Protein AF-0000000065895547 (afdb_homodimer)

Structure (mmCIF, N/CA/C/O backbone):
data_AF-0000000065895547-model_v1
#
loop_
_entity.id
_entity.type
_entity.pdbx_description
1 polymer 'Formyltransferase/hydrolase complex subunit D'
#
loop_
_atom_site.group_PDB
_atom_site.id
_atom_site.type_symbol
_atom_site.label_atom_id
_atom_site.label_alt_id
_atom_site.label_comp_id
_atom_site.label_asym_id
_atom_site.label_entity_id
_atom_site.label_seq_id
_atom_site.pdbx_PDB_ins_code
_atom_site.Cartn_x
_atom_site.Cartn_y
_atom_site.Cartn_z
_atom_site.occupancy
_atom_site.B_iso_or_equiv
_atom_site.auth_seq_id
_atom_site.auth_comp_id
_atom_site.auth_asym_id
_atom_site.auth_atom_id
_atom_site.pdbx_PDB_model_num
ATOM 1 N N . MET A 1 1 ? -5.938 37.531 17.328 1 48.53 1 MET A N 1
ATOM 2 C CA . MET A 1 1 ? -7 36.531 17.156 1 48.53 1 MET A CA 1
ATOM 3 C C . MET A 1 1 ? -7.227 35.75 18.453 1 48.53 1 MET A C 1
ATOM 5 O O . MET A 1 1 ? -6.277 35.438 19.172 1 48.53 1 MET A O 1
ATOM 9 N N . SER A 1 2 ? -8.43 35.719 19.047 1 69.5 2 SER A N 1
ATOM 10 C CA . SER A 1 2 ? -8.719 35.094 20.328 1 69.5 2 SER A CA 1
ATOM 11 C C . SER A 1 2 ? -8.477 33.594 20.281 1 69.5 2 SER A C 1
ATOM 13 O O . SER A 1 2 ? -8.609 32.969 19.219 1 69.5 2 SER A O 1
ATOM 15 N N . ASP A 1 3 ? -7.648 33.031 21.156 1 81.56 3 ASP A N 1
ATOM 16 C CA . ASP A 1 3 ? -7.375 31.594 21.281 1 81.56 3 ASP A CA 1
ATOM 17 C C . ASP A 1 3 ? -8.305 30.953 22.312 1 81.56 3 ASP A C 1
ATOM 19 O O . ASP A 1 3 ? -8.828 31.625 23.203 1 81.56 3 ASP A O 1
ATOM 23 N N . PHE A 1 4 ? -8.641 29.797 22 1 93.38 4 PHE A N 1
ATOM 24 C CA . PHE A 1 4 ? -9.383 28.938 22.906 1 93.38 4 PHE A CA 1
ATOM 25 C C . PHE A 1 4 ? -8.453 27.953 23.609 1 93.38 4 PHE A C 1
ATOM 27 O O . PHE A 1 4 ? -7.254 27.906 23.312 1 93.38 4 PHE A O 1
ATOM 34 N N . THR A 1 5 ? -9.062 27.359 24.641 1 96.31 5 THR A N 1
ATOM 35 C CA . THR A 1 5 ? -8.297 26.328 25.312 1 96.31 5 THR A CA 1
ATOM 36 C C . THR A 1 5 ? -9.133 25.062 25.5 1 96.31 5 THR A C 1
ATOM 38 O O . THR A 1 5 ? -10.352 25.141 25.688 1 96.31 5 THR A O 1
ATOM 41 N N . LEU A 1 6 ? -8.508 23.984 25.328 1 97.5 6 LEU A N 1
ATOM 42 C CA . LEU A 1 6 ? -9.062 22.672 25.641 1 97.5 6 LEU A CA 1
ATOM 43 C C . LEU A 1 6 ? -8.062 21.828 26.422 1 97.5 6 LEU A C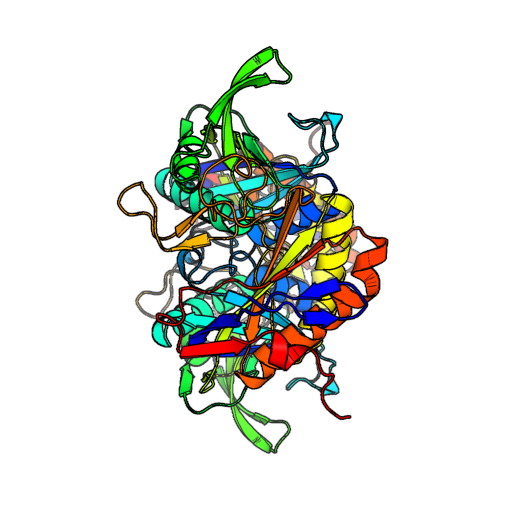 1
ATOM 45 O O . LEU A 1 6 ? -6.945 21.594 25.953 1 97.5 6 LEU A O 1
ATOM 49 N N . ASN A 1 7 ? -8.398 21.391 27.672 1 97.44 7 ASN A N 1
ATOM 50 C CA . ASN A 1 7 ? -7.512 20.656 28.562 1 97.44 7 ASN A CA 1
ATOM 51 C C . ASN A 1 7 ? -6.195 21.391 28.797 1 97.44 7 ASN A C 1
ATOM 53 O O . ASN A 1 7 ? -5.129 20.781 28.828 1 97.44 7 ASN A O 1
ATOM 57 N N . GLY A 1 8 ? -6.309 22.719 28.781 1 96.88 8 GLY A N 1
ATOM 58 C CA . GLY A 1 8 ? -5.145 23.547 29.062 1 96.88 8 GLY A CA 1
ATOM 59 C C . GLY A 1 8 ? -4.289 23.797 27.828 1 96.88 8 GLY A C 1
ATOM 60 O O . GLY A 1 8 ? -3.254 24.469 27.922 1 96.88 8 GLY A O 1
ATOM 61 N N . ILE A 1 9 ? -4.637 23.234 26.734 1 98.19 9 ILE A N 1
ATOM 62 C CA . ILE A 1 9 ? -3.883 23.406 25.484 1 98.19 9 ILE A CA 1
ATOM 63 C C . ILE A 1 9 ? -4.535 24.484 24.641 1 98.19 9 ILE A C 1
ATOM 65 O O . ILE A 1 9 ? -5.754 24.484 24.453 1 98.19 9 ILE A O 1
ATOM 69 N N . LYS A 1 10 ? -3.723 25.359 24.141 1 98.06 10 LYS A N 1
ATOM 70 C CA . LYS A 1 10 ? -4.195 26.406 23.234 1 98.06 10 LYS A CA 1
ATOM 71 C C . LYS A 1 10 ? -4.742 25.797 21.938 1 98.06 10 LYS A C 1
ATOM 73 O O . LYS A 1 10 ? -4.102 24.938 21.328 1 98.06 10 LYS A O 1
ATOM 78 N N . VAL A 1 11 ? -5.914 26.203 21.516 1 98.38 11 VAL A N 1
ATOM 79 C CA . VAL A 1 11 ? -6.52 25.859 20.234 1 98.38 11 VAL A CA 1
ATOM 80 C C . VAL A 1 11 ? -6.762 27.125 19.422 1 98.38 11 VAL A C 1
ATOM 82 O O . VAL A 1 11 ? -7.555 27.984 19.828 1 98.38 11 VAL A O 1
ATOM 85 N N . GLU A 1 12 ? -6.105 27.266 18.328 1 97.69 12 GLU A N 1
ATOM 86 C CA . GLU A 1 12 ? -6.148 28.5 17.562 1 97.69 12 GLU A CA 1
ATOM 87 C C . GLU A 1 12 ? -7.535 28.734 16.953 1 97.69 12 GLU A C 1
ATOM 89 O O . GLU A 1 12 ? -8.195 27.781 16.531 1 97.69 12 GLU A O 1
ATOM 94 N N . ASP A 1 13 ? -7.938 30.047 16.922 1 97.12 13 ASP A N 1
ATOM 95 C CA . ASP A 1 13 ? -9.203 30.406 16.297 1 97.12 13 ASP A CA 1
ATOM 96 C C . ASP A 1 13 ? -9.07 30.422 14.773 1 97.12 13 ASP A C 1
ATOM 98 O O . ASP A 1 13 ? -8.93 31.484 14.172 1 97.12 13 ASP A O 1
ATOM 102 N N . THR A 1 14 ? -9.141 29.312 14.18 1 97.12 14 THR A N 1
ATOM 103 C CA . THR A 1 14 ? -9.047 29.062 12.742 1 97.12 14 THR A CA 1
ATOM 104 C C . THR A 1 14 ? -9.938 27.891 12.336 1 97.12 14 THR A C 1
ATOM 106 O O . THR A 1 14 ? -10.836 27.5 13.086 1 97.12 14 THR A O 1
ATOM 109 N N . PHE A 1 15 ? -9.859 27.516 11.117 1 97.19 15 PHE A N 1
ATOM 110 C CA . PHE A 1 15 ? -10.664 26.406 10.641 1 97.19 15 PHE A CA 1
ATOM 111 C C . PHE A 1 15 ? -9.859 25.531 9.688 1 97.19 15 PHE A C 1
ATOM 113 O O . PHE A 1 15 ? -8.859 25.969 9.117 1 97.19 15 PHE A O 1
ATOM 120 N N . ALA A 1 16 ? -10.211 24.281 9.602 1 97.75 16 ALA A N 1
ATOM 121 C CA . ALA A 1 16 ? -9.758 23.406 8.523 1 97.75 16 ALA A CA 1
ATOM 122 C C . ALA A 1 16 ? -10.617 23.578 7.273 1 97.75 16 ALA A C 1
ATOM 124 O O . ALA A 1 16 ? -11.844 23.672 7.367 1 97.75 16 ALA A O 1
ATOM 125 N N . GLU A 1 17 ? -9.992 23.703 6.184 1 96.69 17 GLU A N 1
ATOM 126 C CA . GLU A 1 17 ? -10.672 23.797 4.895 1 96.69 17 GLU A CA 1
ATOM 127 C C . GLU A 1 17 ? -10.617 22.484 4.141 1 96.69 17 GLU A C 1
ATOM 129 O O . GLU A 1 17 ? -9.531 21.922 3.928 1 96.69 17 GLU A O 1
ATOM 134 N N . ALA A 1 18 ? -11.812 21.906 3.787 1 96.62 18 ALA A N 1
ATOM 135 C CA . ALA A 1 18 ? -11.922 20.594 3.154 1 96.62 18 ALA A CA 1
ATOM 136 C C . ALA A 1 18 ? -12.766 20.672 1.884 1 96.62 18 ALA A C 1
ATOM 138 O O . ALA A 1 18 ? -13.344 21.719 1.574 1 96.62 18 ALA A O 1
ATOM 139 N N . PHE A 1 19 ? -12.742 19.609 1.125 1 94.75 19 PHE A N 1
ATOM 140 C CA . PHE A 1 19 ? -13.266 19.641 -0.236 1 94.75 19 PHE A CA 1
ATOM 141 C C . PHE A 1 19 ? -14.234 18.484 -0.472 1 94.75 19 PHE A C 1
ATOM 143 O O . PHE A 1 19 ? -14.062 17.391 0.083 1 94.75 19 PHE A O 1
ATOM 150 N N . ASP A 1 20 ? -15.219 18.812 -1.421 1 96.06 20 ASP A N 1
ATOM 151 C CA . ASP A 1 20 ? -16.031 17.719 -1.92 1 96.06 20 ASP A CA 1
ATOM 152 C C . ASP A 1 20 ? -15.195 16.734 -2.734 1 96.06 20 ASP A C 1
ATOM 154 O O . ASP A 1 20 ? -14.383 17.141 -3.564 1 96.06 20 ASP A O 1
ATOM 158 N N . VAL A 1 21 ? -15.43 15.453 -2.436 1 96.31 21 VAL A N 1
ATOM 159 C CA . VAL A 1 21 ? -14.773 14.406 -3.207 1 96.31 21 VAL A CA 1
ATOM 160 C C . VAL A 1 21 ? -15.773 13.297 -3.533 1 96.31 21 VAL A C 1
ATOM 162 O O . VAL A 1 21 ? -16.891 13.297 -3.025 1 96.31 21 VAL A O 1
ATOM 165 N N . ALA A 1 22 ? -15.383 12.492 -4.48 1 97 22 ALA A N 1
ATOM 166 C CA . ALA A 1 22 ? -16.109 11.234 -4.664 1 97 22 ALA A CA 1
ATOM 167 C C . ALA A 1 22 ? -15.641 10.18 -3.662 1 97 22 ALA A C 1
ATOM 169 O O . ALA A 1 22 ? -14.445 10.078 -3.375 1 97 22 ALA A O 1
ATOM 170 N N . GLY A 1 23 ? -16.594 9.453 -3.066 1 98.31 23 GLY A N 1
ATOM 171 C CA . GLY A 1 23 ? -16.25 8.453 -2.076 1 98.31 23 GLY A CA 1
ATOM 172 C C . GLY A 1 23 ? -17.047 7.172 -2.205 1 98.31 23 GLY A C 1
ATOM 173 O O . GLY A 1 23 ? -18.234 7.207 -2.543 1 98.31 23 GLY A O 1
ATOM 174 N N . THR A 1 24 ? -16.422 6.055 -2.023 1 98.62 24 THR A N 1
ATOM 175 C CA . THR A 1 24 ? -17.062 4.75 -1.993 1 98.62 24 THR A CA 1
ATOM 176 C C . THR A 1 24 ? -16.438 3.861 -0.917 1 98.62 24 THR A C 1
ATOM 178 O O . THR A 1 24 ? -15.523 4.285 -0.211 1 98.62 24 THR A O 1
ATOM 181 N N . ALA A 1 25 ? -17.062 2.73 -0.694 1 98.62 25 ALA A N 1
ATOM 182 C CA . ALA A 1 25 ? -16.531 1.72 0.216 1 98.62 25 ALA A CA 1
ATOM 183 C C . ALA A 1 25 ? -16.781 0.313 -0.318 1 98.62 25 ALA A C 1
ATOM 185 O O . ALA A 1 25 ? -17.797 0.062 -0.964 1 98.62 25 ALA A O 1
ATOM 186 N N . ILE A 1 26 ? -15.844 -0.521 -0.03 1 98.75 26 ILE A N 1
ATOM 187 C CA . ILE A 1 26 ? -16.016 -1.938 -0.334 1 98.75 26 ILE A CA 1
ATOM 188 C C . ILE A 1 26 ? -15.766 -2.77 0.92 1 98.75 26 ILE A C 1
ATOM 190 O O . ILE A 1 26 ? -15.125 -2.303 1.864 1 98.75 26 ILE A O 1
ATOM 194 N N . ILE A 1 27 ? -16.297 -3.938 0.91 1 98.5 27 ILE A N 1
ATOM 195 C CA . ILE A 1 27 ? -16.031 -4.953 1.922 1 98.5 27 ILE A CA 1
ATOM 196 C C . ILE A 1 27 ? -15.234 -6.105 1.3 1 98.5 27 ILE A C 1
ATOM 198 O O . ILE A 1 27 ? -15.664 -6.684 0.299 1 98.5 27 ILE A O 1
ATOM 202 N N . VAL A 1 28 ? -14.133 -6.383 1.863 1 98.88 28 VAL A N 1
ATOM 203 C CA . VAL A 1 28 ? -13.297 -7.504 1.446 1 98.88 28 VAL A CA 1
ATOM 204 C C . VAL A 1 28 ? -13.32 -8.594 2.52 1 98.88 28 VAL A C 1
ATOM 206 O O . VAL A 1 28 ? -13.047 -8.32 3.691 1 98.88 28 VAL A O 1
ATOM 209 N N . THR A 1 29 ? -13.688 -9.75 2.105 1 98.69 29 THR A N 1
ATOM 210 C CA . THR A 1 29 ? -13.734 -10.852 3.057 1 98.69 29 THR A CA 1
ATOM 211 C C . THR A 1 29 ? -12.703 -11.922 2.693 1 98.69 29 THR A C 1
ATOM 213 O O . THR A 1 29 ? -12.188 -11.93 1.575 1 98.69 29 THR A O 1
ATOM 216 N N . ASN A 1 30 ? -12.406 -12.758 3.604 1 98.75 30 ASN A N 1
ATOM 217 C CA . ASN A 1 30 ? -11.508 -13.898 3.465 1 98.75 30 ASN A CA 1
ATOM 218 C C . ASN A 1 30 ? -11.836 -15 4.465 1 98.75 30 ASN A C 1
ATOM 220 O O . ASN A 1 30 ? -12.711 -14.836 5.312 1 98.75 30 ASN A O 1
ATOM 224 N N . ASP A 1 31 ? -11.18 -16.156 4.305 1 97.88 31 ASP A N 1
ATOM 225 C CA . ASP A 1 31 ? -11.375 -17.266 5.234 1 97.88 31 ASP A CA 1
ATOM 226 C C . ASP A 1 31 ? -10.805 -16.922 6.613 1 97.88 31 ASP A C 1
ATOM 228 O O . ASP A 1 31 ? -11.258 -17.469 7.625 1 97.88 31 ASP A O 1
ATOM 232 N N . THR A 1 32 ? -9.805 -16.031 6.625 1 98.25 32 THR A N 1
ATOM 233 C CA . THR A 1 32 ? -9.219 -15.617 7.891 1 98.25 32 THR A CA 1
ATOM 234 C C . THR A 1 32 ? -9.102 -14.102 7.961 1 98.25 32 THR A C 1
ATOM 236 O O . THR A 1 32 ? -8.891 -13.438 6.941 1 98.25 32 THR A O 1
ATOM 239 N N . PRO A 1 33 ? -9.172 -13.562 9.219 1 98.62 33 PRO A N 1
ATOM 240 C CA . PRO A 1 33 ? -8.977 -12.117 9.352 1 98.62 33 PRO A CA 1
ATOM 241 C C . PRO A 1 33 ? -7.594 -11.664 8.883 1 98.62 33 PRO A C 1
ATOM 243 O O . PRO A 1 33 ? -7.457 -10.562 8.336 1 98.62 33 PRO A O 1
ATOM 246 N N . LYS A 1 34 ? -6.625 -12.523 9.094 1 98.62 34 LYS A N 1
ATOM 247 C CA . LYS A 1 34 ? -5.254 -12.211 8.695 1 98.62 34 LYS A CA 1
ATOM 248 C C . LYS A 1 34 ? -5.172 -11.906 7.203 1 98.62 34 LYS A C 1
ATOM 250 O O . LYS A 1 34 ? -4.629 -10.867 6.805 1 98.62 34 LYS A O 1
ATOM 255 N N . TRP A 1 35 ? -5.742 -12.703 6.379 1 98.81 35 TRP A N 1
ATOM 256 C CA . TRP A 1 35 ? -5.598 -12.555 4.934 1 98.81 35 TRP A CA 1
ATOM 257 C C . TRP A 1 35 ? -6.523 -11.469 4.402 1 98.81 35 TRP A C 1
ATOM 259 O O . TRP A 1 35 ? -6.223 -10.828 3.391 1 98.81 35 TRP A O 1
ATOM 269 N N . ALA A 1 36 ? -7.68 -11.234 5.09 1 98.88 36 ALA A N 1
ATOM 270 C CA . ALA A 1 36 ? -8.469 -10.055 4.754 1 98.88 36 ALA A CA 1
ATOM 271 C C . ALA A 1 36 ? -7.672 -8.773 4.973 1 98.88 36 ALA A C 1
ATOM 273 O O . ALA A 1 36 ? -7.672 -7.879 4.125 1 98.88 36 ALA A O 1
ATOM 274 N N . MET A 1 37 ? -6.961 -8.727 6.051 1 98.88 37 MET A N 1
ATOM 275 C CA . MET A 1 37 ? -6.18 -7.543 6.406 1 98.88 37 MET A CA 1
ATOM 276 C C . MET A 1 37 ? -4.984 -7.379 5.477 1 98.88 37 MET A C 1
ATOM 278 O O . MET A 1 37 ? -4.633 -6.258 5.102 1 98.88 37 MET A O 1
ATOM 282 N N . ILE A 1 38 ? -4.363 -8.484 5.086 1 98.81 38 ILE A N 1
ATOM 283 C CA . ILE A 1 38 ? -3.256 -8.43 4.137 1 98.81 38 ILE A CA 1
ATOM 284 C C . ILE A 1 38 ? -3.727 -7.789 2.834 1 98.81 38 ILE A C 1
ATOM 286 O O . ILE A 1 38 ? -3.105 -6.844 2.34 1 98.81 38 ILE A O 1
ATOM 290 N N . ALA A 1 39 ? -4.859 -8.266 2.334 1 98.81 39 ALA A N 1
ATOM 291 C CA . ALA A 1 39 ? -5.406 -7.742 1.084 1 98.81 39 ALA A CA 1
ATOM 292 C C . ALA A 1 39 ? -5.711 -6.254 1.202 1 98.81 39 ALA A C 1
ATOM 294 O O . ALA A 1 39 ? -5.355 -5.469 0.321 1 98.81 39 ALA A O 1
ATOM 295 N N . ALA A 1 40 ? -6.324 -5.887 2.273 1 98.88 40 ALA A N 1
ATOM 296 C CA . ALA A 1 40 ? -6.738 -4.5 2.488 1 98.88 40 ALA A CA 1
ATOM 297 C C . ALA A 1 40 ? -5.527 -3.582 2.617 1 98.88 40 ALA A C 1
ATOM 299 O O . ALA A 1 40 ? -5.52 -2.475 2.074 1 98.88 40 ALA A O 1
ATOM 300 N N . THR A 1 41 ? -4.527 -4.047 3.312 1 98.75 41 THR A N 1
ATOM 301 C CA . THR A 1 41 ? -3.322 -3.254 3.531 1 98.75 41 THR A CA 1
ATOM 302 C C . THR A 1 41 ? -2.594 -3.004 2.215 1 98.75 41 THR A C 1
ATOM 304 O O . THR A 1 41 ? -2.205 -1.871 1.92 1 98.75 41 THR A O 1
ATOM 307 N N . VAL A 1 42 ? -2.471 -4.012 1.431 1 98.69 42 VAL A N 1
ATOM 308 C CA . VAL A 1 42 ? -1.783 -3.863 0.152 1 98.69 42 VAL A CA 1
ATOM 309 C C . VAL A 1 42 ? -2.594 -2.953 -0.769 1 98.69 42 VAL A C 1
ATOM 311 O O . VAL A 1 42 ? -2.039 -2.064 -1.419 1 98.69 42 VAL A O 1
ATOM 314 N N . MET A 1 43 ? -3.883 -3.076 -0.771 1 98.56 43 MET A N 1
ATOM 315 C CA . MET A 1 43 ? -4.746 -2.305 -1.661 1 98.56 43 MET A CA 1
ATOM 316 C C . MET A 1 43 ? -4.699 -0.82 -1.313 1 98.56 43 MET A C 1
ATOM 318 O O . MET A 1 43 ? -4.789 0.032 -2.199 1 98.56 43 MET A O 1
ATOM 322 N N . THR A 1 44 ? -4.602 -0.542 -0.02 1 98.69 44 THR A N 1
ATOM 323 C CA . THR A 1 44 ? -4.711 0.848 0.411 1 98.69 44 THR A CA 1
ATOM 324 C C . THR A 1 44 ? -3.338 1.517 0.43 1 98.69 44 THR A C 1
ATOM 326 O O . THR A 1 44 ? -3.234 2.727 0.642 1 98.69 44 THR A O 1
ATOM 329 N N . GLY A 1 45 ? -2.26 0.729 0.25 1 98.25 45 GLY A N 1
ATOM 330 C CA . GLY A 1 45 ? -0.947 1.344 0.134 1 98.25 45 GLY A CA 1
ATOM 331 C C . GLY A 1 45 ? -0.818 2.254 -1.073 1 98.25 45 GLY A C 1
ATOM 332 O O . GLY A 1 45 ? -1.5 2.057 -2.082 1 98.25 45 GLY A O 1
ATOM 333 N N . PHE A 1 46 ? 0.01 3.293 -0.964 1 98 46 PHE A N 1
ATOM 334 C CA . PHE A 1 46 ? 0.26 4.258 -2.025 1 98 46 PHE A CA 1
ATOM 335 C C . PHE A 1 46 ? -1.031 4.957 -2.436 1 98 46 PHE A C 1
ATOM 337 O O . PHE A 1 46 ? -1.236 5.25 -3.615 1 98 46 PHE A O 1
ATOM 344 N N . ALA A 1 47 ? -2.02 5.008 -1.562 1 97.44 47 ALA A N 1
ATOM 345 C CA . ALA A 1 47 ? -3.234 5.801 -1.722 1 97.44 47 ALA A CA 1
ATOM 346 C C . ALA A 1 47 ? -3.301 6.914 -0.683 1 97.44 47 ALA A C 1
ATOM 348 O O . ALA A 1 47 ? -4.305 7.059 0.021 1 97.44 47 ALA A O 1
ATOM 349 N N . THR A 1 48 ? -2.303 7.738 -0.671 1 92.62 48 THR A N 1
ATOM 350 C CA . THR A 1 48 ? -2.143 8.734 0.381 1 92.62 48 THR A CA 1
ATOM 351 C C . THR A 1 48 ? -2.674 10.094 -0.074 1 92.62 48 THR A C 1
ATOM 353 O O . THR A 1 48 ? -3.049 10.93 0.752 1 92.62 48 THR A O 1
ATOM 356 N N . SER A 1 49 ? -2.611 10.289 -1.408 1 88 49 SER A N 1
ATOM 357 C CA . SER A 1 49 ? -3.07 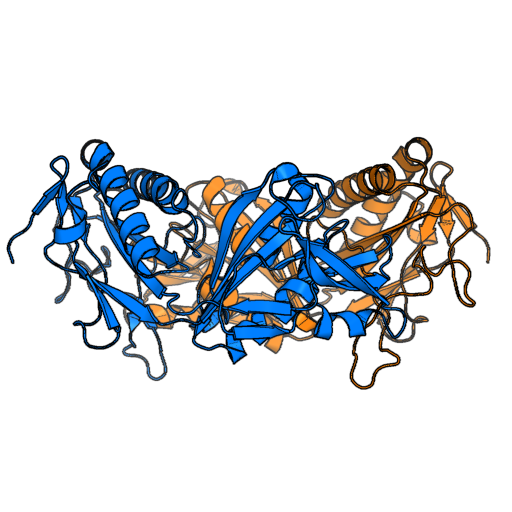11.57 -1.948 1 88 49 SER A CA 1
ATOM 358 C C . SER A 1 49 ? -3.658 11.398 -3.346 1 88 49 SER A C 1
ATOM 360 O O . SER A 1 49 ? -3.055 10.742 -4.203 1 88 49 SER A O 1
ATOM 362 N N . VAL A 1 50 ? -4.684 12.133 -3.572 1 83.19 50 VAL A N 1
ATOM 363 C CA . VAL A 1 50 ? -5.348 12.039 -4.867 1 83.19 50 VAL A CA 1
ATOM 364 C C . VAL A 1 50 ? -4.453 12.633 -5.953 1 83.19 50 VAL A C 1
ATOM 366 O O . VAL A 1 50 ? -4.465 12.172 -7.094 1 83.19 50 VAL A O 1
ATOM 369 N N . ILE A 1 51 ? -3.721 13.539 -5.594 1 78.06 51 ILE A N 1
ATOM 370 C CA . ILE A 1 51 ? -2.916 14.266 -6.574 1 78.06 51 ILE A CA 1
ATOM 371 C C . ILE A 1 51 ? -1.826 13.344 -7.121 1 78.06 51 ILE A C 1
ATOM 373 O O . ILE A 1 51 ? -1.671 13.211 -8.336 1 78.06 51 ILE A O 1
ATOM 377 N N . GLY A 1 52 ? -1.119 12.703 -6.352 1 84.69 52 GLY A N 1
ATOM 378 C CA . GLY A 1 52 ? 0.002 11.883 -6.785 1 84.69 52 GLY A CA 1
ATOM 379 C C . GLY A 1 52 ? -0.365 10.422 -6.98 1 84.69 52 GLY A C 1
ATOM 380 O O . GLY A 1 52 ? 0.141 9.766 -7.891 1 84.69 52 GLY A O 1
ATOM 381 N N . CYS A 1 53 ? -1.327 9.969 -6.207 1 90.69 53 CYS A N 1
ATOM 382 C CA . CYS A 1 53 ? -1.622 8.547 -6.164 1 90.69 53 CYS A CA 1
ATOM 383 C C . CYS A 1 53 ? -2.906 8.227 -6.922 1 90.69 53 CYS A C 1
ATOM 385 O O . CYS A 1 53 ? -3.188 7.07 -7.223 1 90.69 53 CYS A O 1
ATOM 387 N N . GLY A 1 54 ? -3.678 9.258 -7.176 1 91.5 54 GLY A N 1
ATOM 388 C CA . GLY A 1 54 ? -4.938 9.07 -7.879 1 91.5 54 GLY A CA 1
ATOM 389 C C . GLY A 1 54 ? -6.102 8.781 -6.949 1 91.5 54 GLY A C 1
ATOM 390 O O . GLY A 1 54 ? -7.262 8.852 -7.363 1 91.5 54 GLY A O 1
ATOM 391 N N . ALA A 1 55 ? -5.789 8.484 -5.719 1 96.31 55 ALA A N 1
ATOM 392 C CA . ALA A 1 55 ? -6.832 8.195 -4.738 1 96.31 55 ALA A CA 1
ATOM 393 C C . ALA A 1 55 ? -6.297 8.297 -3.316 1 96.31 55 ALA A C 1
ATOM 395 O O . ALA A 1 55 ? -5.082 8.289 -3.102 1 96.31 55 ALA A O 1
ATOM 396 N N . GLU A 1 56 ? -7.172 8.5 -2.408 1 98.19 56 GLU A N 1
ATOM 397 C CA . GLU A 1 56 ? -6.945 8.305 -0.979 1 98.19 56 GLU A CA 1
ATOM 398 C C . GLU A 1 56 ? -7.785 7.156 -0.437 1 98.19 56 GLU A C 1
ATOM 400 O O . GLU A 1 56 ? -8.984 7.07 -0.709 1 98.19 56 GLU A O 1
ATOM 405 N N . ALA A 1 57 ? -7.148 6.238 0.231 1 98.75 57 ALA A N 1
ATOM 406 C CA . ALA A 1 57 ? -7.871 5.059 0.705 1 98.75 57 ALA A CA 1
ATOM 407 C C . ALA A 1 57 ? -7.371 4.629 2.082 1 98.75 57 ALA A C 1
ATOM 409 O O . ALA A 1 57 ? -6.266 4.984 2.488 1 98.75 57 ALA A O 1
ATOM 410 N N . GLY A 1 58 ? -8.188 3.943 2.799 1 98.69 58 GLY A N 1
ATOM 411 C CA . GLY A 1 58 ? -7.875 3.41 4.117 1 98.69 58 GLY A CA 1
ATOM 412 C C . GLY A 1 58 ? -8.922 2.438 4.629 1 98.69 58 GLY A C 1
ATOM 413 O O . GLY A 1 58 ? -9.984 2.281 4.02 1 98.69 58 GLY A O 1
ATOM 414 N N . ILE A 1 59 ? -8.594 1.765 5.652 1 98.69 59 ILE A N 1
ATOM 415 C CA . ILE A 1 59 ? -9.461 0.805 6.32 1 98.69 59 ILE A CA 1
ATOM 416 C C . ILE A 1 59 ? -10.18 1.483 7.484 1 98.69 59 ILE A C 1
ATOM 418 O O . ILE A 1 59 ? -9.539 2.059 8.367 1 98.69 59 ILE A O 1
ATOM 422 N N . ASP A 1 60 ? -11.5 1.417 7.531 1 98.38 60 ASP A N 1
ATOM 423 C CA . ASP A 1 60 ? -12.148 2.096 8.648 1 98.38 60 ASP A CA 1
ATOM 424 C C . ASP A 1 60 ? -12.781 1.09 9.609 1 98.38 60 ASP A C 1
ATOM 426 O O . ASP A 1 60 ? -13.141 1.441 10.734 1 98.38 60 ASP A O 1
ATOM 430 N N . ALA A 1 61 ? -12.844 -0.201 9.102 1 98.25 61 ALA A N 1
ATOM 431 C CA . ALA A 1 61 ? -13.492 -1.131 10.023 1 98.25 61 ALA A CA 1
ATOM 432 C C . ALA A 1 61 ? -13.047 -2.564 9.758 1 98.25 61 ALA A C 1
ATOM 434 O O . ALA A 1 61 ? -12.898 -2.977 8.609 1 98.25 61 ALA A O 1
ATOM 435 N N . GLU A 1 62 ? -12.805 -3.293 10.812 1 98.31 62 GLU A N 1
ATOM 436 C CA . GLU A 1 62 ? -12.781 -4.75 10.773 1 98.31 62 GLU A CA 1
ATOM 437 C C . GLU A 1 62 ? -14.164 -5.336 11.031 1 98.31 62 GLU A C 1
ATOM 439 O O . GLU A 1 62 ? -14.906 -4.844 11.883 1 98.31 62 GLU A O 1
ATOM 444 N N . LEU A 1 63 ? -14.5 -6.285 10.273 1 98.19 63 LEU A N 1
ATOM 445 C CA . LEU A 1 63 ? -15.859 -6.82 10.336 1 98.19 63 LEU A CA 1
ATOM 446 C C . LEU A 1 63 ? -15.844 -8.289 10.75 1 98.19 63 LEU A C 1
ATOM 448 O O . LEU A 1 63 ? -15.039 -9.07 10.25 1 98.19 63 LEU A O 1
ATOM 452 N N . SER A 1 64 ? -16.766 -8.656 11.641 1 97.75 64 SER A N 1
ATOM 453 C CA . SER A 1 64 ? -16.984 -10.055 11.984 1 97.75 64 SER A CA 1
ATOM 454 C C . SER A 1 64 ? -17.812 -10.766 10.922 1 97.75 64 SER A C 1
ATOM 456 O O . SER A 1 64 ? -18.438 -10.117 10.078 1 97.75 64 SER A O 1
ATOM 458 N N . PRO A 1 65 ? -17.797 -12.102 10.945 1 96.94 65 PRO A N 1
ATOM 459 C CA . PRO A 1 65 ? -18.578 -12.867 9.977 1 96.94 65 PRO A CA 1
ATOM 460 C C . PRO A 1 65 ? -20.062 -12.469 9.961 1 96.94 65 PRO A C 1
ATOM 462 O O . PRO A 1 65 ? -20.688 -12.484 8.898 1 96.94 65 PRO A O 1
ATOM 465 N N . ASP A 1 66 ? -20.609 -12 11.047 1 95.19 66 ASP A N 1
ATOM 466 C CA . ASP A 1 66 ? -22.031 -11.633 11.133 1 95.19 66 ASP A CA 1
ATOM 467 C C . ASP A 1 66 ? -22.297 -10.312 10.422 1 95.19 66 ASP A C 1
ATOM 469 O O . ASP A 1 66 ? -23.438 -9.969 10.141 1 95.19 66 ASP A O 1
ATOM 473 N N . GLU A 1 67 ? -21.203 -9.586 10.086 1 95.12 67 GLU A N 1
ATOM 474 C CA . GLU A 1 67 ? -21.344 -8.258 9.508 1 95.12 67 GLU A CA 1
ATOM 475 C C . GLU A 1 67 ? -21.047 -8.266 8.016 1 95.12 67 GLU A C 1
ATOM 477 O O . GLU A 1 67 ? -21.078 -7.223 7.359 1 95.12 67 GLU A O 1
ATOM 482 N N . THR A 1 68 ? -20.766 -9.414 7.512 1 95.19 68 THR A N 1
ATOM 483 C CA . THR A 1 68 ? -20.375 -9.477 6.109 1 95.19 68 THR A CA 1
ATOM 484 C C . THR A 1 68 ? -21.375 -10.297 5.301 1 95.19 68 THR A C 1
ATOM 486 O O . THR A 1 68 ?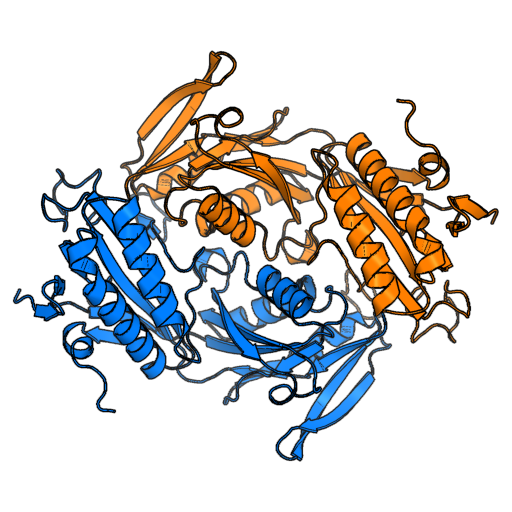 -22.047 -11.172 5.844 1 95.19 68 THR A O 1
ATOM 489 N N . PRO A 1 69 ? -21.422 -10.055 4.031 1 93.19 69 PRO A N 1
ATOM 490 C CA . PRO A 1 69 ? -22.438 -10.695 3.203 1 93.19 69 PRO A CA 1
ATOM 491 C C . PRO A 1 69 ? -22.234 -12.203 3.072 1 93.19 69 PRO A C 1
ATOM 493 O O . PRO A 1 69 ? -23.188 -12.938 2.816 1 93.19 69 PRO A O 1
ATOM 496 N N . ASP A 1 70 ? -21.031 -12.695 3.201 1 93.88 70 ASP A N 1
ATOM 497 C CA . ASP A 1 70 ? -20.797 -14.109 2.932 1 93.88 70 ASP A CA 1
ATOM 498 C C . ASP A 1 70 ? -20.422 -14.859 4.207 1 93.88 70 ASP A C 1
ATOM 500 O O . ASP A 1 70 ? -19.938 -15.992 4.148 1 93.88 70 ASP A O 1
ATOM 504 N N . GLY A 1 71 ? -20.547 -14.242 5.316 1 95.12 71 GLY A N 1
ATOM 505 C CA . GLY A 1 71 ? -20.375 -14.898 6.605 1 95.12 71 GLY A CA 1
ATOM 506 C C . GLY A 1 71 ? -18.922 -15.164 6.953 1 95.12 71 GLY A C 1
ATOM 507 O O . GLY A 1 71 ? -18.625 -15.984 7.824 1 95.12 71 GLY A O 1
ATOM 508 N N . ARG A 1 72 ? -18 -14.516 6.281 1 97.81 72 ARG A N 1
ATOM 509 C CA . ARG A 1 72 ? -16.562 -14.625 6.582 1 97.81 72 ARG A CA 1
ATOM 510 C C . ARG A 1 72 ? -16.031 -13.336 7.199 1 97.81 72 ARG A C 1
ATOM 512 O O . ARG A 1 72 ? -16.656 -12.281 7.074 1 97.81 72 ARG A O 1
ATOM 519 N N . PRO A 1 73 ? -14.891 -13.453 7.93 1 98.62 73 PRO A N 1
ATOM 520 C CA . PRO A 1 73 ? -14.305 -12.203 8.414 1 98.62 73 PRO A CA 1
ATOM 521 C C . PRO A 1 73 ? -13.914 -11.25 7.281 1 98.62 73 PRO A C 1
ATOM 523 O O . PRO A 1 73 ? -13.625 -11.703 6.168 1 98.62 73 PRO A O 1
ATOM 526 N N . GLY A 1 74 ? -13.953 -9.953 7.621 1 98.69 74 GLY A N 1
ATOM 527 C CA . GLY A 1 74 ? -13.641 -9.016 6.559 1 98.69 74 GLY A CA 1
ATOM 528 C C . GLY A 1 74 ? -13.211 -7.652 7.078 1 98.69 74 GLY A C 1
ATOM 529 O O . GLY A 1 74 ? -12.977 -7.488 8.273 1 98.69 74 GLY A O 1
ATOM 530 N N . VAL A 1 75 ? -12.922 -6.77 6.125 1 98.75 75 VAL A N 1
ATOM 531 C CA . VAL A 1 75 ? -12.57 -5.375 6.387 1 98.75 75 VAL A CA 1
ATOM 532 C C . VAL A 1 75 ? -13.32 -4.465 5.414 1 98.75 75 VAL A C 1
ATOM 534 O O . VAL A 1 75 ? -13.609 -4.859 4.281 1 98.75 75 VAL A O 1
ATOM 537 N N . ARG A 1 76 ? -13.719 -3.357 5.91 1 98.81 76 ARG A N 1
ATOM 538 C CA . ARG A 1 76 ? -14.25 -2.33 5.02 1 98.81 76 ARG A CA 1
ATOM 539 C C . ARG A 1 76 ? -13.164 -1.333 4.629 1 98.81 76 ARG A C 1
ATOM 541 O O . ARG A 1 76 ? -12.367 -0.913 5.469 1 98.81 76 ARG A O 1
ATOM 548 N N . ILE A 1 77 ? -13.078 -1.07 3.385 1 98.88 77 ILE A N 1
ATOM 549 C CA . ILE A 1 77 ? -12.102 -0.155 2.805 1 98.88 77 ILE A CA 1
ATOM 550 C C . ILE A 1 77 ? -12.82 1.039 2.182 1 98.88 77 ILE A C 1
ATOM 552 O O . ILE A 1 77 ? -13.758 0.868 1.401 1 98.88 77 ILE A O 1
ATOM 556 N N . LEU A 1 78 ? -12.414 2.189 2.562 1 98.88 78 LEU A N 1
ATOM 557 C CA . LEU A 1 78 ? -12.93 3.4 1.929 1 98.88 78 LEU A CA 1
ATOM 558 C C . LEU A 1 78 ? -11.961 3.904 0.861 1 98.88 78 LEU A C 1
ATOM 560 O O . LEU A 1 78 ? -10.742 3.807 1.025 1 98.88 78 LEU A O 1
ATOM 564 N N . LEU A 1 79 ? -12.492 4.398 -0.192 1 98.62 79 LEU A N 1
ATOM 565 C CA . LEU A 1 79 ? -11.711 4.992 -1.274 1 98.62 79 LEU A CA 1
ATOM 566 C C . LEU A 1 79 ? -12.312 6.328 -1.706 1 98.62 79 LEU A C 1
ATOM 568 O O . LEU A 1 79 ? -13.531 6.445 -1.847 1 98.62 79 LEU A O 1
ATOM 572 N N . PHE A 1 80 ? -11.414 7.316 -1.901 1 98.25 80 PHE A N 1
ATOM 573 C CA . PHE A 1 80 ? -11.82 8.664 -2.275 1 98.25 80 PHE A CA 1
ATOM 574 C C . PHE A 1 80 ? -11.031 9.156 -3.482 1 98.25 80 PHE A C 1
ATOM 576 O O . PHE A 1 80 ? -9.844 8.844 -3.623 1 98.25 80 PHE A O 1
ATOM 583 N N . GLY A 1 81 ? -11.68 9.805 -4.367 1 96.06 81 GLY A N 1
ATOM 584 C CA . GLY A 1 81 ? -11.094 10.484 -5.512 1 96.06 81 GLY A CA 1
ATOM 585 C C . GLY A 1 81 ? -11.711 11.852 -5.773 1 96.06 81 GLY A C 1
ATOM 586 O O . GLY A 1 81 ? -12.758 12.188 -5.215 1 96.06 81 GLY A O 1
ATOM 587 N N . PHE A 1 82 ? -11.047 12.633 -6.605 1 89.38 82 PHE A N 1
ATOM 588 C CA . PHE A 1 82 ? -11.547 13.977 -6.883 1 89.38 82 PHE A CA 1
ATOM 589 C C . PHE A 1 82 ? -12.914 13.922 -7.555 1 89.38 82 PHE A C 1
ATOM 591 O O . PHE A 1 82 ? -13.82 14.664 -7.18 1 89.38 82 PHE A O 1
ATOM 598 N N . GLU A 1 83 ? -12.977 12.984 -8.57 1 89.06 83 GLU A N 1
ATOM 599 C CA . GLU A 1 83 ? -14.211 12.844 -9.328 1 89.06 83 GLU A CA 1
ATOM 600 C C . GLU A 1 83 ? -14.562 11.375 -9.539 1 89.06 83 GLU A C 1
ATOM 602 O O . GLU A 1 83 ? -13.711 10.5 -9.375 1 89.06 83 GLU A O 1
ATOM 607 N N . PRO A 1 84 ? -15.797 11.188 -9.875 1 89.56 84 PRO A N 1
ATOM 608 C CA . PRO A 1 84 ? -16.297 9.812 -9.953 1 89.56 84 PRO A CA 1
ATOM 609 C C . PRO A 1 84 ? -15.523 8.953 -10.945 1 89.56 84 PRO A C 1
ATOM 611 O O . PRO A 1 84 ? -15.258 7.777 -10.672 1 89.56 84 PRO A O 1
ATOM 614 N N . ASN A 1 85 ? -15.156 9.523 -12.047 1 91.31 85 ASN A N 1
ATOM 615 C CA . ASN A 1 85 ? -14.445 8.734 -13.039 1 91.31 85 ASN A CA 1
ATOM 616 C C . ASN A 1 85 ? -13.07 8.305 -12.539 1 91.31 85 ASN A C 1
ATOM 618 O O . ASN A 1 85 ? -12.656 7.164 -12.734 1 91.31 85 ASN A O 1
ATOM 622 N N . GLY A 1 86 ? -12.375 9.234 -11.93 1 91.69 86 GLY A N 1
ATOM 623 C CA . GLY A 1 86 ? -11.094 8.883 -11.328 1 91.69 86 GLY A CA 1
ATOM 624 C C . GLY A 1 86 ? -11.219 7.855 -10.227 1 91.69 86 GLY A C 1
ATOM 625 O O . GLY A 1 86 ? -10.391 6.945 -10.125 1 91.69 86 GLY A O 1
ATOM 626 N N . LEU A 1 87 ? -12.211 8.023 -9.461 1 95.81 87 LEU A N 1
ATOM 627 C CA . LEU A 1 87 ? -12.484 7.066 -8.391 1 95.81 87 LEU A CA 1
ATOM 628 C C . LEU A 1 87 ? -12.719 5.672 -8.953 1 95.81 87 LEU A C 1
ATOM 630 O O . LEU A 1 87 ? -12.148 4.691 -8.469 1 95.81 87 LEU A O 1
ATOM 634 N N . LYS A 1 88 ? -13.531 5.598 -9.945 1 96.81 88 LYS A N 1
ATOM 635 C CA . LYS A 1 88 ? -13.844 4.324 -10.594 1 96.81 88 LYS A CA 1
ATOM 636 C C . LYS A 1 88 ? -12.578 3.65 -11.117 1 96.81 88 LYS A C 1
ATOM 638 O O . LYS A 1 88 ? -12.359 2.463 -10.875 1 96.81 88 LYS A O 1
ATOM 643 N N . ASP A 1 89 ? -11.773 4.398 -11.797 1 96.31 89 ASP A N 1
ATOM 644 C CA . ASP A 1 89 ? -10.555 3.854 -12.383 1 96.31 89 ASP A CA 1
ATOM 645 C C . ASP A 1 89 ? -9.633 3.289 -11.305 1 96.31 89 ASP A C 1
ATOM 647 O O . ASP A 1 89 ? -9.117 2.178 -11.438 1 96.31 89 ASP A O 1
ATOM 651 N N . GLN A 1 90 ? -9.461 4.039 -10.273 1 96.94 90 GLN A N 1
ATOM 652 C CA . GLN A 1 90 ? -8.594 3.6 -9.18 1 96.94 90 GLN A CA 1
ATOM 653 C C . GLN A 1 90 ? -9.188 2.383 -8.469 1 96.94 90 GLN A C 1
ATOM 655 O O . GLN A 1 90 ? -8.453 1.46 -8.102 1 96.94 90 GLN A O 1
ATOM 660 N N . LEU A 1 91 ? -10.461 2.396 -8.305 1 98.06 91 LEU A N 1
ATOM 661 C CA . LEU A 1 91 ? -11.133 1.271 -7.664 1 98.06 91 LEU A CA 1
ATOM 662 C C . LEU A 1 91 ? -10.906 -0.016 -8.453 1 98.06 91 LEU A C 1
ATOM 664 O O . LEU A 1 91 ? -10.508 -1.034 -7.883 1 98.06 91 LEU A O 1
ATOM 668 N N . LEU A 1 92 ? -11.117 0.034 -9.75 1 97.56 92 LEU A N 1
ATOM 669 C CA . LEU A 1 92 ? -10.984 -1.144 -10.602 1 97.56 92 LEU A CA 1
ATOM 670 C C . LEU A 1 92 ? -9.547 -1.654 -10.609 1 97.56 92 LEU A C 1
ATOM 672 O O . LEU A 1 92 ? -9.312 -2.859 -10.5 1 97.56 92 LEU A O 1
ATOM 676 N N . LYS A 1 93 ? -8.609 -0.78 -10.68 1 96.44 93 LYS A N 1
ATOM 677 C CA . LYS A 1 93 ? -7.207 -1.171 -10.711 1 96.44 93 LYS A CA 1
ATOM 678 C C . LYS A 1 93 ? -6.789 -1.822 -9.398 1 96.44 93 LYS A C 1
ATOM 680 O O . LYS A 1 93 ? -6.152 -2.879 -9.398 1 96.44 93 LYS A O 1
ATOM 685 N N . ARG A 1 94 ? -7.18 -1.226 -8.344 1 98.06 94 ARG A N 1
ATOM 686 C CA . ARG A 1 94 ? -6.754 -1.692 -7.027 1 98.06 94 ARG A CA 1
ATOM 687 C C . ARG A 1 94 ? -7.43 -3.014 -6.672 1 98.06 94 ARG A C 1
ATOM 689 O O . ARG A 1 94 ? -6.793 -3.912 -6.121 1 98.06 94 ARG A O 1
ATOM 696 N N . VAL A 1 95 ? -8.703 -3.15 -6.969 1 98.44 95 VAL A N 1
ATOM 697 C CA . VAL A 1 95 ? -9.383 -4.414 -6.715 1 98.44 95 VAL A CA 1
ATOM 698 C C . VAL A 1 95 ? -8.812 -5.504 -7.621 1 98.44 95 VAL A C 1
ATOM 700 O O . VAL A 1 95 ? -8.578 -6.629 -7.184 1 98.44 95 VAL A O 1
ATOM 703 N N . GLY A 1 96 ? -8.57 -5.18 -8.867 1 97.06 96 GLY A N 1
ATOM 704 C CA . GLY A 1 96 ? -8.031 -6.141 -9.812 1 97.06 96 GLY A CA 1
ATOM 705 C C . GLY A 1 96 ? -6.637 -6.617 -9.438 1 97.06 96 GLY A C 1
ATOM 706 O O . GLY A 1 96 ? -6.316 -7.797 -9.594 1 97.06 96 GLY A O 1
ATOM 707 N N . GLN A 1 97 ? -5.844 -5.734 -8.875 1 96.81 97 GLN A N 1
ATOM 708 C CA . GLN A 1 97 ? -4.43 -6.043 -8.688 1 96.81 97 GLN A CA 1
ATOM 709 C C . GLN A 1 97 ? -4.156 -6.551 -7.273 1 96.81 97 GLN A C 1
ATOM 711 O O . GLN A 1 97 ? -3.156 -7.227 -7.031 1 96.81 97 GLN A O 1
ATOM 716 N N . CYS A 1 98 ? -5.059 -6.234 -6.312 1 98 98 CYS A N 1
ATOM 717 C CA . CYS A 1 98 ? -4.707 -6.5 -4.926 1 98 98 CYS A CA 1
ATOM 718 C C . CYS A 1 98 ? -5.734 -7.41 -4.266 1 98 98 CYS A C 1
ATOM 720 O O . CYS A 1 98 ? -5.426 -8.109 -3.297 1 98 98 CYS A O 1
ATOM 722 N N . ILE A 1 99 ? -6.98 -7.344 -4.734 1 98.69 99 ILE A N 1
ATOM 723 C CA . ILE A 1 99 ? -8.031 -8.141 -4.105 1 98.69 99 ILE A CA 1
ATOM 724 C C . ILE A 1 99 ? -8.266 -9.414 -4.914 1 98.69 99 ILE A C 1
ATOM 726 O O . ILE A 1 99 ? -8.188 -10.523 -4.375 1 98.69 99 ILE A O 1
ATOM 730 N N . LEU A 1 100 ? -8.461 -9.25 -6.219 1 98.19 100 LEU A N 1
ATOM 731 C CA . LEU A 1 100 ? -8.656 -10.398 -7.102 1 98.19 100 LEU A CA 1
ATOM 732 C C . LEU A 1 100 ? -7.48 -11.359 -7.004 1 98.19 100 LEU A C 1
ATOM 734 O O . LEU A 1 100 ? -7.668 -12.578 -7.039 1 98.19 100 LEU A O 1
ATOM 738 N N . THR A 1 101 ? -6.316 -10.859 -6.809 1 97.69 101 THR A N 1
ATOM 739 C CA . THR A 1 101 ? -5.102 -11.664 -6.871 1 97.69 101 THR A CA 1
ATOM 740 C C . THR A 1 101 ? -4.816 -12.32 -5.52 1 97.69 101 THR A C 1
ATOM 742 O O . THR A 1 101 ? -4.051 -13.281 -5.441 1 97.69 101 THR A O 1
ATOM 745 N N . CYS A 1 102 ? -5.367 -11.82 -4.473 1 98.5 102 CYS A N 1
ATOM 746 C CA . CYS A 1 102 ? -5.086 -12.297 -3.123 1 98.5 102 CYS A CA 1
ATOM 747 C C . CYS A 1 102 ? -5.848 -13.586 -2.828 1 98.5 102 CYS A C 1
ATOM 749 O O . CYS A 1 102 ? -7.055 -13.656 -3.059 1 98.5 102 CYS A O 1
ATOM 751 N N . PRO A 1 103 ? -5.18 -14.586 -2.23 1 98.5 103 PRO A N 1
ATOM 752 C CA . PRO A 1 103 ? -5.848 -15.867 -1.966 1 98.5 103 PRO A CA 1
ATOM 753 C C . PRO A 1 103 ? -7.09 -15.711 -1.091 1 98.5 103 PRO A C 1
ATOM 755 O O . PRO A 1 103 ? -7.035 -15.055 -0.047 1 98.5 103 PRO A O 1
ATOM 758 N N . GLY A 1 104 ? -8.18 -16.203 -1.574 1 98.38 104 GLY A N 1
ATOM 759 C CA . GLY A 1 104 ? -9.336 -16.453 -0.718 1 98.38 104 GLY A CA 1
ATOM 760 C C . GLY A 1 104 ? -10.266 -15.25 -0.621 1 98.38 104 GLY A C 1
ATOM 761 O O . GLY A 1 104 ? -11.328 -15.336 -0.009 1 98.38 104 GLY A O 1
ATOM 762 N N . THR A 1 105 ? -9.992 -14.18 -1.267 1 98.81 105 THR A N 1
ATOM 763 C CA . THR A 1 105 ? -10.75 -12.945 -1.064 1 98.81 105 THR A CA 1
ATOM 764 C C . THR A 1 105 ? -12.078 -13 -1.812 1 98.81 105 THR A C 1
ATOM 766 O O . THR A 1 105 ? -12.211 -13.719 -2.805 1 98.81 105 THR A O 1
ATOM 769 N N . ALA A 1 106 ? -13.016 -12.234 -1.348 1 98.5 106 ALA A N 1
ATOM 770 C CA . ALA A 1 106 ? -14.227 -11.781 -2.031 1 98.5 106 ALA A CA 1
ATOM 771 C C . ALA A 1 106 ? -14.438 -10.281 -1.846 1 98.5 106 ALA A C 1
ATOM 773 O O . ALA A 1 106 ? -13.82 -9.664 -0.972 1 98.5 106 ALA A O 1
ATOM 774 N N . CYS A 1 107 ? -15.258 -9.711 -2.699 1 98.75 107 CYS A N 1
ATOM 775 C CA . CYS A 1 107 ? -15.398 -8.266 -2.668 1 98.75 107 CYS A CA 1
ATOM 776 C C . CYS A 1 107 ? -16.859 -7.852 -2.842 1 98.75 107 CYS A C 1
ATOM 778 O O . CYS A 1 107 ? -17.516 -8.297 -3.773 1 98.75 107 CYS A O 1
ATOM 780 N N . PHE A 1 108 ? -17.312 -6.957 -1.98 1 97.25 108 PHE A N 1
ATOM 781 C CA . PHE A 1 108 ? -18.703 -6.535 -1.948 1 97.25 108 PHE A CA 1
ATOM 782 C C . PHE A 1 108 ? -18.812 -5.02 -1.816 1 97.25 108 PHE A C 1
ATOM 784 O O . PHE A 1 108 ? -17.859 -4.363 -1.4 1 97.25 108 PHE A O 1
ATOM 791 N N . ALA A 1 109 ? -20.016 -4.516 -2.188 1 97.25 109 ALA A N 1
ATOM 792 C CA . ALA A 1 109 ? -20.297 -3.109 -1.909 1 97.25 109 ALA A CA 1
ATOM 793 C C . ALA A 1 109 ? -20.328 -2.846 -0.407 1 97.25 109 ALA A C 1
ATOM 795 O O . ALA A 1 109 ? -20.859 -3.652 0.357 1 97.25 109 ALA A O 1
ATOM 796 N N . GLY A 1 110 ? -19.703 -1.734 -0.003 1 96.88 110 GLY A N 1
ATOM 797 C CA . GLY A 1 110 ? -19.578 -1.479 1.424 1 96.88 110 GLY A CA 1
ATOM 798 C C . GLY A 1 110 ? -20.328 -0.246 1.877 1 96.88 110 GLY A C 1
ATOM 799 O O . GLY A 1 110 ? -20.266 0.136 3.047 1 96.88 110 GLY A O 1
ATOM 800 N N . VAL A 1 111 ? -20.984 0.434 0.935 1 96.56 111 VAL A N 1
ATOM 801 C CA . VAL A 1 111 ? -21.75 1.632 1.261 1 96.56 111 VAL A CA 1
ATOM 802 C C . VAL A 1 111 ? -22.922 1.779 0.287 1 96.56 111 VAL A C 1
ATOM 804 O O . VAL A 1 111 ? -22.875 1.259 -0.83 1 96.56 111 VAL A O 1
ATOM 807 N N . GLU A 1 112 ? -23.938 2.408 0.709 1 94.19 112 GLU A N 1
ATOM 808 C CA . GLU A 1 112 ? -25.047 2.785 -0.168 1 94.19 112 GLU A CA 1
ATOM 809 C C . GLU A 1 112 ? -24.906 4.23 -0.64 1 94.19 112 GLU A C 1
ATOM 811 O O . GLU A 1 112 ? -24.219 5.031 -0.007 1 94.19 112 GLU A O 1
ATOM 816 N N . GLY A 1 113 ? -25.453 4.527 -1.754 1 94.94 113 GLY A N 1
ATOM 817 C CA . GLY A 1 113 ? -25.422 5.852 -2.352 1 94.94 113 GLY A CA 1
ATOM 818 C C . GLY A 1 113 ? -26.109 5.918 -3.705 1 94.94 113 GLY A C 1
ATOM 819 O O . GLY A 1 113 ? -26.5 4.891 -4.254 1 94.94 113 GLY A O 1
ATOM 820 N N . PRO A 1 114 ? -26.188 7.105 -4.199 1 95.06 114 PRO A N 1
ATOM 821 C CA . PRO A 1 114 ? -27 7.293 -5.402 1 95.06 114 PRO A CA 1
ATOM 822 C C . PRO A 1 114 ? -26.25 6.895 -6.68 1 95.06 114 PRO A C 1
ATOM 824 O O . PRO A 1 114 ? -26.891 6.613 -7.703 1 95.06 114 PRO A O 1
ATOM 827 N N . THR A 1 115 ? -24.953 6.867 -6.672 1 95.12 115 THR A N 1
ATOM 828 C CA . THR A 1 115 ? -24.203 6.676 -7.902 1 95.12 115 THR A CA 1
ATOM 829 C C . THR A 1 115 ? -23.672 5.246 -7.992 1 95.12 115 THR A C 1
ATOM 831 O O . THR A 1 115 ? -22.953 4.789 -7.094 1 95.12 115 THR A O 1
ATOM 834 N N . LYS A 1 116 ? -24.016 4.645 -9.07 1 95.62 116 LYS A N 1
ATOM 835 C CA . LYS A 1 116 ? -23.562 3.277 -9.305 1 95.62 116 LYS A CA 1
ATOM 836 C C . LYS A 1 116 ? -22.203 3.258 -9.992 1 95.62 116 LYS A C 1
ATOM 838 O O . LYS A 1 116 ? -21.969 4.012 -10.938 1 95.62 116 LYS A O 1
ATOM 843 N N . ILE A 1 117 ? -21.281 2.451 -9.469 1 96.81 117 ILE A N 1
ATOM 844 C CA . ILE A 1 117 ? -19.984 2.227 -10.07 1 96.81 117 ILE A CA 1
ATOM 845 C C . ILE A 1 117 ? -19.797 0.744 -10.398 1 96.81 117 ILE A C 1
ATOM 847 O O . ILE A 1 117 ? -19.859 -0.103 -9.5 1 96.81 117 ILE A O 1
ATOM 851 N N . LYS A 1 118 ? -19.609 0.496 -11.633 1 97.38 118 LYS A N 1
ATOM 852 C CA . LYS A 1 118 ? -19.375 -0.89 -12.031 1 97.38 118 LYS A CA 1
ATOM 853 C C . LYS A 1 118 ? -18.094 -1.439 -11.422 1 97.38 118 LYS A C 1
ATOM 855 O O . LYS A 1 118 ? -17.062 -0.765 -11.422 1 97.38 118 LYS A O 1
ATOM 860 N N . LEU A 1 119 ? -18.156 -2.645 -10.852 1 98.19 119 LEU A N 1
ATOM 861 C CA . LEU A 1 119 ? -17 -3.312 -10.258 1 98.19 119 LEU A CA 1
ATOM 862 C C . LEU A 1 119 ? -16.844 -4.719 -10.828 1 98.19 119 LEU A C 1
ATOM 864 O O . LEU A 1 119 ? -16.188 -4.91 -11.844 1 98.19 119 LEU A O 1
ATOM 868 N N . GLY A 1 120 ? -17.531 -5.73 -10.203 1 98.12 120 GLY A N 1
ATOM 869 C CA . GLY A 1 120 ? -17.484 -7.09 -10.727 1 98.12 120 GLY A CA 1
ATOM 870 C C . GLY A 1 120 ? -17.875 -7.176 -12.188 1 98.12 120 GLY A C 1
ATOM 871 O O . GLY A 1 120 ? -17.359 -8.016 -12.93 1 98.12 120 GLY A O 1
ATOM 872 N N . GLY A 1 121 ? -18.766 -6.352 -12.562 1 97.75 121 GLY A N 1
ATOM 873 C CA . GLY A 1 121 ? -19.188 -6.316 -13.953 1 97.75 121 GLY A CA 1
ATOM 874 C C . GLY A 1 121 ? -18.062 -5.988 -14.906 1 97.75 121 GLY A C 1
ATOM 875 O O . GLY A 1 121 ? -18.109 -6.371 -16.078 1 97.75 121 GLY A O 1
ATOM 876 N N . ALA A 1 122 ? -17.125 -5.285 -14.492 1 96.56 122 ALA A N 1
ATOM 877 C CA . ALA A 1 122 ? -15.953 -4.969 -15.297 1 96.56 122 ALA A CA 1
ATOM 878 C C . ALA A 1 122 ? -14.859 -6.012 -15.102 1 96.56 122 ALA A C 1
ATOM 880 O O . ALA A 1 122 ? -14.219 -6.441 -16.062 1 96.56 122 ALA A O 1
ATOM 881 N N . ILE A 1 123 ? -14.625 -6.516 -13.938 1 96.69 123 ILE A N 1
ATOM 882 C CA . ILE A 1 123 ? -13.523 -7.395 -13.57 1 96.69 123 ILE A CA 1
ATOM 883 C C . ILE A 1 123 ? -13.781 -8.805 -14.102 1 96.69 123 ILE A C 1
ATOM 885 O O . ILE A 1 123 ? -12.844 -9.57 -14.328 1 96.69 123 ILE A O 1
ATOM 889 N N . ARG A 1 124 ? -15.008 -9.102 -14.336 1 96.81 124 ARG A N 1
ATOM 890 C CA . ARG A 1 124 ? -15.406 -10.43 -14.773 1 96.81 124 ARG A CA 1
ATOM 891 C C . ARG A 1 124 ? -14.703 -10.82 -16.062 1 96.81 124 ARG A C 1
ATOM 893 O O . ARG A 1 124 ? -14.539 -12.008 -16.359 1 96.81 124 ARG A O 1
ATOM 900 N N . TYR A 1 125 ? -14.273 -9.883 -16.859 1 96 125 TYR A N 1
ATOM 901 C CA . TYR A 1 125 ? -13.617 -10.188 -18.125 1 96 125 TYR A CA 1
ATOM 902 C C . TYR A 1 125 ? -12.289 -10.891 -17.906 1 96 125 TYR A C 1
ATOM 904 O O . TYR A 1 125 ? -11.773 -11.562 -18.797 1 96 125 TYR A O 1
ATOM 912 N N . PHE A 1 126 ? -11.758 -10.781 -16.766 1 96.19 126 PHE A N 1
ATOM 913 C CA . PHE A 1 126 ? -10.586 -11.57 -16.406 1 96.19 126 PHE A CA 1
ATOM 914 C C . PHE A 1 126 ? -10.875 -13.062 -16.5 1 96.19 126 PHE A C 1
ATOM 916 O O . PHE A 1 126 ? -9.977 -13.852 -16.797 1 96.19 126 PHE A O 1
ATOM 923 N N . GLY A 1 127 ? -12.062 -13.445 -16.312 1 96.5 127 GLY A N 1
ATOM 924 C CA . GLY A 1 127 ? -12.477 -14.836 -16.344 1 96.5 127 GLY A CA 1
ATOM 925 C C . GLY A 1 127 ? -12.453 -15.445 -17.719 1 96.5 127 GLY A C 1
ATOM 926 O O . GLY A 1 127 ? -12.711 -16.641 -17.891 1 96.5 127 GLY A O 1
ATOM 927 N N . ASP A 1 128 ? -12.266 -14.625 -18.688 1 95.94 128 ASP A N 1
ATOM 928 C CA . ASP A 1 128 ? -12.023 -15.078 -20.062 1 95.94 128 ASP A CA 1
ATOM 929 C C . ASP A 1 128 ? -13.227 -15.844 -20.609 1 95.94 128 ASP A C 1
ATOM 931 O O . ASP A 1 128 ? -13.07 -16.891 -21.25 1 95.94 128 ASP A O 1
ATOM 935 N N . GLY A 1 129 ? -14.312 -15.406 -20.281 1 95.06 129 GLY A N 1
ATOM 936 C CA . GLY A 1 129 ? -15.531 -16 -20.812 1 95.06 129 GLY A CA 1
ATOM 937 C C . GLY A 1 129 ? -16.094 -17.078 -19.891 1 95.06 129 GLY A C 1
ATOM 938 O O . GLY A 1 129 ? -17.203 -17.594 -20.141 1 95.06 129 GLY A O 1
ATOM 939 N N . PHE A 1 130 ? -15.445 -17.375 -18.797 1 95.88 130 PHE A N 1
ATOM 940 C CA . PHE A 1 130 ? -15.891 -18.453 -17.922 1 95.88 130 PHE A CA 1
ATOM 941 C C . PHE A 1 130 ? -16.562 -17.906 -16.672 1 95.88 130 PHE A C 1
ATOM 943 O O . PHE A 1 130 ? -17.031 -18.656 -15.82 1 95.88 130 PHE A O 1
ATOM 950 N N . ALA A 1 131 ? -16.594 -16.562 -16.562 1 97.12 131 ALA A N 1
ATOM 951 C CA . ALA A 1 131 ? -17.266 -15.953 -15.414 1 97.12 131 ALA A CA 1
ATOM 952 C C . ALA A 1 131 ? -18.766 -16.234 -15.445 1 97.12 131 ALA A C 1
ATOM 954 O O . ALA A 1 131 ? -19.359 -16.266 -16.516 1 97.12 131 ALA A O 1
ATOM 955 N N . VAL A 1 132 ? -19.344 -16.391 -14.281 1 97.38 132 VAL A N 1
ATOM 956 C CA . VAL A 1 132 ? -20.766 -16.719 -14.172 1 97.38 132 VAL A CA 1
ATOM 957 C C . VAL A 1 132 ? -21.453 -15.68 -13.297 1 97.38 132 VAL A C 1
ATOM 959 O O . VAL A 1 132 ? -20.969 -15.344 -12.211 1 97.38 132 VAL A O 1
ATOM 962 N N . ALA A 1 133 ? -22.594 -15.234 -13.773 1 96.81 133 ALA A N 1
ATOM 963 C CA . ALA A 1 133 ? -23.406 -14.312 -12.992 1 96.81 133 ALA A CA 1
ATOM 964 C C . ALA A 1 133 ? -24.266 -15.062 -11.977 1 96.81 133 ALA A C 1
ATOM 966 O O . ALA A 1 133 ? -24.766 -16.156 -12.266 1 96.81 133 ALA A O 1
ATOM 967 N N . LYS A 1 134 ? -24.391 -14.453 -10.859 1 94.88 134 LYS A N 1
ATOM 968 C CA . LYS A 1 134 ? -25.266 -14.969 -9.812 1 94.88 134 LYS A CA 1
ATOM 969 C C . LYS A 1 134 ? -26.062 -13.844 -9.164 1 94.88 134 LYS A C 1
ATOM 971 O O . LYS A 1 134 ? -25.578 -12.711 -9.07 1 94.88 134 LYS A O 1
ATOM 976 N N . ARG A 1 135 ? -27.297 -14.172 -8.828 1 94.06 135 ARG A N 1
ATOM 977 C CA . ARG A 1 135 ? -28.125 -13.25 -8.047 1 94.06 135 ARG A CA 1
ATOM 978 C C . ARG A 1 135 ? -28.438 -13.836 -6.676 1 94.06 135 ARG A C 1
ATOM 980 O O . ARG A 1 135 ? -28.953 -14.953 -6.578 1 94.06 135 ARG A O 1
ATOM 987 N N . LEU A 1 136 ? -28.047 -13.156 -5.691 1 87.94 136 LEU A N 1
ATOM 988 C CA . LEU A 1 136 ? -28.281 -13.594 -4.32 1 87.94 136 LEU A CA 1
ATOM 989 C C . LEU A 1 136 ? -28.891 -12.469 -3.49 1 87.94 136 LEU A C 1
ATOM 991 O O . LEU A 1 136 ? -28.641 -11.289 -3.746 1 87.94 136 LEU A O 1
ATOM 995 N N . PRO A 1 137 ? -29.766 -12.867 -2.58 1 84.62 137 PRO A N 1
ATOM 996 C CA . PRO A 1 137 ? -30.266 -11.828 -1.676 1 84.62 137 PRO A CA 1
ATOM 997 C C . PRO A 1 137 ? -29.219 -11.359 -0.67 1 84.62 137 PRO A C 1
ATOM 999 O O . PRO A 1 137 ? -28.422 -12.164 -0.189 1 84.62 137 PRO A O 1
ATOM 1002 N N . ASP A 1 138 ? -29.172 -10.078 -0.398 1 76.25 138 ASP A N 1
ATOM 1003 C CA . ASP A 1 138 ? -28.328 -9.578 0.677 1 76.25 138 ASP A CA 1
ATOM 1004 C C . ASP A 1 138 ? -29 -9.758 2.037 1 76.25 138 ASP A C 1
ATOM 1006 O O . ASP A 1 138 ? -30 -10.469 2.152 1 76.25 138 ASP A O 1
ATOM 1010 N N . HIS A 1 139 ? -28.312 -9.242 3.096 1 72.88 139 HIS A N 1
ATOM 1011 C CA . HIS A 1 139 ? -28.766 -9.43 4.465 1 72.88 139 HIS A CA 1
ATOM 1012 C C . HIS A 1 139 ? -30.156 -8.836 4.66 1 72.88 139 HIS A C 1
ATOM 1014 O O . HIS A 1 139 ? -30.875 -9.211 5.598 1 72.88 139 HIS A O 1
ATOM 1020 N N . GLU A 1 140 ? -30.562 -7.898 3.793 1 76.38 140 GLU A N 1
ATOM 1021 C CA . GLU A 1 140 ? -31.891 -7.277 3.863 1 76.38 140 GLU A CA 1
ATOM 1022 C C . GLU A 1 140 ? -32.875 -7.973 2.93 1 76.38 140 GLU A C 1
ATOM 1024 O O . GLU A 1 140 ? -34.031 -7.547 2.809 1 76.38 140 GLU A O 1
ATOM 1029 N N . GLY A 1 141 ? -32.438 -8.977 2.221 1 80.38 141 GLY A N 1
ATOM 1030 C CA . GLY A 1 141 ? -33.312 -9.703 1.312 1 80.38 141 GLY A CA 1
ATOM 1031 C C . GLY A 1 141 ? -33.344 -9.125 -0.09 1 80.38 141 GLY A C 1
ATOM 1032 O O . GLY A 1 141 ? -34.031 -9.633 -0.97 1 80.38 141 GLY A O 1
ATOM 1033 N N . LYS A 1 142 ? -32.562 -8.07 -0.245 1 84.12 142 LYS A N 1
ATOM 1034 C CA . LYS A 1 142 ? -32.5 -7.461 -1.569 1 84.12 142 LYS A CA 1
ATOM 1035 C C . LYS A 1 142 ? -31.578 -8.258 -2.49 1 84.12 142 LYS A C 1
ATOM 1037 O O . LYS A 1 142 ? -30.469 -8.625 -2.102 1 84.12 142 LYS A O 1
ATOM 1042 N N . MET A 1 143 ? -32.062 -8.414 -3.723 1 90.19 143 MET A N 1
ATOM 1043 C CA . MET A 1 143 ? -31.297 -9.195 -4.684 1 90.19 143 MET A CA 1
ATOM 1044 C C . MET A 1 143 ? -30.125 -8.391 -5.211 1 90.19 143 MET A C 1
ATOM 1046 O O . MET A 1 143 ? -30.281 -7.262 -5.676 1 90.19 143 MET A O 1
ATOM 1050 N N . ARG A 1 144 ? -29 -9.016 -5.078 1 93.31 144 ARG A N 1
ATOM 1051 C CA . ARG A 1 144 ? -27.766 -8.422 -5.586 1 93.31 144 ARG A CA 1
ATOM 1052 C C . ARG A 1 144 ? -27.109 -9.32 -6.633 1 93.31 144 ARG A C 1
ATOM 1054 O O . ARG A 1 144 ? -27.266 -10.539 -6.586 1 93.31 144 ARG A O 1
ATOM 1061 N N . ARG A 1 145 ? -26.531 -8.617 -7.562 1 96.69 145 ARG A N 1
ATOM 1062 C CA . ARG A 1 145 ? -25.828 -9.359 -8.609 1 96.69 145 ARG A CA 1
ATOM 1063 C C . ARG A 1 145 ? -24.359 -9.523 -8.266 1 96.69 145 ARG A C 1
ATOM 1065 O O . ARG A 1 145 ? -23.703 -8.578 -7.816 1 96.69 145 ARG A O 1
ATOM 1072 N N . TYR A 1 146 ? -23.875 -10.734 -8.484 1 97.38 146 TYR A N 1
ATOM 1073 C CA . TYR A 1 146 ? -22.484 -11.094 -8.242 1 97.38 146 TYR A CA 1
ATOM 1074 C C . TYR A 1 146 ? -21.891 -11.812 -9.445 1 97.38 146 TYR A C 1
ATOM 1076 O O . TYR A 1 146 ? -22.625 -12.305 -10.305 1 97.38 146 TYR A O 1
ATOM 1084 N N . TRP A 1 147 ? -20.609 -11.766 -9.492 1 98.19 147 TRP A N 1
ATOM 1085 C CA . TRP A 1 147 ? -19.859 -12.523 -10.492 1 98.19 147 TRP A CA 1
ATOM 1086 C C . TRP A 1 147 ? -18.922 -13.516 -9.828 1 98.19 147 TRP A C 1
ATOM 1088 O O . TRP A 1 147 ? -18.203 -13.164 -8.883 1 98.19 147 TRP A O 1
ATOM 1098 N N . ARG A 1 148 ? -18.969 -14.742 -10.266 1 97.75 148 ARG A N 1
ATOM 1099 C CA . ARG A 1 148 ? -17.953 -15.75 -9.953 1 97.75 148 ARG A CA 1
ATOM 1100 C C . ARG A 1 148 ? -16.922 -15.859 -11.062 1 97.75 148 ARG A C 1
ATOM 1102 O O . ARG A 1 148 ? -17.234 -16.266 -12.18 1 97.75 148 ARG A O 1
ATOM 1109 N N . ILE A 1 149 ? -15.734 -15.453 -10.766 1 97.88 149 ILE A N 1
ATOM 1110 C CA . ILE A 1 149 ? -14.648 -15.406 -11.742 1 97.88 149 ILE A CA 1
ATOM 1111 C C . ILE A 1 149 ? -13.648 -16.531 -11.453 1 97.88 149 ILE A C 1
ATOM 1113 O O . ILE A 1 149 ? -13.094 -16.609 -10.352 1 97.88 149 ILE A O 1
ATOM 1117 N N . PRO A 1 150 ? -13.422 -17.406 -12.43 1 97.19 150 PRO A N 1
ATOM 1118 C CA . PRO A 1 150 ? -12.508 -18.516 -12.156 1 97.19 150 PRO A CA 1
ATOM 1119 C C . PRO A 1 150 ? -11.062 -18.047 -11.953 1 97.19 150 PRO A C 1
ATOM 1121 O O . PRO A 1 150 ? -10.547 -17.266 -12.742 1 97.19 150 PRO A O 1
ATOM 1124 N N . VAL A 1 151 ? -10.461 -18.484 -10.898 1 97.62 151 VAL A N 1
ATOM 1125 C CA . VAL A 1 151 ? -9.055 -18.297 -10.555 1 97.62 151 VAL A CA 1
ATOM 1126 C C . VAL A 1 151 ? -8.461 -19.609 -10.055 1 97.62 151 VAL A C 1
ATOM 1128 O O . VAL A 1 151 ? -9.188 -20.594 -9.883 1 97.62 151 VAL A O 1
ATOM 1131 N N . MET A 1 152 ? -7.211 -19.594 -9.766 1 98.25 152 MET A N 1
ATOM 1132 C CA . MET A 1 152 ? -6.5 -20.859 -9.523 1 98.25 152 MET A CA 1
ATOM 1133 C C . MET A 1 152 ? -6.852 -21.422 -8.156 1 98.25 152 MET A C 1
ATOM 1135 O O . MET A 1 152 ? -6.625 -22.609 -7.898 1 98.25 152 MET A O 1
ATOM 1139 N N . ASP A 1 153 ? -7.355 -20.625 -7.258 1 97.81 153 ASP A N 1
ATOM 1140 C CA . ASP A 1 153 ? -7.742 -21.203 -5.977 1 97.81 153 ASP A CA 1
ATOM 1141 C C . ASP A 1 153 ? -9.258 -21.375 -5.887 1 97.81 153 ASP A C 1
ATOM 1143 O O . ASP A 1 153 ? -9.812 -21.484 -4.789 1 97.81 153 ASP A O 1
ATOM 1147 N N . GLY A 1 154 ? -9.922 -21.438 -7.035 1 96.5 154 GLY A N 1
ATOM 1148 C CA . GLY A 1 154 ? -11.359 -21.625 -7.117 1 96.5 154 GLY A CA 1
ATOM 1149 C C . GLY A 1 154 ? -12.07 -20.531 -7.879 1 96.5 154 GLY A C 1
ATOM 1150 O O . GLY A 1 154 ? -12.094 -20.531 -9.109 1 96.5 154 GLY A O 1
ATOM 1151 N N . GLU A 1 155 ? -12.703 -19.641 -7.094 1 96.81 155 GLU A N 1
ATOM 1152 C CA . GLU A 1 155 ? -13.414 -18.516 -7.699 1 96.81 155 GLU A CA 1
ATOM 1153 C C . GLU A 1 155 ? -13.25 -17.25 -6.867 1 96.81 155 GLU A C 1
ATOM 1155 O O . GLU A 1 155 ? -13.156 -17.312 -5.641 1 96.81 155 GLU A O 1
ATOM 1160 N N . PHE A 1 156 ? -13.219 -16.203 -7.574 1 98.31 156 PHE A N 1
ATOM 1161 C CA . PHE A 1 156 ? -13.328 -14.883 -6.961 1 98.31 156 PHE A CA 1
ATOM 1162 C C . PHE A 1 156 ? -14.758 -14.359 -7.051 1 98.31 156 PHE A C 1
ATOM 1164 O O . PHE A 1 156 ? -15.273 -14.133 -8.148 1 98.31 156 PHE A O 1
ATOM 1171 N N . LEU A 1 157 ? -15.367 -14.219 -5.898 1 97.69 157 LEU A N 1
ATOM 1172 C CA . LEU A 1 157 ? -16.719 -13.656 -5.84 1 97.69 157 LEU A CA 1
ATOM 1173 C C . LEU A 1 157 ? -16.656 -12.141 -5.68 1 97.69 157 LEU A C 1
ATOM 1175 O O . LEU A 1 157 ? -16.062 -11.633 -4.727 1 97.69 157 LEU A O 1
ATOM 1179 N N . CYS A 1 158 ? -17.297 -11.445 -6.621 1 98.44 158 CYS A N 1
ATOM 1180 C CA . CYS A 1 158 ? -17.297 -9.984 -6.625 1 98.44 158 CYS A CA 1
ATOM 1181 C C . CYS A 1 158 ? -18.672 -9.43 -6.949 1 98.44 158 CYS A C 1
ATOM 1183 O O . CYS A 1 158 ? -19.281 -9.82 -7.945 1 98.44 158 CYS A O 1
ATOM 1185 N N . GLU A 1 159 ? -19.109 -8.562 -6.133 1 97.94 159 GLU A N 1
ATOM 1186 C CA . GLU A 1 159 ? -20.375 -7.914 -6.434 1 97.94 159 GLU A CA 1
ATOM 1187 C C . GLU A 1 159 ? -20.297 -7.105 -7.723 1 97.94 159 GLU A C 1
ATOM 1189 O O . GLU A 1 159 ? -19.266 -6.504 -8.016 1 97.94 159 GLU A O 1
ATOM 1194 N N . ASP A 1 160 ? -21.375 -7.039 -8.438 1 98.25 160 ASP A N 1
ATOM 1195 C CA . ASP A 1 160 ? -21.406 -6.457 -9.773 1 98.25 160 ASP A CA 1
ATOM 1196 C C . ASP A 1 160 ? -21.031 -4.977 -9.742 1 98.25 160 ASP A C 1
ATOM 1198 O O . ASP A 1 160 ? -20.344 -4.484 -10.633 1 98.25 160 ASP A O 1
ATOM 1202 N N . SER A 1 161 ? -21.547 -4.309 -8.781 1 97.62 161 SER A N 1
ATOM 1203 C CA . SER A 1 161 ? -21.344 -2.867 -8.672 1 97.62 161 SER A CA 1
ATOM 1204 C C . SER A 1 161 ? -21.25 -2.426 -7.219 1 97.62 161 SER A C 1
ATOM 1206 O O . SER A 1 161 ? -21.688 -3.145 -6.316 1 97.62 161 SER A O 1
ATOM 1208 N N . VAL A 1 162 ? -20.625 -1.322 -7.027 1 97.38 162 VAL A N 1
ATOM 1209 C CA . VAL A 1 162 ? -20.641 -0.63 -5.742 1 97.38 162 VAL A CA 1
ATOM 1210 C C . VAL A 1 162 ? -21.344 0.723 -5.895 1 97.38 162 VAL A C 1
ATOM 1212 O O . VAL A 1 162 ? -21.781 1.082 -6.988 1 97.38 162 VAL A O 1
ATOM 1215 N N . ARG A 1 163 ? -21.484 1.398 -4.762 1 96.12 163 ARG A N 1
ATOM 1216 C CA . ARG A 1 163 ? -22.125 2.709 -4.766 1 96.12 163 ARG A CA 1
ATOM 1217 C C . ARG A 1 163 ? -21.156 3.793 -4.301 1 96.12 163 ARG A C 1
ATOM 1219 O O . ARG A 1 163 ? -20.266 3.533 -3.494 1 96.12 163 ARG A O 1
ATOM 1226 N N . ALA A 1 164 ? -21.297 4.926 -4.84 1 96.69 164 ALA A N 1
ATOM 1227 C CA . ALA A 1 164 ? -20.625 6.109 -4.328 1 96.69 164 ALA A CA 1
ATOM 1228 C C . ALA A 1 164 ? -21.609 7.043 -3.623 1 96.69 164 ALA A C 1
ATOM 1230 O O . ALA A 1 164 ? -22.75 7.191 -4.059 1 96.69 164 ALA A O 1
ATOM 1231 N N . VAL A 1 165 ? -21.156 7.629 -2.592 1 96.5 165 VAL A N 1
ATOM 1232 C CA . VAL A 1 165 ? -22 8.484 -1.774 1 96.5 165 VAL A CA 1
ATOM 1233 C C . VAL A 1 165 ? -21.984 9.906 -2.322 1 96.5 165 VAL A C 1
ATOM 1235 O O . VAL A 1 165 ? -21.062 10.289 -3.047 1 96.5 165 VAL A O 1
ATOM 1238 N N . ASP A 1 166 ? -23.125 10.523 -1.906 1 90.75 166 ASP A N 1
ATOM 1239 C CA . ASP A 1 166 ? -23.156 11.977 -2.061 1 90.75 166 ASP A CA 1
ATOM 1240 C C . ASP A 1 166 ? -22.688 12.672 -0.785 1 90.75 166 ASP A C 1
ATOM 1242 O O . ASP A 1 166 ? -23.141 12.344 0.312 1 90.75 166 ASP A O 1
ATOM 1246 N N . GLY A 1 167 ? -21.578 13.477 -0.91 1 94.62 167 GLY A N 1
ATOM 1247 C CA . GLY A 1 167 ? -21.25 14.273 0.26 1 94.62 167 GLY A CA 1
ATOM 1248 C C . GLY A 1 167 ? -19.922 13.883 0.896 1 94.62 167 GLY A C 1
ATOM 1249 O O . GLY A 1 167 ? -19.609 14.328 1.999 1 94.62 167 GLY A O 1
ATOM 1250 N N . ALA A 1 168 ? -19.234 12.93 0.265 1 97.94 168 ALA A N 1
ATOM 1251 C CA . ALA A 1 168 ? -17.906 12.609 0.781 1 97.94 168 ALA A CA 1
ATOM 1252 C C . ALA A 1 168 ? -17.016 13.844 0.807 1 97.94 168 ALA A C 1
ATOM 1254 O O . ALA A 1 168 ? -17.109 14.711 -0.068 1 97.94 168 ALA A O 1
ATOM 1255 N N . VAL A 1 169 ? -16.25 13.922 1.833 1 98.19 169 VAL A N 1
ATOM 1256 C CA . VAL A 1 169 ? -15.391 15.086 2.039 1 98.19 169 VAL A CA 1
ATOM 1257 C C . VAL A 1 169 ? -13.961 14.641 2.346 1 98.19 169 VAL A C 1
ATOM 1259 O O . VAL A 1 169 ? -13.758 13.672 3.082 1 98.19 169 VAL A O 1
ATOM 1262 N N . GLY A 1 170 ? -13.031 15.273 1.678 1 96.75 170 GLY A N 1
ATOM 1263 C CA . GLY A 1 170 ? -11.617 15.078 1.979 1 96.75 170 GLY A CA 1
ATOM 1264 C C . GLY A 1 170 ? -10.93 16.344 2.439 1 96.75 170 GLY A C 1
ATOM 1265 O O . GLY A 1 170 ? -11.242 17.438 1.956 1 96.75 170 GLY A O 1
ATOM 1266 N N . GLY A 1 171 ? -10.055 16.125 3.443 1 95.56 171 GLY A N 1
ATOM 1267 C CA . GLY A 1 171 ? -9.188 17.25 3.742 1 95.56 171 GLY A CA 1
ATOM 1268 C C . GLY A 1 171 ? -9.43 17.844 5.117 1 95.56 171 GLY A C 1
ATOM 1269 O O . GLY A 1 171 ? -8.898 18.906 5.449 1 95.56 171 GLY A O 1
ATOM 1270 N N . GLY A 1 172 ? -10.32 17.25 5.98 1 97.69 172 GLY A N 1
ATOM 1271 C CA . GLY A 1 172 ? -10.227 17.641 7.375 1 97.69 172 GLY A CA 1
ATOM 1272 C C . GLY A 1 172 ? -8.836 17.469 7.957 1 97.69 172 GLY A C 1
ATOM 1273 O O . GLY A 1 172 ? -8.109 16.547 7.57 1 97.69 172 GLY A O 1
ATOM 1274 N N . ASN A 1 173 ? -8.516 18.406 8.906 1 98.25 173 ASN A N 1
ATOM 1275 C CA . ASN A 1 173 ? -7.141 18.281 9.367 1 98.25 173 ASN A CA 1
ATOM 1276 C C . ASN A 1 173 ? -6.941 18.969 10.719 1 98.25 173 ASN A C 1
ATOM 1278 O O . ASN A 1 173 ? -7.758 19.797 11.117 1 98.25 173 ASN A O 1
ATOM 1282 N N . LEU A 1 174 ? -5.988 18.562 11.383 1 98.75 174 LEU A N 1
ATOM 1283 C CA . LEU A 1 174 ? -5.43 19.188 12.578 1 98.75 174 LEU A CA 1
ATOM 1284 C C . LEU A 1 174 ? -3.908 19.219 12.516 1 98.75 174 LEU A C 1
ATOM 1286 O O . LEU A 1 174 ? -3.285 18.25 12.07 1 98.75 174 LEU A O 1
ATOM 1290 N N . LEU A 1 175 ? -3.354 20.297 12.945 1 98.75 175 LEU A N 1
ATOM 1291 C CA . LEU A 1 175 ? -1.912 20.406 13.141 1 98.75 175 LEU A CA 1
ATOM 1292 C C . LEU A 1 175 ? -1.569 20.438 14.633 1 98.75 175 LEU A C 1
ATOM 1294 O O . LEU A 1 175 ? -2.129 21.234 15.391 1 98.75 175 LEU A O 1
ATOM 1298 N N . PHE A 1 176 ? -0.71 19.594 15.023 1 98.88 176 PHE A N 1
ATOM 1299 C CA . PHE A 1 176 ? -0.233 19.531 16.406 1 98.88 176 PHE A CA 1
ATOM 1300 C C . PHE A 1 176 ? 1.143 20.172 16.531 1 98.88 176 PHE A C 1
ATOM 1302 O O . PHE A 1 176 ? 2.127 19.656 16 1 98.88 176 PHE A O 1
ATOM 1309 N N . LEU A 1 177 ? 1.197 21.312 17.188 1 98.69 177 LEU A N 1
ATOM 1310 C CA . LEU A 1 177 ? 2.443 22.016 17.438 1 98.69 177 LEU A CA 1
ATOM 1311 C C . LEU A 1 177 ? 3.08 21.578 18.734 1 98.69 177 LEU A C 1
ATOM 1313 O O . LEU A 1 177 ? 2.508 21.766 19.812 1 98.69 177 LEU A O 1
ATOM 1317 N N . GLY A 1 178 ? 4.23 20.969 18.672 1 98.75 178 GLY A N 1
ATOM 1318 C CA . GLY A 1 178 ? 4.875 20.438 19.875 1 98.75 178 GLY A CA 1
ATOM 1319 C C . GLY A 1 178 ? 6.316 20.875 20.016 1 98.75 178 GLY A C 1
ATOM 1320 O O . GLY A 1 178 ? 6.859 21.547 19.125 1 98.75 178 GLY A O 1
ATOM 1321 N N . ARG A 1 179 ? 6.941 20.531 21.125 1 98.62 179 ARG A N 1
ATOM 1322 C CA . ARG A 1 179 ? 8.305 20.953 21.453 1 98.62 179 ARG A CA 1
ATOM 1323 C C . ARG A 1 179 ? 9.32 19.938 20.938 1 98.62 179 ARG A C 1
ATOM 1325 O O . ARG A 1 179 ? 10.375 20.312 20.422 1 98.62 179 ARG A O 1
ATOM 1332 N N . LYS A 1 180 ? 8.984 18.656 21.094 1 98.38 180 LYS A N 1
ATOM 1333 C CA . LYS A 1 180 ? 9.891 17.578 20.734 1 98.38 180 LYS A CA 1
ATOM 1334 C C . LYS A 1 180 ? 9.203 16.562 19.812 1 98.38 180 LYS A C 1
ATOM 1336 O O . LYS A 1 180 ? 8.031 16.25 20 1 98.38 180 LYS A O 1
ATOM 1341 N N . HIS A 1 181 ? 10.008 16.078 18.938 1 98.19 181 HIS A N 1
ATOM 1342 C CA . HIS A 1 181 ? 9.469 15.172 17.922 1 98.19 181 HIS A CA 1
ATOM 1343 C C . HIS A 1 181 ? 8.859 13.922 18.547 1 98.19 181 HIS A C 1
ATOM 1345 O O . HIS A 1 181 ? 7.695 13.609 18.312 1 98.19 181 HIS A O 1
ATOM 1351 N N . ALA A 1 182 ? 9.609 13.234 19.406 1 98.44 182 ALA A N 1
ATOM 1352 C CA . ALA A 1 182 ? 9.164 11.961 19.969 1 98.44 182 ALA A CA 1
ATOM 1353 C C . ALA A 1 182 ? 7.879 12.141 20.766 1 98.44 182 ALA A C 1
ATOM 1355 O O . ALA A 1 182 ? 6.961 11.32 20.672 1 98.44 182 ALA A O 1
ATOM 1356 N N . ASP A 1 183 ? 7.777 13.211 21.516 1 98.69 183 ASP A N 1
ATOM 1357 C CA . ASP A 1 183 ? 6.605 13.492 22.344 1 98.69 183 ASP A CA 1
ATOM 1358 C C . ASP A 1 183 ? 5.402 13.859 21.484 1 98.69 183 ASP A C 1
ATOM 1360 O O . ASP A 1 183 ? 4.281 13.422 21.75 1 98.69 183 ASP A O 1
ATOM 1364 N N . THR A 1 184 ? 5.645 14.703 20.484 1 98.81 184 THR A N 1
ATOM 1365 C CA . THR A 1 184 ? 4.559 15.133 19.609 1 98.81 184 THR A CA 1
ATOM 1366 C C . THR A 1 184 ? 4.027 13.961 18.781 1 98.81 184 THR A C 1
ATOM 1368 O O . THR A 1 184 ? 2.83 13.891 18.5 1 98.81 184 THR A O 1
ATOM 1371 N N . LEU A 1 185 ? 4.91 13.031 18.453 1 98.88 185 LEU A N 1
ATOM 1372 C CA . LEU A 1 185 ? 4.496 11.828 17.75 1 98.88 185 LEU A CA 1
ATOM 1373 C C . LEU A 1 185 ? 3.525 11.008 18.594 1 98.88 185 LEU A C 1
ATOM 1375 O O . LEU A 1 185 ? 2.545 10.469 18.078 1 98.88 185 LEU A O 1
ATOM 1379 N N . ILE A 1 186 ? 3.771 10.914 19.875 1 98.88 186 ILE A N 1
ATOM 1380 C CA . ILE A 1 186 ? 2.867 10.219 20.781 1 98.88 186 ILE A CA 1
ATOM 1381 C C . ILE A 1 186 ? 1.493 10.883 20.75 1 98.88 186 ILE A C 1
ATOM 1383 O O . ILE A 1 186 ? 0.469 10.203 20.656 1 98.88 186 ILE A O 1
ATOM 1387 N N . VAL A 1 187 ? 1.46 12.211 20.781 1 98.94 187 VAL A N 1
ATOM 1388 C CA . VAL A 1 187 ? 0.218 12.977 20.734 1 98.94 187 VAL A CA 1
ATOM 1389 C C . VAL A 1 187 ? -0.529 12.672 19.438 1 98.94 187 VAL A C 1
ATOM 1391 O O . VAL A 1 187 ? -1.729 12.391 19.453 1 98.94 187 VAL A O 1
ATOM 1394 N N . ALA A 1 188 ? 0.186 12.727 18.328 1 98.94 188 ALA A N 1
ATOM 1395 C CA . ALA A 1 188 ? -0.422 12.492 17.031 1 98.94 188 ALA A CA 1
ATOM 1396 C C . ALA A 1 188 ? -0.944 11.062 16.906 1 98.94 188 ALA A C 1
ATOM 1398 O O . ALA A 1 188 ? -2.008 10.828 16.328 1 98.94 188 ALA A O 1
ATOM 1399 N N . GLU A 1 189 ? -0.177 10.086 17.438 1 98.88 189 GLU A N 1
ATOM 1400 C CA . GLU A 1 189 ? -0.612 8.695 17.406 1 98.88 189 GLU A CA 1
ATOM 1401 C C . GLU A 1 189 ? -1.921 8.5 18.156 1 98.88 189 GLU A C 1
ATOM 1403 O O . GLU A 1 189 ? -2.811 7.781 17.703 1 98.88 189 GLU A O 1
ATOM 1408 N N . ILE A 1 190 ? -2.031 9.156 19.281 1 98.81 190 ILE A N 1
ATOM 1409 C CA . ILE A 1 190 ? -3.246 9.047 20.094 1 98.81 190 ILE A CA 1
ATOM 1410 C C . ILE A 1 190 ? -4.406 9.727 19.359 1 98.81 190 ILE A C 1
ATOM 1412 O O . ILE A 1 190 ? -5.531 9.227 19.375 1 98.81 190 ILE A O 1
ATOM 1416 N N . ALA A 1 191 ? -4.148 10.82 18.75 1 98.94 191 ALA A N 1
ATOM 1417 C CA . ALA A 1 191 ? -5.156 11.516 17.953 1 98.94 191 ALA A CA 1
ATOM 1418 C C . ALA A 1 191 ? -5.637 10.641 16.797 1 98.94 191 ALA A C 1
ATOM 1420 O O . ALA A 1 191 ? -6.836 10.586 16.516 1 98.94 191 ALA A O 1
ATOM 1421 N N . VAL A 1 192 ? -4.711 9.969 16.156 1 98.88 192 VAL A N 1
ATOM 1422 C CA . VAL A 1 192 ? -5.043 9.102 15.031 1 98.88 192 VAL A CA 1
ATOM 1423 C C . VAL A 1 192 ? -5.965 7.977 15.5 1 98.88 192 VAL A C 1
ATOM 1425 O O . VAL A 1 192 ? -6.961 7.668 14.844 1 98.88 192 VAL A O 1
ATOM 1428 N N . GLU A 1 193 ? -5.617 7.391 16.625 1 98.69 193 GLU A N 1
ATOM 1429 C CA . GLU A 1 193 ? -6.441 6.309 17.141 1 98.69 193 GLU A CA 1
ATOM 1430 C C . GLU A 1 193 ? -7.867 6.781 17.422 1 98.69 193 GLU A C 1
ATOM 1432 O O . GLU A 1 193 ? -8.828 6.078 17.109 1 98.69 193 GLU A O 1
ATOM 1437 N N . ALA A 1 194 ? -7.988 7.961 17.922 1 98.75 194 ALA A N 1
ATOM 1438 C CA . ALA A 1 194 ? -9.305 8.523 18.219 1 98.75 194 ALA A CA 1
ATOM 1439 C C . ALA A 1 194 ? -10.055 8.844 16.922 1 98.75 194 ALA A C 1
ATOM 1441 O O . ALA A 1 194 ? -11.25 8.57 16.797 1 98.75 194 ALA A O 1
ATOM 1442 N N . ALA A 1 195 ? -9.375 9.422 16 1 98.81 195 ALA A N 1
ATOM 1443 C CA . ALA A 1 195 ? -9.984 9.805 14.734 1 98.81 195 ALA A CA 1
ATOM 1444 C C . ALA A 1 195 ? -10.469 8.586 13.961 1 98.81 195 ALA A C 1
ATOM 1446 O O . ALA A 1 195 ? -11.562 8.602 13.383 1 98.81 195 ALA A O 1
ATOM 1447 N N . LYS A 1 196 ? -9.695 7.562 13.969 1 97.75 196 LYS A N 1
ATOM 1448 C CA . LYS A 1 196 ? -9.969 6.359 13.188 1 97.75 196 LYS A CA 1
ATOM 1449 C C . LYS A 1 196 ? -11.156 5.59 13.773 1 97.75 196 LYS A C 1
ATOM 1451 O O . LYS A 1 196 ? -11.734 4.73 13.102 1 97.75 196 LYS A O 1
ATOM 1456 N N . ALA A 1 197 ? -11.477 5.871 14.984 1 97.88 197 ALA A N 1
ATOM 1457 C CA . ALA A 1 197 ? -12.562 5.168 15.656 1 97.88 197 ALA A CA 1
ATOM 1458 C C . ALA A 1 197 ? -13.922 5.633 15.133 1 97.88 197 ALA A C 1
ATOM 1460 O O . ALA A 1 197 ? -14.945 4.988 15.375 1 97.88 197 ALA A O 1
ATOM 1461 N N . ILE A 1 198 ? -13.961 6.727 14.391 1 98.12 198 ILE A N 1
ATOM 1462 C CA . ILE A 1 198 ? -15.203 7.238 13.82 1 98.12 198 ILE A CA 1
ATOM 1463 C C . ILE A 1 198 ? -15.523 6.492 12.531 1 98.12 198 ILE A C 1
ATOM 1465 O O . ILE A 1 198 ? -14.781 6.578 11.555 1 98.12 198 ILE A O 1
ATOM 1469 N N . PRO A 1 199 ? -16.656 5.793 12.523 1 96.75 199 PRO A N 1
ATOM 1470 C CA . PRO A 1 199 ? -17.016 5.051 11.305 1 96.75 199 PRO A CA 1
ATOM 1471 C C . PRO A 1 199 ? -17.141 5.953 10.086 1 96.75 199 PRO A C 1
ATOM 1473 O O . PRO A 1 199 ? -17.703 7.047 10.18 1 96.75 199 PRO A O 1
ATOM 1476 N N . GLY A 1 200 ? -16.547 5.484 9.016 1 98.25 200 GLY A N 1
ATOM 1477 C CA . GLY A 1 200 ? -16.688 6.219 7.766 1 98.25 200 GLY A CA 1
ATOM 1478 C C . GLY A 1 200 ? -15.57 7.23 7.551 1 98.25 200 GLY A C 1
ATOM 1479 O O . GLY A 1 200 ? -15.578 7.973 6.566 1 98.25 200 GLY A O 1
ATOM 1480 N N . ALA A 1 201 ? -14.602 7.242 8.461 1 98.75 201 ALA A N 1
ATOM 1481 C CA . ALA A 1 201 ? -13.469 8.164 8.336 1 98.75 201 ALA A CA 1
ATOM 1482 C C . ALA A 1 201 ? -12.148 7.398 8.234 1 98.75 201 ALA A C 1
ATOM 1484 O O . ALA A 1 201 ? -11.992 6.336 8.844 1 98.75 201 ALA A O 1
ATOM 1485 N N . ILE A 1 202 ? -11.273 7.949 7.434 1 98.81 202 ILE A N 1
ATOM 1486 C CA . ILE A 1 202 ? -9.945 7.367 7.336 1 98.81 202 ILE A CA 1
ATOM 1487 C C . ILE A 1 202 ? -8.891 8.477 7.383 1 98.81 202 ILE A C 1
ATOM 1489 O O . ILE A 1 202 ? -9.211 9.648 7.188 1 98.81 202 ILE A O 1
ATOM 1493 N N . LEU A 1 203 ? -7.723 8.148 7.711 1 98.81 203 LEU A N 1
ATOM 1494 C CA . LEU A 1 203 ? -6.516 8.969 7.641 1 98.81 203 LEU A CA 1
ATOM 1495 C C . LEU A 1 203 ? -5.488 8.344 6.703 1 98.81 203 LEU A C 1
ATOM 1497 O O . LEU A 1 203 ? -4.688 7.508 7.125 1 98.81 203 LEU A O 1
ATOM 1501 N N . PRO A 1 204 ? -5.41 8.75 5.477 1 97.88 204 PRO A N 1
ATOM 1502 C CA . PRO A 1 204 ? -4.797 7.961 4.406 1 97.88 204 PRO A CA 1
ATOM 1503 C C . PRO A 1 204 ? -3.271 7.996 4.441 1 97.88 204 PRO A C 1
ATOM 1505 O O . PRO A 1 204 ? -2.615 7.148 3.834 1 97.88 204 PRO A O 1
ATOM 1508 N N . PHE A 1 205 ? -2.633 8.961 5.094 1 98.06 205 PHE A N 1
ATOM 1509 C CA . PHE A 1 205 ? -1.179 9.07 5.074 1 98.06 205 PHE A CA 1
ATOM 1510 C C . PHE A 1 205 ? -0.54 7.973 5.914 1 98.06 205 PHE A C 1
ATOM 1512 O O . PHE A 1 205 ? -1.215 7.328 6.719 1 98.06 205 PHE A O 1
ATOM 1519 N N . PRO A 1 206 ? 0.765 7.703 5.73 1 98.25 206 PRO A N 1
ATOM 1520 C CA . PRO A 1 206 ? 1.427 6.637 6.484 1 98.25 206 PRO A CA 1
ATOM 1521 C C . PRO A 1 206 ? 1.232 6.77 7.992 1 98.25 206 PRO A C 1
ATOM 1523 O O . PRO A 1 206 ? 1.594 7.793 8.578 1 98.25 206 PRO A O 1
ATOM 1526 N N . GLY A 1 207 ? 0.621 5.742 8.539 1 98.38 207 GLY A N 1
ATOM 1527 C CA . GLY A 1 207 ? 0.376 5.773 9.969 1 98.38 207 GLY A CA 1
ATOM 1528 C C . GLY A 1 207 ? -0.671 6.797 10.375 1 98.38 207 GLY A C 1
ATOM 1529 O O . GLY A 1 207 ? -0.905 7.016 11.562 1 98.38 207 GLY A O 1
ATOM 1530 N N . GLY A 1 208 ? -1.229 7.488 9.398 1 98.5 208 GLY A N 1
ATOM 1531 C CA . GLY A 1 208 ? -2.266 8.477 9.641 1 98.5 208 GLY A CA 1
ATOM 1532 C C . GLY A 1 208 ? -1.712 9.852 9.977 1 98.5 208 GLY A C 1
ATOM 1533 O O . GLY A 1 208 ? -2.461 10.75 10.367 1 98.5 208 GLY A O 1
ATOM 1534 N N . ILE A 1 209 ? -0.417 10 9.875 1 98.75 209 ILE A N 1
ATOM 1535 C CA . ILE A 1 209 ? 0.227 11.25 10.266 1 98.75 209 ILE A CA 1
ATOM 1536 C C . ILE A 1 209 ? 1.036 11.797 9.094 1 98.75 209 ILE A C 1
ATOM 1538 O O . ILE A 1 209 ? 1.678 11.039 8.359 1 98.75 209 ILE A O 1
ATOM 1542 N N . VAL A 1 210 ? 1.029 13.055 8.891 1 97.38 210 VAL A N 1
ATOM 1543 C CA . VAL A 1 210 ? 1.779 13.68 7.805 1 97.38 210 VAL A CA 1
ATOM 1544 C C . VAL A 1 210 ? 2.695 14.766 8.359 1 97.38 210 VAL A C 1
ATOM 1546 O O . VAL A 1 210 ? 2.301 15.523 9.25 1 97.38 210 VAL A O 1
ATOM 1549 N N . ARG A 1 211 ? 3.867 14.805 7.875 1 96.75 211 ARG A N 1
ATOM 1550 C CA . ARG A 1 211 ? 4.824 15.789 8.359 1 96.75 211 ARG A CA 1
ATOM 1551 C C . ARG A 1 211 ? 5.082 16.859 7.305 1 96.75 211 ARG A C 1
ATOM 1553 O O . ARG A 1 211 ? 5.777 17.844 7.57 1 96.75 211 ARG A O 1
ATOM 1560 N N . SER A 1 212 ? 4.742 16.609 6.105 1 87.31 212 SER A N 1
ATOM 1561 C CA . SER A 1 212 ? 5.125 17.516 5.035 1 87.31 212 SER A CA 1
ATOM 1562 C C . SER A 1 212 ? 4.281 18.781 5.059 1 87.31 212 SER A C 1
ATOM 1564 O O . SER A 1 212 ? 4.766 19.875 4.711 1 87.31 212 SER A O 1
ATOM 1566 N N . GLY A 1 213 ? 3.105 18.641 5.574 1 81.56 213 GLY A N 1
ATOM 1567 C CA . GLY A 1 213 ? 2.285 19.828 5.414 1 81.56 213 GLY A CA 1
ATOM 1568 C C . GLY A 1 213 ? 2.461 20.5 4.066 1 81.56 213 GLY A C 1
ATOM 1569 O O . GLY A 1 213 ? 3.396 20.188 3.328 1 81.56 213 GLY A O 1
ATOM 1570 N N . SER A 1 214 ? 1.431 20.766 3.146 1 85.56 214 SER A N 1
ATOM 1571 C CA . SER A 1 214 ? 1.624 21.359 1.826 1 85.56 214 SER A CA 1
ATOM 1572 C C . SER A 1 214 ? 0.764 22.609 1.646 1 85.56 214 SER A C 1
ATOM 1574 O O . SER A 1 214 ? -0.335 22.688 2.197 1 85.56 214 SER A O 1
ATOM 1576 N N . LYS A 1 215 ? 1.578 23.484 1.164 1 87.94 215 LYS A N 1
ATOM 1577 C CA . LYS A 1 215 ? 0.8 24.609 0.659 1 87.94 215 LYS A CA 1
ATOM 1578 C C . LYS A 1 215 ? 0.562 24.484 -0.843 1 87.94 215 LYS A C 1
ATOM 1580 O O . LYS A 1 215 ? 1.263 23.734 -1.528 1 87.94 215 LYS A O 1
ATOM 1585 N N . VAL A 1 216 ? -0.378 25.188 -1.256 1 85 216 VAL A N 1
ATOM 1586 C CA . VAL A 1 216 ? -0.707 25.141 -2.678 1 85 216 VAL A CA 1
ATOM 1587 C C . VAL A 1 216 ? 0.338 25.922 -3.473 1 85 216 VAL A C 1
ATOM 1589 O O . VAL A 1 216 ? 0.687 27.047 -3.111 1 85 216 VAL A O 1
ATOM 1592 N N . GLY A 1 217 ? 0.865 25.344 -4.371 1 85.75 217 GLY A N 1
ATOM 1593 C CA . GLY A 1 217 ? 1.804 26 -5.266 1 85.75 217 GLY A CA 1
ATOM 1594 C C . GLY A 1 217 ? 3.217 26.047 -4.719 1 85.75 217 GLY A C 1
ATOM 1595 O O . GLY A 1 217 ? 3.566 25.281 -3.818 1 85.75 217 GLY A O 1
ATOM 1596 N N . GLY A 1 218 ? 4.098 26.734 -5.426 1 88 218 GLY A N 1
ATOM 1597 C CA . GLY A 1 218 ? 5.492 26.922 -5.07 1 88 218 GLY A CA 1
ATOM 1598 C C . GLY A 1 218 ? 6.191 27.953 -5.926 1 88 218 GLY A C 1
ATOM 1599 O O . GLY A 1 218 ? 5.625 28.438 -6.91 1 88 218 GLY A O 1
ATOM 1600 N N . ARG A 1 219 ? 7.324 28.312 -5.449 1 89.44 219 ARG A N 1
ATOM 1601 C CA . ARG A 1 219 ? 8.148 29.266 -6.188 1 89.44 219 ARG A CA 1
ATOM 1602 C C . ARG A 1 219 ? 8.586 28.688 -7.531 1 89.44 219 ARG A C 1
ATOM 1604 O O . ARG A 1 219 ? 8.703 29.422 -8.516 1 89.44 219 ARG A O 1
ATOM 1611 N N . THR A 1 220 ? 8.883 27.438 -7.414 1 87 220 THR A N 1
ATOM 1612 C CA . THR A 1 220 ? 9.25 26.766 -8.656 1 87 220 THR A CA 1
ATOM 1613 C C . THR A 1 220 ? 8.031 26.594 -9.562 1 87 220 THR A C 1
ATOM 1615 O O . THR A 1 220 ? 6.984 26.125 -9.117 1 87 220 THR A O 1
ATOM 1618 N N . LYS A 1 221 ? 8.188 26.891 -10.805 1 86.81 221 LYS A N 1
ATOM 1619 C CA . LYS A 1 221 ? 7.094 26.797 -11.773 1 86.81 221 LYS A CA 1
ATOM 1620 C C . LYS A 1 221 ? 6.609 25.359 -11.93 1 86.81 221 LYS A C 1
ATOM 1622 O O . LYS A 1 221 ? 7.418 24.438 -12.016 1 86.81 221 LYS A O 1
ATOM 1627 N N . GLY A 1 222 ? 5.234 25.188 -11.891 1 85.38 222 GLY A N 1
ATOM 1628 C CA . GLY A 1 222 ? 4.645 23.875 -12.141 1 85.38 222 GLY A CA 1
ATOM 1629 C C . GLY A 1 222 ? 4.387 23.094 -10.875 1 85.38 222 GLY A C 1
ATOM 1630 O O . GLY A 1 222 ? 3.725 22.047 -10.906 1 85.38 222 GLY A O 1
ATOM 1631 N N . MET A 1 223 ? 4.926 23.578 -9.797 1 87.56 223 MET A N 1
ATOM 1632 C CA . MET A 1 223 ? 4.699 22.859 -8.547 1 87.56 223 MET A CA 1
ATOM 1633 C C . MET A 1 223 ? 3.264 23.047 -8.062 1 87.56 223 MET A C 1
ATOM 1635 O O . MET A 1 223 ? 2.82 24.172 -7.844 1 87.56 223 MET A O 1
ATOM 1639 N N . MET A 1 224 ? 2.592 21.922 -7.797 1 84.19 224 MET A N 1
ATOM 1640 C CA . MET A 1 224 ? 1.214 21.969 -7.32 1 84.19 224 MET A CA 1
ATOM 1641 C C . MET A 1 224 ? 1.169 22.188 -5.812 1 84.19 224 MET A C 1
ATOM 1643 O O . MET A 1 224 ? 0.224 22.797 -5.297 1 84.19 224 MET A O 1
ATOM 1647 N N . ALA A 1 225 ? 2.164 21.656 -5.207 1 90.12 225 ALA A N 1
ATOM 1648 C CA . ALA A 1 225 ? 2.271 21.766 -3.754 1 90.12 225 ALA A CA 1
ATOM 1649 C C . ALA A 1 225 ? 3.73 21.812 -3.312 1 90.12 225 ALA A C 1
ATOM 1651 O O . ALA A 1 225 ? 4.602 21.234 -3.975 1 90.12 225 ALA A O 1
ATOM 1652 N N . SER A 1 226 ? 4.004 22.5 -2.299 1 94.62 226 SER A N 1
ATOM 1653 C CA . SER A 1 226 ? 5.34 22.594 -1.723 1 94.62 226 SER A CA 1
ATOM 1654 C C . SER A 1 226 ? 5.285 22.672 -0.201 1 94.62 226 SER A C 1
ATOM 1656 O O . SER A 1 226 ? 4.199 22.625 0.387 1 94.62 226 SER A O 1
ATOM 1658 N N . THR A 1 227 ? 6.426 22.734 0.424 1 95.56 227 THR A N 1
ATOM 1659 C CA . THR A 1 227 ? 6.527 22.719 1.879 1 95.56 227 THR A CA 1
ATOM 1660 C C . THR A 1 227 ? 5.746 23.859 2.5 1 95.56 227 THR A C 1
ATOM 1662 O O . THR A 1 227 ? 5.73 24.969 1.958 1 95.56 227 THR A O 1
ATOM 1665 N N . ASN A 1 228 ? 5.047 23.578 3.521 1 95.31 228 ASN A N 1
ATOM 1666 C CA . ASN A 1 228 ? 4.41 24.609 4.328 1 95.31 228 ASN A CA 1
ATOM 1667 C C . ASN A 1 228 ? 5.43 25.375 5.172 1 95.31 228 ASN A C 1
ATOM 1669 O O . ASN A 1 228 ? 5.539 25.141 6.379 1 95.31 228 ASN A O 1
ATOM 1673 N N . ASP A 1 229 ? 6.051 26.344 4.586 1 94.81 229 ASP A N 1
ATOM 1674 C CA . ASP A 1 229 ? 7.188 27.031 5.195 1 94.81 229 ASP A CA 1
ATOM 1675 C C . ASP A 1 229 ? 6.766 27.75 6.473 1 94.81 229 ASP A C 1
ATOM 1677 O O . ASP A 1 229 ? 7.562 27.891 7.406 1 94.81 229 ASP A O 1
ATOM 1681 N N . ALA A 1 230 ? 5.531 28.203 6.547 1 95.56 230 ALA A N 1
ATOM 1682 C CA . ALA A 1 230 ? 5.043 28.922 7.719 1 95.56 230 ALA A CA 1
ATOM 1683 C C . ALA A 1 230 ? 5.078 28.047 8.961 1 95.56 230 ALA A C 1
ATOM 1685 O O . ALA A 1 230 ? 5.188 28.547 10.086 1 95.56 230 ALA A O 1
ATOM 1686 N N . TYR A 1 231 ? 5.055 26.734 8.742 1 97.12 231 TYR A N 1
ATOM 1687 C CA . TYR A 1 231 ? 4.969 25.828 9.875 1 97.12 231 TYR A CA 1
ATOM 1688 C C . TYR A 1 231 ? 6.199 24.922 9.945 1 97.12 231 TYR A C 1
ATOM 1690 O O . TYR A 1 231 ? 6.164 23.859 10.578 1 97.12 231 TYR A O 1
ATOM 1698 N N . CYS A 1 232 ? 7.254 25.266 9.297 1 96.94 232 CYS A N 1
ATOM 1699 C CA . CYS A 1 232 ? 8.508 24.516 9.359 1 96.94 232 CYS A CA 1
ATOM 1700 C C . CYS A 1 232 ? 9.414 25.062 10.453 1 96.94 232 CYS A C 1
ATOM 1702 O O . CYS A 1 232 ? 9.867 26.203 10.375 1 96.94 232 CYS A O 1
ATOM 1704 N N . PRO A 1 233 ? 9.742 24.234 11.391 1 97.31 233 PRO A N 1
ATOM 1705 C CA . PRO A 1 233 ? 10.555 24.75 12.5 1 97.31 233 PRO A CA 1
ATOM 1706 C C . PRO A 1 233 ? 11.938 25.203 12.062 1 97.31 233 PRO A C 1
ATOM 1708 O O . PRO A 1 233 ? 12.508 26.125 12.664 1 97.31 233 PRO A O 1
ATOM 1711 N N . THR A 1 234 ? 12.508 24.625 11.031 1 96.25 234 THR A N 1
ATOM 1712 C CA . THR A 1 234 ? 13.836 24.984 10.57 1 96.25 234 THR A CA 1
ATOM 1713 C C . THR A 1 234 ? 13.812 26.344 9.867 1 96.25 234 THR A C 1
ATOM 1715 O O . THR A 1 234 ? 14.859 26.938 9.602 1 96.25 234 THR A O 1
ATOM 1718 N N . LEU A 1 235 ? 12.625 26.875 9.625 1 95.81 235 LEU A N 1
ATOM 1719 C CA . LEU A 1 235 ? 12.477 28.156 8.945 1 95.81 235 LEU A CA 1
ATOM 1720 C C . LEU A 1 235 ? 11.844 29.188 9.875 1 95.81 235 LEU A C 1
ATOM 1722 O O . LEU A 1 235 ? 11.367 30.234 9.422 1 95.81 235 LEU A O 1
ATOM 1726 N N . LYS A 1 236 ? 11.742 28.828 11.125 1 94.62 236 LYS A N 1
ATOM 1727 C CA . LYS A 1 236 ? 11.039 29.641 12.117 1 94.62 236 LYS A CA 1
ATOM 1728 C C . LYS A 1 236 ? 11.641 31.031 12.219 1 94.62 236 LYS A C 1
ATOM 1730 O O . LYS A 1 236 ? 10.938 32 12.539 1 94.62 236 LYS A O 1
ATOM 1735 N N . GLY A 1 237 ? 12.898 31.312 11.945 1 91.56 237 GLY A N 1
ATOM 1736 C CA . GLY A 1 237 ? 13.562 32.594 12.039 1 91.56 237 GLY A CA 1
ATOM 1737 C C . GLY A 1 237 ? 13.297 33.5 10.844 1 91.56 237 GLY A C 1
ATOM 1738 O O . GLY A 1 237 ? 13.625 34.688 10.867 1 91.56 237 GLY A O 1
ATOM 1739 N N . ARG A 1 238 ? 12.57 33.031 9.93 1 90.75 238 ARG A N 1
ATOM 1740 C CA . ARG A 1 238 ? 12.289 33.781 8.719 1 90.75 238 ARG A CA 1
ATOM 1741 C C . ARG A 1 238 ? 10.938 34.469 8.82 1 90.75 238 ARG A C 1
ATOM 1743 O O . ARG A 1 238 ? 10.07 34.062 9.594 1 90.75 238 ARG A O 1
ATOM 1750 N N . ALA A 1 239 ? 10.797 35.438 7.961 1 89.44 239 ALA A N 1
ATOM 1751 C CA . ALA A 1 239 ? 9.508 36.125 7.895 1 89.44 239 ALA A CA 1
ATOM 1752 C C . ALA A 1 239 ? 8.406 35.188 7.43 1 89.44 239 ALA A C 1
ATOM 1754 O O . ALA A 1 239 ? 8.617 34.375 6.535 1 89.44 239 ALA A O 1
ATOM 1755 N N . GLY A 1 240 ? 7.273 35.281 8.094 1 92.62 240 GLY A N 1
ATOM 1756 C CA . GLY A 1 240 ? 6.129 34.5 7.645 1 92.62 240 GLY A CA 1
ATOM 1757 C C . GLY A 1 240 ? 5.883 33.25 8.477 1 92.62 240 GLY A C 1
ATOM 1758 O O . GLY A 1 240 ? 4.887 32.562 8.281 1 92.62 240 GLY A O 1
ATOM 1759 N N . SER A 1 241 ? 6.797 32.969 9.391 1 95.69 241 SER A N 1
ATOM 1760 C CA . SER A 1 241 ? 6.59 31.828 10.266 1 95.69 241 SER A CA 1
ATOM 1761 C C . SER A 1 241 ? 5.363 32.031 11.148 1 95.69 241 SER A C 1
ATOM 1763 O O . SER A 1 241 ? 5.133 33.125 11.672 1 95.69 241 SER A O 1
ATOM 1765 N N . ALA A 1 242 ? 4.641 30.969 11.328 1 96 242 ALA A N 1
ATOM 1766 C CA . ALA A 1 242 ? 3.461 30.969 12.195 1 96 242 ALA A CA 1
ATOM 1767 C C . ALA A 1 242 ? 3.74 30.25 13.508 1 96 242 ALA A C 1
ATOM 1769 O O . ALA A 1 242 ? 2.838 30.078 14.328 1 96 242 ALA A O 1
ATOM 1770 N N . LEU A 1 243 ? 4.996 29.875 13.75 1 97.31 243 LEU A N 1
ATOM 1771 C CA . LEU A 1 243 ? 5.309 29.016 14.891 1 97.31 243 LEU A CA 1
ATOM 1772 C C . LEU A 1 243 ? 5.773 29.859 16.078 1 97.31 243 LEU A C 1
ATOM 1774 O O . LEU A 1 243 ? 6.59 30.766 15.922 1 97.31 243 LEU A O 1
ATOM 1778 N N . PRO A 1 244 ? 5.227 29.578 17.25 1 95.38 244 PRO A N 1
ATOM 1779 C CA . PRO A 1 244 ? 5.812 30.188 18.453 1 95.38 244 PRO A CA 1
ATOM 1780 C C . PRO A 1 244 ? 7.242 29.703 18.719 1 95.38 244 PRO A C 1
ATOM 1782 O O . PRO A 1 244 ? 7.641 28.641 18.234 1 95.38 244 PRO A O 1
ATOM 1785 N N . PRO A 1 245 ? 7.973 30.438 19.5 1 95.31 245 PRO A N 1
ATOM 1786 C CA . PRO A 1 245 ? 9.398 30.156 19.688 1 95.31 245 PRO A CA 1
ATOM 1787 C C . PRO A 1 245 ? 9.641 28.766 20.281 1 95.31 245 PRO A C 1
ATOM 1789 O O . PRO A 1 245 ? 10.656 28.141 19.984 1 95.31 245 PRO A O 1
ATOM 1792 N N . GLU A 1 246 ? 8.789 28.297 21.062 1 96.75 246 GLU A N 1
ATOM 1793 C CA . GLU A 1 246 ? 9.039 27.047 21.766 1 96.75 246 GLU A CA 1
ATOM 1794 C C . GLU A 1 246 ? 8.664 25.844 20.906 1 96.75 246 GLU A C 1
ATOM 1796 O O . GLU A 1 246 ? 8.969 24.703 21.266 1 96.75 246 GLU A O 1
ATOM 1801 N N . CYS A 1 247 ? 7.984 26.062 19.797 1 97.88 247 CYS A N 1
ATOM 1802 C CA . CYS A 1 247 ? 7.582 24.953 18.922 1 97.88 247 CYS A CA 1
ATOM 1803 C C . CYS A 1 247 ? 8.773 24.422 18.141 1 97.88 247 CYS A C 1
ATOM 1805 O O . CYS A 1 247 ? 9.5 25.172 17.5 1 97.88 247 CYS A O 1
ATOM 1807 N N . GLY A 1 248 ? 8.938 23.078 18.188 1 98.12 248 GLY A N 1
ATOM 1808 C CA . GLY A 1 248 ? 10.062 22.469 17.484 1 98.12 248 GLY A CA 1
ATOM 1809 C C . GLY A 1 248 ? 9.633 21.438 16.453 1 98.12 248 GLY A C 1
ATOM 1810 O O . GLY A 1 248 ? 10.461 20.922 15.703 1 98.12 248 GLY A O 1
ATOM 1811 N N . VAL A 1 249 ? 8.367 21.156 16.406 1 98.38 249 VAL A N 1
ATOM 1812 C CA . VAL A 1 249 ? 7.844 20.125 15.523 1 98.38 249 VAL A CA 1
ATOM 1813 C C . VAL A 1 249 ? 6.359 20.359 15.273 1 98.38 249 VAL A C 1
ATOM 1815 O O . VAL A 1 249 ? 5.629 20.781 16.172 1 98.38 249 VAL A O 1
ATOM 1818 N N . VAL A 1 250 ? 5.93 20.156 14.062 1 98.75 250 VAL A N 1
ATOM 1819 C CA . VAL A 1 250 ? 4.508 20.141 13.727 1 98.75 250 VAL A CA 1
ATOM 1820 C C . VAL A 1 250 ? 4.152 18.844 13.008 1 98.75 250 VAL A C 1
ATOM 1822 O O . VAL A 1 250 ? 4.82 18.453 12.047 1 98.75 250 VAL A O 1
ATOM 1825 N N . LEU A 1 251 ? 3.193 18.125 13.469 1 98.81 251 LEU A N 1
ATOM 1826 C CA . LEU A 1 251 ? 2.619 16.953 12.812 1 98.81 251 LEU A CA 1
ATOM 1827 C C . LEU A 1 251 ? 1.146 17.188 12.492 1 98.81 251 LEU A C 1
ATOM 1829 O O . LEU A 1 251 ? 0.442 17.859 13.242 1 98.81 251 LEU A O 1
ATOM 1833 N N . GLU A 1 252 ? 0.748 16.609 11.398 1 98.62 252 GLU A N 1
ATOM 1834 C CA . GLU A 1 252 ? -0.603 16.828 10.883 1 98.62 252 GLU A CA 1
ATOM 1835 C C . GLU A 1 252 ? -1.338 15.5 10.703 1 98.62 252 GLU A C 1
ATOM 1837 O O . GLU A 1 252 ? -0.722 14.484 10.375 1 98.62 252 GLU A O 1
ATOM 1842 N N . ILE A 1 253 ? -2.602 15.508 10.961 1 98.69 253 ILE A N 1
ATOM 1843 C CA . ILE A 1 253 ? -3.471 14.445 10.469 1 98.69 253 ILE A CA 1
ATOM 1844 C C . ILE A 1 253 ? -4.426 15.008 9.422 1 98.69 253 ILE A C 1
ATOM 1846 O O . ILE A 1 253 ? -4.863 16.156 9.516 1 98.69 253 ILE A O 1
ATOM 1850 N N . VAL A 1 254 ? -4.676 14.266 8.398 1 98.12 254 VAL A N 1
ATOM 1851 C CA . VAL A 1 254 ? -5.629 14.578 7.34 1 98.12 254 VAL A CA 1
ATOM 1852 C C . VAL A 1 254 ? -6.723 13.516 7.297 1 98.12 254 VAL A C 1
ATOM 1854 O O . VAL A 1 254 ? -6.434 12.312 7.316 1 98.12 254 VAL A O 1
ATOM 1857 N N . ILE A 1 255 ? -7.965 13.945 7.25 1 98.62 255 ILE A N 1
ATOM 1858 C CA . ILE A 1 255 ? -9.109 13.055 7.41 1 98.62 255 ILE A CA 1
ATOM 1859 C C . ILE A 1 255 ? -9.992 13.125 6.172 1 98.62 255 ILE A C 1
ATOM 1861 O O . ILE A 1 255 ? -10.336 14.211 5.699 1 98.62 255 ILE A O 1
ATOM 1865 N N . ASP A 1 256 ? -10.32 12.031 5.613 1 98.62 256 ASP A N 1
ATOM 1866 C CA . ASP A 1 256 ? -11.383 11.844 4.633 1 98.62 256 ASP A CA 1
ATOM 1867 C C . ASP A 1 256 ? -12.539 11.031 5.215 1 98.62 256 ASP A C 1
ATOM 1869 O O . ASP A 1 256 ? -12.312 10.086 5.977 1 98.62 256 ASP A O 1
ATOM 1873 N N . ALA A 1 257 ? -13.727 11.422 4.832 1 98.81 257 ALA A N 1
ATOM 1874 C CA . ALA A 1 257 ? -14.852 10.656 5.348 1 98.81 257 ALA A CA 1
ATOM 1875 C C . ALA A 1 257 ? -16.016 10.641 4.352 1 98.81 257 ALA A C 1
ATOM 1877 O O . ALA A 1 257 ? -16.047 11.461 3.432 1 98.81 257 ALA A O 1
ATOM 1878 N N . LEU A 1 258 ? -16.938 9.742 4.578 1 98.56 258 LEU A N 1
ATOM 1879 C CA . LEU A 1 258 ? -18.078 9.531 3.689 1 98.56 258 LEU A CA 1
ATOM 1880 C C . LEU A 1 258 ? -19.094 10.656 3.84 1 98.56 258 LEU A C 1
ATOM 1882 O O . LEU A 1 258 ? -19.969 10.82 2.988 1 98.56 258 LEU A O 1
ATOM 1886 N N . THR A 1 259 ? -19.031 11.414 4.961 1 98.12 259 THR A N 1
ATOM 1887 C CA . THR A 1 259 ? -19.891 12.57 5.176 1 98.12 259 THR A CA 1
ATOM 1888 C C . THR A 1 259 ? -19.125 13.711 5.84 1 98.12 259 THR A C 1
ATOM 1890 O O . THR A 1 259 ? -18.109 13.477 6.508 1 98.12 259 THR A O 1
ATOM 1893 N N . SER A 1 260 ? -19.688 14.891 5.617 1 98.19 260 SER A N 1
ATOM 1894 C CA . SER A 1 260 ? -19.109 16.062 6.285 1 98.19 260 SER A CA 1
ATOM 1895 C C . SER A 1 260 ? -19.203 15.922 7.801 1 98.19 260 SER A C 1
ATOM 1897 O O . SER A 1 260 ? -18.266 16.297 8.516 1 98.19 260 SER A O 1
ATOM 1899 N N . ALA A 1 261 ? -20.281 15.406 8.281 1 97.88 261 ALA A N 1
ATOM 1900 C CA . ALA A 1 261 ? -20.469 15.219 9.719 1 97.88 261 ALA A CA 1
ATOM 1901 C C . ALA A 1 261 ? -19.406 14.281 10.289 1 97.88 261 ALA A C 1
ATOM 1903 O O . ALA A 1 261 ? -18.906 14.492 11.398 1 97.88 261 ALA A O 1
ATOM 1904 N N . ALA A 1 262 ? -19.062 13.258 9.578 1 98.44 262 ALA A N 1
ATOM 1905 C CA . ALA A 1 262 ? -18.062 12.297 10.039 1 98.44 262 ALA A CA 1
ATOM 1906 C C . ALA A 1 262 ? -16.672 12.938 10.078 1 98.44 262 ALA A C 1
ATOM 1908 O O . ALA A 1 262 ? -15.867 12.609 10.953 1 98.44 262 ALA A O 1
ATOM 1909 N N . VAL A 1 263 ? -16.375 13.82 9.164 1 98.69 263 VAL A N 1
ATOM 1910 C CA . VAL A 1 263 ? -15.109 14.547 9.219 1 98.69 263 VAL A CA 1
ATOM 1911 C C . VAL A 1 263 ? -15.039 15.359 10.516 1 98.69 263 VAL A C 1
ATOM 1913 O O . VAL A 1 263 ? -14.062 15.266 11.258 1 98.69 263 VAL A O 1
ATOM 1916 N N . ALA A 1 264 ? -16.109 16.109 10.734 1 98.38 264 ALA A N 1
ATOM 1917 C CA . ALA A 1 264 ? -16.141 16.953 11.922 1 98.38 264 ALA A CA 1
ATOM 1918 C C . ALA A 1 264 ? -15.992 16.125 13.195 1 98.38 264 ALA A C 1
ATOM 1920 O O . ALA A 1 264 ? -15.234 16.484 14.094 1 98.38 264 ALA A O 1
ATOM 1921 N N . GLU A 1 265 ? -16.688 15.055 13.234 1 98.56 265 GLU A N 1
ATOM 1922 C CA . GLU A 1 265 ? -16.6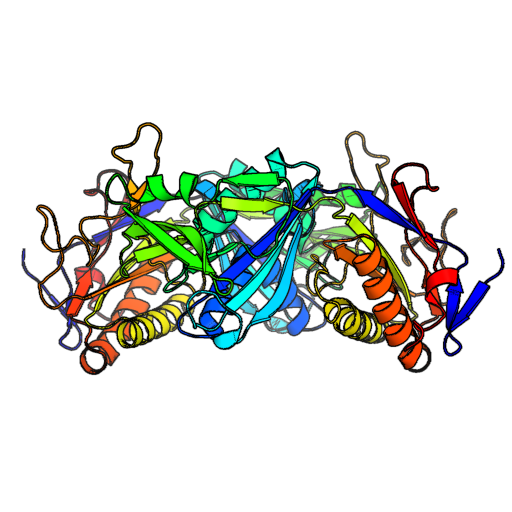41 14.203 14.414 1 98.56 265 GLU A CA 1
ATOM 1923 C C . GLU A 1 265 ? -15.25 13.578 14.586 1 98.56 265 GLU A C 1
ATOM 1925 O O . GLU A 1 265 ? -14.766 13.422 15.711 1 98.56 265 GLU A O 1
ATOM 1930 N N . SER A 1 266 ? -14.68 13.117 13.523 1 98.81 266 SER A N 1
ATOM 1931 C CA . SER A 1 266 ? -13.328 12.57 13.555 1 98.81 266 SER A CA 1
ATOM 1932 C C . SER A 1 266 ? -12.32 13.617 14.031 1 98.81 266 SER A C 1
ATOM 1934 O O . SER A 1 266 ? -11.461 13.32 14.867 1 98.81 266 SER A O 1
ATOM 1936 N N . MET A 1 267 ? -12.414 14.828 13.547 1 98.88 267 MET A N 1
ATOM 1937 C CA . MET A 1 267 ? -11.555 15.922 14 1 98.88 267 MET A CA 1
ATOM 1938 C C . MET A 1 267 ? -11.758 16.188 15.492 1 98.88 267 MET A C 1
ATOM 1940 O O . MET A 1 267 ? -10.797 16.391 16.234 1 98.88 267 MET A O 1
ATOM 1944 N N . ARG A 1 268 ? -13.031 16.219 15.867 1 98.75 268 ARG A N 1
ATOM 1945 C CA . ARG A 1 268 ? -13.352 16.469 17.266 1 98.75 268 ARG A CA 1
ATOM 1946 C C . ARG A 1 268 ? -12.719 15.406 18.172 1 98.75 268 ARG A C 1
ATOM 1948 O O . ARG A 1 268 ? -12.094 15.734 19.172 1 98.75 268 ARG A O 1
ATOM 1955 N N . ALA A 1 269 ? -12.898 14.133 17.781 1 98.81 269 ALA A N 1
ATOM 1956 C CA . ALA A 1 269 ? -12.328 13.031 18.562 1 98.81 269 ALA A CA 1
ATOM 1957 C C . ALA A 1 269 ? -10.812 13.164 18.672 1 98.81 269 ALA A C 1
ATOM 1959 O O . ALA A 1 269 ? -10.234 12.984 19.734 1 98.81 269 ALA A O 1
ATOM 1960 N N . ALA A 1 270 ? -10.172 13.477 17.609 1 98.88 270 ALA A N 1
ATOM 1961 C CA . ALA A 1 270 ? -8.719 13.633 17.578 1 98.88 270 ALA A CA 1
ATOM 1962 C C . ALA A 1 270 ? -8.266 14.805 18.453 1 98.88 270 ALA A C 1
ATOM 1964 O O . ALA A 1 270 ? -7.301 14.688 19.203 1 98.88 270 ALA A O 1
ATOM 1965 N N . LEU A 1 271 ? -8.977 15.938 18.297 1 98.88 271 LEU A N 1
ATOM 1966 C CA . LEU A 1 271 ? -8.633 17.125 19.062 1 98.88 271 LEU A CA 1
ATOM 1967 C C . LEU A 1 271 ? -8.711 16.859 20.562 1 98.88 271 LEU A C 1
ATOM 1969 O O . LEU A 1 271 ? -7.797 17.203 21.297 1 98.88 271 LEU A O 1
ATOM 1973 N N . HIS A 1 272 ? -9.75 16.25 20.969 1 98.81 272 HIS A N 1
ATOM 1974 C CA . HIS A 1 272 ? -9.938 15.953 22.375 1 98.81 272 HIS A CA 1
ATOM 1975 C C . HIS A 1 272 ? -8.875 14.977 22.891 1 98.81 272 HIS A C 1
ATOM 1977 O O . HIS A 1 272 ? -8.297 15.188 23.953 1 98.81 272 HIS A O 1
ATOM 1983 N N . ALA A 1 273 ? -8.602 13.93 22.141 1 98.81 273 ALA A N 1
ATOM 1984 C CA . ALA A 1 273 ? -7.598 12.953 22.547 1 98.81 273 ALA A CA 1
ATOM 1985 C C . ALA A 1 273 ? -6.215 13.586 22.625 1 98.81 273 ALA A C 1
ATOM 1987 O O . ALA A 1 273 ? -5.477 13.352 23.594 1 98.81 273 ALA A O 1
ATOM 1988 N N . ALA A 1 274 ? -5.871 14.375 21.672 1 98.88 274 ALA A N 1
ATOM 1989 C CA . ALA A 1 274 ? -4.566 15.031 21.641 1 98.88 274 ALA A CA 1
ATOM 1990 C C . ALA A 1 274 ? -4.379 15.961 22.828 1 98.88 274 ALA A C 1
ATOM 1992 O O . ALA A 1 274 ? -3.332 15.938 23.484 1 98.88 274 ALA A O 1
ATOM 1993 N N . THR A 1 275 ? -5.375 16.766 23.125 1 98.69 275 THR A N 1
ATOM 1994 C CA . THR A 1 275 ? -5.223 17.766 24.172 1 98.69 275 THR A CA 1
ATOM 1995 C C . THR A 1 275 ? -5.27 17.125 25.547 1 98.69 275 THR A C 1
ATOM 1997 O O . THR A 1 275 ? -4.68 17.656 26.5 1 98.69 275 THR A O 1
ATOM 2000 N N . GLU A 1 276 ? -5.961 16.016 25.625 1 98.44 276 GLU A N 1
ATOM 2001 C CA . GLU A 1 276 ? -6.023 15.312 26.922 1 98.44 276 GLU A CA 1
ATOM 2002 C C . GLU A 1 276 ? -4.629 14.906 27.391 1 98.44 276 GLU A C 1
ATOM 2004 O O . GLU A 1 276 ? -4.332 14.977 28.578 1 98.44 276 GLU A O 1
ATOM 2009 N N . ILE A 1 277 ? -3.779 14.578 26.5 1 98.56 277 ILE A N 1
ATOM 2010 C CA . ILE A 1 277 ? -2.459 14.102 26.906 1 98.56 277 ILE A CA 1
ATOM 2011 C C . ILE A 1 277 ? -1.41 15.164 26.562 1 98.56 277 ILE A C 1
ATOM 2013 O O . ILE A 1 277 ? -0.225 14.984 26.859 1 98.56 277 ILE A O 1
ATOM 2017 N N . GLY A 1 278 ? -1.835 16.219 25.953 1 98.44 278 GLY A N 1
ATOM 2018 C CA . GLY A 1 278 ? -0.957 17.203 25.328 1 98.44 278 GLY A CA 1
ATOM 2019 C C . GLY A 1 278 ? 0.017 17.844 26.297 1 98.44 278 GLY A C 1
ATOM 2020 O O . GLY A 1 278 ? 1.207 17.953 26.016 1 98.44 278 GLY A O 1
ATOM 2021 N N . ALA A 1 279 ? -0.444 18.234 27.453 1 97.75 279 ALA A N 1
ATOM 2022 C CA . ALA A 1 279 ? 0.401 18.922 28.438 1 97.75 279 ALA A CA 1
ATOM 2023 C C . ALA A 1 279 ? 1.565 18.031 28.859 1 97.75 279 ALA A C 1
ATOM 2025 O O . ALA A 1 279 ? 2.703 18.5 28.969 1 97.75 279 ALA A O 1
ATOM 2026 N N . GLN A 1 280 ? 1.285 16.797 29.047 1 98.31 280 GLN A N 1
ATOM 2027 C CA . GLN A 1 280 ? 2.287 15.828 29.5 1 98.31 280 GLN A CA 1
ATOM 2028 C C . GLN A 1 280 ? 3.355 15.609 28.438 1 98.31 280 GLN A C 1
ATOM 2030 O O . GLN A 1 280 ? 4.484 15.227 28.75 1 98.31 280 GLN A O 1
ATOM 2035 N N . HIS A 1 281 ? 3.012 15.906 27.219 1 98.62 281 HIS A N 1
ATOM 2036 C CA . HIS A 1 281 ? 3.918 15.609 26.109 1 98.62 281 HIS A CA 1
ATOM 2037 C C . HIS A 1 281 ? 4.375 16.875 25.422 1 98.62 281 HIS A C 1
ATOM 2039 O O . HIS A 1 281 ? 4.816 16.844 24.266 1 98.62 281 HIS A O 1
ATOM 2045 N N . GLY A 1 282 ? 4.203 17.984 26.047 1 98.44 282 GLY A N 1
ATOM 2046 C CA . GLY A 1 282 ? 4.801 19.234 25.578 1 98.44 282 GLY A CA 1
ATOM 2047 C C . GLY A 1 282 ? 4.086 19.828 24.375 1 98.44 282 GLY A C 1
ATOM 2048 O O . GLY A 1 282 ? 4.688 20.547 23.594 1 98.44 282 GLY A O 1
ATOM 2049 N N . LEU A 1 283 ? 2.824 19.438 24.156 1 98.75 283 LEU A N 1
ATOM 2050 C CA . LEU A 1 283 ? 2.016 20.062 23.125 1 98.75 283 LEU A CA 1
ATOM 2051 C C . LEU A 1 283 ? 1.818 21.547 23.422 1 98.75 283 LEU A C 1
ATOM 2053 O O . LEU A 1 283 ? 1.43 21.922 24.531 1 98.75 283 LEU A O 1
ATOM 2057 N N . VAL A 1 284 ? 2.09 22.375 22.422 1 98.44 284 VAL A N 1
ATOM 2058 C CA . VAL A 1 284 ? 2.059 23.828 22.594 1 98.44 284 VAL A CA 1
ATOM 2059 C C . VAL A 1 284 ? 0.692 24.359 22.188 1 98.44 284 VAL A C 1
ATOM 2061 O O . VAL A 1 284 ? 0.118 25.219 22.859 1 98.44 284 VAL A O 1
ATOM 2064 N N . ALA A 1 285 ? 0.212 23.906 21.062 1 98.5 285 ALA A N 1
ATOM 2065 C CA . ALA A 1 285 ? -1.057 24.375 20.5 1 98.5 285 ALA A CA 1
ATOM 2066 C C . ALA A 1 285 ? -1.571 23.406 19.438 1 98.5 285 ALA A C 1
ATOM 2068 O O . ALA A 1 285 ? -0.836 22.531 18.969 1 98.5 285 ALA A O 1
ATOM 2069 N N . VAL A 1 286 ? -2.82 23.5 19.172 1 98.69 286 VAL A N 1
ATOM 2070 C CA . VAL A 1 286 ? -3.43 22.812 18.047 1 98.69 286 VAL A CA 1
ATOM 2071 C C . VAL A 1 286 ? -4.016 23.844 17.078 1 98.69 286 VAL A C 1
ATOM 2073 O O . VAL A 1 286 ? -4.641 24.812 17.5 1 98.69 286 VAL A O 1
ATOM 2076 N N . THR A 1 287 ? -3.762 23.719 15.852 1 98.06 287 THR A N 1
ATOM 2077 C CA . THR A 1 287 ? -4.32 24.562 14.805 1 98.06 287 THR A CA 1
ATOM 2078 C C . THR A 1 287 ? -4.809 23.719 13.633 1 98.06 287 THR A C 1
ATOM 2080 O O . THR A 1 287 ? -5.109 22.531 13.797 1 98.06 287 THR A O 1
ATOM 2083 N N . ALA A 1 288 ? -5.105 24.359 12.492 1 97.31 288 ALA A N 1
ATOM 2084 C CA . ALA A 1 288 ? -5.578 23.656 11.297 1 97.31 288 ALA A CA 1
ATOM 2085 C C . ALA A 1 288 ? -5.109 24.359 10.023 1 97.31 288 ALA A C 1
ATOM 2087 O O . ALA A 1 288 ? -4.812 25.562 10.047 1 97.31 288 ALA A O 1
ATOM 2088 N N . GLY A 1 289 ? -4.992 23.531 9.023 1 94.5 289 GLY A N 1
ATOM 2089 C CA . GLY A 1 289 ? -4.633 24.078 7.727 1 94.5 289 GLY A CA 1
ATOM 2090 C C . GLY A 1 289 ? -5.832 24.531 6.914 1 94.5 289 GLY A C 1
ATOM 2091 O O . GLY A 1 289 ? -6.867 23.859 6.902 1 94.5 289 GLY A O 1
ATOM 2092 N N . ASN A 1 290 ? -5.75 25.703 6.305 1 93.06 290 ASN A N 1
ATOM 2093 C CA . ASN A 1 290 ? -6.762 26.203 5.383 1 93.06 290 ASN A CA 1
ATOM 2094 C C . ASN A 1 290 ? -6.148 27.094 4.301 1 93.06 290 ASN A C 1
ATOM 2096 O O . ASN A 1 290 ? -4.93 27.266 4.254 1 93.06 290 ASN A O 1
ATOM 2100 N N . TYR A 1 291 ? -6.969 27.516 3.346 1 88 291 TYR A N 1
ATOM 2101 C CA . TYR A 1 291 ? -6.543 28.297 2.193 1 88 291 TYR A CA 1
ATOM 2102 C C . TYR A 1 291 ? -7.328 29.609 2.098 1 88 291 TYR A C 1
ATOM 2104 O O . TYR A 1 291 ? -7.746 30 1.011 1 88 291 TYR A O 1
ATOM 2112 N N . GLY A 1 292 ? -7.586 30.094 3.242 1 88.88 292 GLY A N 1
ATOM 2113 C CA . GLY A 1 292 ? -8.289 31.375 3.279 1 88.88 292 GLY A CA 1
ATOM 2114 C C . GLY A 1 292 ? -9.789 31.234 3.115 1 88.88 292 GLY A C 1
ATOM 2115 O O . GLY A 1 292 ? -10.516 32.219 3.16 1 88.88 292 GLY A O 1
ATOM 2116 N N . GLY A 1 293 ? -10.211 30.031 2.977 1 87.81 293 GLY A N 1
ATOM 2117 C CA . GLY A 1 293 ? -11.641 29.766 2.904 1 87.81 293 GLY A CA 1
ATOM 2118 C C . GLY A 1 293 ? -12.211 29.922 1.506 1 87.81 293 GLY A C 1
ATOM 2119 O O . GLY A 1 293 ? -13.422 29.859 1.313 1 87.81 293 GLY A O 1
ATOM 2120 N N . ASN A 1 294 ? -11.328 30 0.569 1 86.31 294 ASN A N 1
ATOM 2121 C CA . ASN A 1 294 ? -11.797 30.312 -0.775 1 86.31 294 ASN A CA 1
ATOM 2122 C C . ASN A 1 294 ? -11.719 29.109 -1.7 1 86.31 294 ASN A C 1
ATOM 2124 O O . ASN A 1 294 ? -12.203 29.156 -2.834 1 86.31 294 ASN A O 1
ATOM 2128 N N . LEU A 1 295 ? -11.156 28.031 -1.248 1 82.12 295 LEU A N 1
ATOM 2129 C CA . LEU A 1 295 ? -10.938 26.891 -2.119 1 82.12 295 LEU A CA 1
ATOM 2130 C C . LEU A 1 295 ? -11.898 25.75 -1.784 1 82.12 295 LEU A C 1
ATOM 2132 O O . LEU A 1 295 ? -12.648 25.297 -2.65 1 82.12 295 LEU A O 1
ATOM 2136 N N . GLY A 1 296 ? -11.969 25.469 -0.613 1 88.69 296 GLY A N 1
ATOM 2137 C CA . GLY A 1 296 ? -12.836 24.391 -0.18 1 88.69 296 GLY A CA 1
ATOM 2138 C C . GLY A 1 296 ? -14.188 24.875 0.322 1 88.69 296 GLY A C 1
ATOM 2139 O O . GLY A 1 296 ? -14.281 25.922 0.947 1 88.69 296 GLY A O 1
ATOM 2140 N N . ARG A 1 297 ? -15.156 24.031 0.175 1 91.31 297 ARG A N 1
ATOM 2141 C CA . ARG A 1 297 ? -16.531 24.391 0.518 1 91.31 297 ARG A CA 1
ATOM 2142 C C . ARG A 1 297 ? -16.797 24.156 2 1 91.31 297 ARG A C 1
ATOM 2144 O O . ARG A 1 297 ? -17.734 24.719 2.562 1 91.31 297 ARG A O 1
ATOM 2151 N N . HIS A 1 298 ? -15.969 23.281 2.576 1 96.44 298 HIS A N 1
ATOM 2152 C CA . HIS A 1 298 ? -16.234 22.906 3.963 1 96.44 298 HIS A CA 1
ATOM 2153 C C . HIS A 1 298 ? -15.258 23.594 4.91 1 96.44 298 HIS A C 1
ATOM 2155 O O . HIS A 1 298 ? -14.047 23.453 4.762 1 96.44 298 HIS A O 1
ATOM 2161 N N . HIS A 1 299 ? -15.805 24.281 5.844 1 98.06 299 HIS A N 1
ATOM 2162 C CA . HIS A 1 299 ? -15.008 24.922 6.887 1 98.06 299 HIS A CA 1
ATOM 2163 C C . HIS A 1 299 ? -15.312 24.328 8.258 1 98.06 299 HIS A C 1
ATOM 2165 O O . HIS A 1 299 ? -16.438 24.453 8.758 1 98.06 299 HIS A O 1
ATOM 2171 N N . TYR A 1 300 ? -14.375 23.688 8.812 1 98.12 300 TYR A N 1
ATOM 2172 C CA . TYR A 1 300 ? -14.508 23.156 10.164 1 98.12 300 TYR A CA 1
ATOM 2173 C C . TYR A 1 300 ? -13.797 24.047 11.172 1 98.12 300 TYR A C 1
ATOM 2175 O O . TYR A 1 300 ? -12.609 23.859 11.445 1 98.12 300 TYR A O 1
ATOM 2183 N N . HIS A 1 301 ? -14.57 24.953 11.727 1 97.5 301 HIS A N 1
ATOM 2184 C CA . HIS A 1 301 ? -14.008 25.859 12.727 1 97.5 301 HIS A CA 1
ATOM 2185 C C . HIS A 1 301 ? -13.633 25.109 14 1 97.5 301 HIS A C 1
ATOM 2187 O O . HIS A 1 301 ? -14.461 24.391 14.57 1 97.5 301 HIS A O 1
ATOM 2193 N N . LEU A 1 302 ? -12.383 25.281 14.484 1 98.19 302 LEU A N 1
ATOM 2194 C CA . LEU A 1 302 ? -11.898 24.516 15.633 1 98.19 302 LEU A CA 1
ATOM 2195 C C . LEU A 1 302 ? -12.711 24.844 16.891 1 98.19 302 LEU A C 1
ATOM 2197 O O . LEU A 1 302 ? -12.922 23.984 17.734 1 98.19 302 LEU A O 1
ATOM 2201 N N . ARG A 1 303 ? -13.156 26.078 17.031 1 96.88 303 ARG A N 1
ATOM 2202 C CA . ARG A 1 303 ? -13.969 26.484 18.172 1 96.88 303 ARG A CA 1
ATOM 2203 C C . ARG A 1 303 ? -15.211 25.609 18.297 1 96.88 303 ARG A C 1
ATOM 2205 O O . ARG A 1 303 ? -15.68 25.328 19.406 1 96.88 303 ARG A O 1
ATOM 2212 N N . ASP A 1 304 ? -15.734 25.188 17.141 1 96.88 304 ASP A N 1
ATOM 2213 C CA . ASP A 1 304 ? -16.953 24.391 17.125 1 96.88 304 ASP A CA 1
ATOM 2214 C C . ASP A 1 304 ? -16.672 22.938 17.531 1 96.88 304 ASP A C 1
ATOM 2216 O O . ASP A 1 304 ? -17.609 22.156 17.766 1 96.88 304 ASP A O 1
ATOM 2220 N N . LEU A 1 305 ? -15.398 22.547 17.656 1 97.88 305 LEU A N 1
ATOM 2221 C CA . LEU A 1 305 ? -15.016 21.172 17.969 1 97.88 305 LEU A CA 1
ATOM 2222 C C . LEU A 1 305 ? -14.617 21.031 19.438 1 97.88 305 LEU A C 1
ATOM 2224 O O . LEU A 1 305 ? -14.234 19.953 19.891 1 97.88 305 LEU A O 1
ATOM 2228 N N . LEU A 1 306 ? -14.688 22.109 20.234 1 97.38 306 LEU A N 1
ATOM 2229 C CA . LEU A 1 306 ? -14.203 22.109 21.609 1 97.38 306 LEU A CA 1
ATOM 2230 C C . LEU A 1 306 ? -15.188 21.406 22.531 1 97.38 306 LEU A C 1
ATOM 2232 O O . LEU A 1 306 ? -14.797 20.891 23.594 1 97.38 306 LEU A O 1
ATOM 2236 N N . GLU A 1 307 ? -16.406 21.484 22.125 1 90.62 307 GLU A N 1
ATOM 2237 C CA . GLU A 1 307 ? -17.391 20.844 22.984 1 90.62 307 GLU A CA 1
ATOM 2238 C C . GLU A 1 307 ? -17.625 19.391 22.562 1 90.62 307 GLU A C 1
ATOM 2240 O O . GLU A 1 307 ? -17.625 19.078 21.359 1 90.62 307 GLU A O 1
ATOM 2245 N N . LYS A 1 308 ? -17.641 18.469 23.562 1 76.56 308 LYS A N 1
ATOM 2246 C CA . LYS A 1 308 ? -18.016 17.094 23.234 1 76.56 308 LYS A CA 1
ATOM 2247 C C . LYS A 1 308 ? -19.469 17.016 22.781 1 76.56 308 LYS A C 1
ATOM 2249 O O . LYS A 1 308 ? -20.312 17.781 23.266 1 76.56 308 LYS A O 1
ATOM 2254 N N . PRO A 1 309 ? -19.641 16.281 21.625 1 59.81 309 PRO A N 1
ATOM 2255 C CA . PRO A 1 309 ? -21.047 16.156 21.281 1 59.81 309 PRO A CA 1
ATOM 2256 C C . PRO A 1 309 ? -21.906 15.711 22.469 1 59.81 309 PRO A C 1
ATOM 2258 O O . PRO A 1 309 ? -21.438 14.992 23.344 1 59.81 309 PRO A O 1
ATOM 2261 N N . ALA A 1 310 ? -22.906 16.438 22.719 1 47.19 310 ALA A N 1
ATOM 2262 C CA . ALA A 1 310 ? -23.844 15.969 23.734 1 47.19 310 ALA A CA 1
ATOM 2263 C C . ALA A 1 310 ? -24.109 14.477 23.594 1 47.19 310 ALA A C 1
ATOM 2265 O O . ALA A 1 310 ? -24.328 13.984 22.484 1 47.19 310 ALA A O 1
ATOM 2266 N N . ALA A 1 311 ? -23.922 13.695 24.578 1 42.94 311 ALA A N 1
ATOM 2267 C CA . ALA A 1 311 ? -24.203 12.266 24.609 1 42.94 311 ALA A CA 1
ATOM 2268 C C . ALA A 1 311 ? -25.672 11.984 24.281 1 42.94 311 ALA A C 1
ATOM 2270 O O . ALA A 1 311 ? -26.562 12.734 24.688 1 42.94 311 ALA A O 1
ATOM 2271 N N . MET B 1 1 ? 6.008 -36.594 -20.078 1 48.41 1 MET B N 1
ATOM 2272 C CA . MET B 1 1 ? 7.074 -35.75 -19.562 1 48.41 1 MET B CA 1
ATOM 2273 C C . MET B 1 1 ? 7.609 -36.281 -18.234 1 48.41 1 MET B C 1
ATOM 2275 O O . MET B 1 1 ? 6.844 -36.75 -17.406 1 48.41 1 MET B O 1
ATOM 2279 N N . SER B 1 2 ? 8.891 -36.594 -18.062 1 69.88 2 SER B N 1
ATOM 2280 C CA . SER B 1 2 ? 9.492 -37.156 -16.859 1 69.88 2 SER B CA 1
ATOM 2281 C C . SER B 1 2 ? 9.352 -36.219 -15.664 1 69.88 2 SER B C 1
ATOM 2283 O O . SER B 1 2 ? 9.258 -35 -15.828 1 69.88 2 SER B O 1
ATOM 2285 N N . ASP B 1 3 ? 8.789 -36.688 -14.547 1 81.69 3 ASP B N 1
ATOM 2286 C CA . ASP B 1 3 ? 8.656 -35.938 -13.305 1 81.69 3 ASP B CA 1
ATOM 2287 C C . ASP B 1 3 ? 9.797 -36.25 -12.344 1 81.69 3 ASP B C 1
ATOM 2289 O O . ASP B 1 3 ? 10.391 -37.344 -12.422 1 81.69 3 ASP B O 1
ATOM 2293 N N . PHE B 1 4 ? 10.156 -35.281 -11.68 1 93.38 4 PHE B N 1
ATOM 2294 C CA . PHE B 1 4 ? 11.102 -35.406 -10.57 1 93.38 4 PHE B CA 1
ATOM 2295 C C . PHE B 1 4 ? 10.375 -35.406 -9.234 1 93.38 4 PHE B C 1
ATOM 2297 O O . PHE B 1 4 ? 9.148 -35.25 -9.188 1 93.38 4 PHE B O 1
ATOM 2304 N N . THR B 1 5 ? 11.18 -35.812 -8.258 1 96.38 5 THR B N 1
ATOM 2305 C CA . THR B 1 5 ? 10.609 -35.75 -6.914 1 96.38 5 THR B CA 1
ATOM 2306 C C . THR B 1 5 ? 11.562 -35.062 -5.953 1 96.38 5 THR B C 1
ATOM 2308 O O . THR B 1 5 ? 12.789 -35.156 -6.098 1 96.38 5 THR B O 1
ATOM 2311 N N . LEU B 1 6 ? 11.008 -34.312 -5.105 1 97.5 6 LEU B N 1
ATOM 2312 C CA . LEU B 1 6 ? 11.711 -33.719 -3.98 1 97.5 6 LEU B CA 1
ATOM 2313 C C . LEU B 1 6 ? 10.906 -33.875 -2.691 1 97.5 6 LEU B C 1
ATOM 2315 O O . LEU B 1 6 ? 9.758 -33.438 -2.609 1 97.5 6 LEU B O 1
ATOM 2319 N N . ASN B 1 7 ? 11.477 -34.562 -1.651 1 97.38 7 ASN B N 1
ATOM 2320 C CA . ASN B 1 7 ? 10.797 -34.875 -0.394 1 97.38 7 ASN B CA 1
ATOM 2321 C C . ASN B 1 7 ? 9.484 -35.594 -0.629 1 97.38 7 ASN B C 1
ATOM 2323 O O . ASN B 1 7 ? 8.492 -35.344 0.047 1 97.38 7 ASN B O 1
ATOM 2327 N N . GLY B 1 8 ? 9.5 -36.375 -1.691 1 96.88 8 GLY B N 1
ATOM 2328 C CA . GLY B 1 8 ? 8.336 -37.219 -1.982 1 96.88 8 GLY B CA 1
ATOM 2329 C C . GLY B 1 8 ? 7.273 -36.469 -2.785 1 96.88 8 GLY B C 1
ATOM 2330 O O . GLY B 1 8 ? 6.219 -37.031 -3.086 1 96.88 8 GLY B O 1
ATOM 2331 N N . ILE B 1 9 ? 7.48 -35.219 -3.061 1 98.19 9 ILE B N 1
ATOM 2332 C CA . ILE B 1 9 ? 6.527 -34.438 -3.82 1 98.19 9 ILE B CA 1
ATOM 2333 C C . ILE B 1 9 ? 6.949 -34.375 -5.289 1 98.19 9 ILE B C 1
ATOM 2335 O O . ILE B 1 9 ? 8.117 -34.156 -5.598 1 98.19 9 ILE B O 1
ATOM 2339 N N . LYS B 1 10 ? 6.004 -34.594 -6.133 1 98 10 LYS B N 1
ATOM 2340 C CA . LYS B 1 10 ? 6.246 -34.5 -7.57 1 98 10 LYS B CA 1
ATOM 2341 C C . LYS B 1 10 ? 6.625 -33.062 -7.965 1 98 10 LYS B C 1
ATOM 2343 O O . LYS B 1 10 ? 5.961 -32.094 -7.562 1 98 10 LYS B O 1
ATOM 2348 N N . VAL B 1 11 ? 7.676 -32.906 -8.719 1 98.38 11 VAL B N 1
ATOM 2349 C CA . VAL B 1 11 ? 8.094 -31.625 -9.32 1 98.38 11 VAL B CA 1
ATOM 2350 C C . VAL B 1 11 ? 8.102 -31.766 -10.844 1 98.38 11 VAL B C 1
ATOM 2352 O O . VAL B 1 11 ? 8.883 -32.531 -11.398 1 98.38 11 VAL B O 1
ATOM 2355 N N . GLU B 1 12 ? 7.277 -31.047 -11.5 1 97.69 12 GLU B N 1
ATOM 2356 C CA . GLU B 1 12 ? 7.102 -31.203 -12.945 1 97.69 12 GLU B CA 1
ATOM 2357 C C . GLU B 1 12 ? 8.359 -30.766 -13.703 1 97.69 12 GLU B C 1
ATOM 2359 O O . GLU B 1 12 ? 9.008 -29.797 -13.328 1 97.69 12 GLU B O 1
ATOM 2364 N N . ASP B 1 13 ? 8.648 -31.516 -14.797 1 97.06 13 ASP B N 1
ATOM 2365 C CA . ASP B 1 13 ? 9.758 -31.156 -15.672 1 97.06 13 ASP B CA 1
ATOM 2366 C C . ASP B 1 13 ? 9.391 -29.984 -16.578 1 97.06 13 ASP B C 1
ATOM 2368 O O . ASP B 1 13 ? 9.047 -30.188 -17.75 1 97.06 13 ASP B O 1
ATOM 2372 N N . THR B 1 14 ? 9.461 -28.828 -16.078 1 97.06 14 THR B N 1
ATOM 2373 C CA . THR B 1 14 ? 9.156 -27.562 -16.734 1 97.06 14 THR B CA 1
ATOM 2374 C C . THR B 1 14 ? 10.062 -26.453 -16.203 1 97.06 14 THR B C 1
ATOM 2376 O O . THR B 1 14 ? 11.094 -26.719 -15.594 1 97.06 14 THR B O 1
ATOM 2379 N N . PHE B 1 15 ? 9.812 -25.266 -16.625 1 97.12 15 PHE B N 1
ATOM 2380 C CA . PHE B 1 15 ? 10.609 -24.125 -16.172 1 97.12 15 PHE B CA 1
ATOM 2381 C C . PHE B 1 15 ? 9.734 -22.906 -15.93 1 97.12 15 PHE B C 1
ATOM 2383 O O . PHE B 1 15 ? 8.625 -22.812 -16.469 1 97.12 15 PHE B O 1
ATOM 2390 N N . ALA B 1 16 ? 10.172 -22.047 -15.07 1 97.69 16 ALA B N 1
ATOM 2391 C CA . ALA B 1 16 ? 9.617 -20.703 -14.961 1 97.69 16 ALA B CA 1
ATOM 2392 C C . ALA B 1 16 ? 10.25 -19.766 -15.984 1 97.69 16 ALA B C 1
ATOM 2394 O O . ALA B 1 16 ? 11.469 -19.797 -16.203 1 97.69 16 ALA B O 1
ATOM 2395 N N . GLU B 1 17 ? 9.461 -19.031 -16.625 1 96.62 17 GLU B N 1
ATOM 2396 C CA . GLU B 1 17 ? 9.914 -18.016 -17.594 1 96.62 17 GLU B CA 1
ATOM 2397 C C . GLU B 1 17 ? 9.844 -16.625 -16.984 1 96.62 17 GLU B C 1
ATOM 2399 O O . GLU B 1 17 ? 8.797 -16.203 -16.5 1 96.62 17 GLU B O 1
ATOM 2404 N N . ALA B 1 18 ? 11.008 -15.898 -16.969 1 96.56 18 ALA B N 1
ATOM 2405 C CA . ALA B 1 18 ? 11.117 -14.578 -16.344 1 96.56 18 ALA B CA 1
ATOM 2406 C C . ALA B 1 18 ? 11.742 -13.57 -17.297 1 96.56 18 ALA B C 1
ATOM 2408 O O . ALA B 1 18 ? 12.172 -13.922 -18.391 1 96.56 18 ALA B O 1
ATOM 2409 N N . PHE B 1 19 ? 11.688 -12.312 -16.906 1 94.69 19 PHE B N 1
ATOM 2410 C CA . PHE B 1 19 ? 11.984 -11.227 -17.828 1 94.69 19 PHE B CA 1
ATOM 2411 C C . PHE B 1 19 ? 12.992 -10.258 -17.234 1 94.69 19 PHE B C 1
ATOM 2413 O O . PHE B 1 19 ? 12.992 -10.031 -16.016 1 94.69 19 PHE B O 1
ATOM 2420 N N . ASP B 1 20 ? 13.781 -9.641 -18.219 1 96 20 ASP B N 1
ATOM 2421 C CA . ASP B 1 20 ? 14.594 -8.508 -17.781 1 96 20 ASP B CA 1
ATOM 2422 C C . ASP B 1 20 ? 13.711 -7.332 -17.375 1 96 20 ASP B C 1
ATOM 2424 O O . ASP B 1 20 ? 12.75 -6.996 -18.062 1 96 20 ASP B O 1
ATOM 2428 N N . VAL B 1 21 ? 14.078 -6.758 -16.234 1 96.19 21 VAL B N 1
ATOM 2429 C CA . VAL B 1 21 ? 13.391 -5.559 -15.766 1 96.19 21 VAL B CA 1
ATOM 2430 C C . VAL B 1 21 ? 14.406 -4.543 -15.258 1 96.19 21 VAL B C 1
ATOM 2432 O O . VAL B 1 21 ? 15.594 -4.848 -15.133 1 96.19 21 VAL B O 1
ATOM 2435 N N . ALA B 1 22 ? 13.945 -3.334 -15.125 1 96.94 22 ALA B N 1
ATOM 2436 C CA . ALA B 1 22 ? 14.727 -2.355 -14.375 1 96.94 22 ALA B CA 1
ATOM 2437 C C . ALA B 1 22 ? 14.508 -2.521 -12.875 1 96.94 22 ALA B C 1
ATOM 2439 O O . ALA B 1 22 ? 13.383 -2.77 -12.422 1 96.94 22 ALA B O 1
ATOM 2440 N N . GLY B 1 23 ? 15.602 -2.475 -12.102 1 98.31 23 GLY B N 1
ATOM 2441 C CA . GLY B 1 23 ? 15.484 -2.654 -10.664 1 98.31 23 GLY B CA 1
ATOM 2442 C C . GLY B 1 23 ? 16.359 -1.697 -9.875 1 98.31 23 GLY B C 1
ATOM 2443 O O . GLY B 1 23 ? 17.469 -1.364 -10.289 1 98.31 23 GLY B O 1
ATOM 2444 N N . THR B 1 24 ? 15.852 -1.191 -8.789 1 98.56 24 THR B N 1
ATOM 2445 C CA . THR B 1 24 ? 16.594 -0.356 -7.848 1 98.56 24 THR B CA 1
ATOM 2446 C C . THR B 1 24 ? 16.234 -0.701 -6.41 1 98.56 24 THR B C 1
ATOM 2448 O O . THR B 1 24 ? 15.406 -1.585 -6.168 1 98.56 24 THR B O 1
ATOM 2451 N N . ALA B 1 25 ? 16.953 -0.129 -5.488 1 98.62 25 ALA B N 1
ATOM 2452 C CA . ALA B 1 25 ? 16.656 -0.259 -4.066 1 98.62 25 ALA B CA 1
ATOM 2453 C C . ALA B 1 25 ? 16.938 1.048 -3.326 1 98.62 25 ALA B C 1
ATOM 2455 O O . ALA B 1 25 ? 17.859 1.789 -3.682 1 98.62 25 ALA B O 1
ATOM 2456 N N . ILE B 1 26 ? 16.125 1.262 -2.348 1 98.75 26 ILE B N 1
ATOM 2457 C CA . ILE B 1 26 ? 16.359 2.389 -1.45 1 98.75 26 ILE B CA 1
ATOM 2458 C C . ILE B 1 26 ? 16.375 1.899 -0.003 1 98.75 26 ILE B C 1
ATOM 2460 O O . ILE B 1 26 ? 15.852 0.823 0.301 1 98.75 26 ILE B O 1
ATOM 2464 N N . ILE B 1 27 ? 16.984 2.668 0.822 1 98.5 27 ILE B N 1
ATOM 2465 C CA . ILE B 1 27 ? 16.953 2.48 2.268 1 98.5 27 ILE B CA 1
ATOM 2466 C C . ILE B 1 27 ? 16.172 3.617 2.922 1 98.5 27 ILE B C 1
ATOM 2468 O O . ILE B 1 27 ? 16.484 4.793 2.711 1 98.5 27 ILE B O 1
ATOM 2472 N N . VAL B 1 28 ? 15.195 3.258 3.648 1 98.88 28 VAL B N 1
ATOM 2473 C CA . VAL B 1 28 ? 14.391 4.211 4.406 1 98.88 28 VAL B CA 1
ATOM 2474 C C . VAL B 1 28 ? 14.656 4.043 5.898 1 98.88 28 VAL B C 1
ATOM 2476 O O . VAL B 1 28 ? 14.555 2.936 6.434 1 98.88 28 VAL B O 1
ATOM 2479 N N . THR B 1 29 ? 15.055 5.117 6.504 1 98.69 29 THR B N 1
ATOM 2480 C CA . THR B 1 29 ? 15.336 5.055 7.934 1 98.69 29 THR B CA 1
ATOM 2481 C C . THR B 1 29 ? 14.344 5.918 8.711 1 98.69 29 THR B C 1
ATOM 2483 O O . THR B 1 29 ? 13.656 6.758 8.133 1 98.69 29 THR B O 1
ATOM 2486 N N . ASN B 1 30 ? 14.258 5.695 9.969 1 98.75 30 ASN B N 1
ATOM 2487 C CA . ASN B 1 30 ? 13.43 6.434 10.914 1 98.75 30 ASN B CA 1
ATOM 2488 C C . ASN B 1 30 ? 13.992 6.363 12.328 1 98.75 30 ASN B C 1
ATOM 2490 O O . ASN B 1 30 ? 14.984 5.672 12.57 1 98.75 30 ASN B O 1
ATOM 2494 N N . ASP B 1 31 ? 13.406 7.141 13.234 1 97.94 31 ASP B N 1
ATOM 2495 C CA . ASP B 1 31 ? 13.828 7.117 14.633 1 97.94 31 ASP B CA 1
ATOM 2496 C C . ASP B 1 31 ? 13.469 5.789 15.297 1 97.94 31 ASP B C 1
ATOM 2498 O O . ASP B 1 31 ? 14.117 5.375 16.25 1 97.94 31 ASP B O 1
ATOM 2502 N N . THR B 1 32 ? 12.422 5.145 14.766 1 98.25 32 THR B N 1
ATOM 2503 C CA . THR B 1 32 ? 12.016 3.852 15.297 1 98.25 32 THR B CA 1
ATOM 2504 C C . THR B 1 32 ? 11.805 2.846 14.172 1 98.25 32 THR B C 1
ATOM 2506 O O . THR B 1 32 ? 11.383 3.215 13.078 1 98.25 32 THR B O 1
ATOM 2509 N N . PRO B 1 33 ? 12.031 1.545 14.492 1 98.62 33 PRO B N 1
ATOM 2510 C CA . PRO B 1 33 ? 11.742 0.526 13.484 1 98.62 33 PRO B CA 1
ATOM 2511 C C . PRO B 1 33 ? 10.273 0.509 13.055 1 98.62 33 PRO B C 1
ATOM 2513 O O . PRO B 1 33 ? 9.969 0.247 11.891 1 98.62 33 PRO B O 1
ATOM 2516 N N . LYS B 1 34 ? 9.414 0.797 14.008 1 98.62 34 LYS B N 1
ATOM 2517 C CA . LYS B 1 34 ? 7.98 0.807 13.742 1 98.62 34 LYS B CA 1
ATOM 2518 C C . LYS B 1 34 ? 7.641 1.779 12.617 1 98.62 34 LYS B C 1
ATOM 2520 O O . LYS B 1 34 ? 6.965 1.41 11.648 1 98.62 34 LYS B O 1
ATOM 2525 N N . TRP B 1 35 ? 8.133 2.965 12.656 1 98.81 35 TRP B N 1
ATOM 2526 C CA . TRP B 1 35 ? 7.75 3.994 11.695 1 98.81 35 TRP B CA 1
ATOM 2527 C C . TRP B 1 35 ? 8.492 3.811 10.375 1 98.81 35 TRP B C 1
ATOM 2529 O O . TRP B 1 35 ? 7.988 4.18 9.312 1 98.81 35 TRP B O 1
ATOM 2539 N N . ALA B 1 36 ? 9.727 3.221 10.43 1 98.88 36 ALA B N 1
ATOM 2540 C CA . ALA B 1 36 ? 10.367 2.816 9.18 1 98.88 36 ALA B CA 1
ATOM 2541 C C . ALA B 1 36 ? 9.516 1.793 8.43 1 98.88 36 ALA B C 1
ATOM 2543 O O . ALA B 1 36 ? 9.312 1.909 7.223 1 98.88 36 ALA B O 1
ATOM 2544 N N . MET B 1 37 ? 8.977 0.864 9.148 1 98.88 37 MET B N 1
ATOM 2545 C CA . MET B 1 37 ? 8.18 -0.205 8.562 1 98.88 37 MET B CA 1
ATOM 2546 C C . MET B 1 37 ? 6.84 0.329 8.062 1 98.88 37 MET B C 1
ATOM 2548 O O . MET B 1 37 ? 6.348 -0.098 7.02 1 98.88 37 MET B O 1
ATOM 2552 N N . ILE B 1 38 ? 6.246 1.268 8.789 1 98.81 38 ILE B N 1
ATOM 2553 C CA . ILE B 1 38 ? 5 1.891 8.352 1 98.81 38 ILE B CA 1
ATOM 2554 C C . ILE B 1 38 ? 5.211 2.553 6.992 1 98.81 38 ILE B C 1
ATOM 2556 O O . ILE B 1 38 ? 4.449 2.307 6.051 1 98.81 38 ILE B O 1
ATOM 2560 N N . ALA B 1 39 ? 6.289 3.326 6.895 1 98.81 39 ALA B N 1
ATOM 2561 C CA . ALA B 1 39 ? 6.586 4.023 5.645 1 98.81 39 ALA B CA 1
ATOM 2562 C C . ALA B 1 39 ? 6.793 3.035 4.5 1 98.81 39 ALA B C 1
ATOM 2564 O O . ALA B 1 39 ? 6.242 3.213 3.412 1 98.81 39 ALA B O 1
ATOM 2565 N N . ALA B 1 40 ? 7.535 2.02 4.758 1 98.88 40 ALA B N 1
ATOM 2566 C CA . ALA B 1 40 ? 7.867 1.028 3.738 1 98.88 40 ALA B CA 1
ATOM 2567 C C . ALA B 1 40 ? 6.625 0.268 3.287 1 98.88 40 ALA B C 1
ATOM 2569 O O . ALA B 1 40 ? 6.445 0.011 2.094 1 98.88 40 ALA B O 1
ATOM 2570 N N . THR B 1 41 ? 5.789 -0.071 4.227 1 98.75 41 THR B N 1
ATOM 2571 C CA . THR B 1 41 ? 4.574 -0.823 3.928 1 98.75 41 THR B CA 1
ATOM 2572 C C . THR B 1 41 ? 3.629 -0.001 3.057 1 98.75 41 THR B C 1
ATOM 2574 O O . THR B 1 41 ? 3.109 -0.498 2.055 1 98.75 41 THR B O 1
ATOM 2577 N N . VAL B 1 42 ? 3.469 1.228 3.393 1 98.69 42 VAL B N 1
ATOM 2578 C CA . VAL B 1 42 ? 2.578 2.086 2.619 1 98.69 42 VAL B CA 1
ATOM 2579 C C . VAL B 1 42 ? 3.158 2.307 1.223 1 98.69 42 VAL B C 1
ATOM 2581 O O . VAL B 1 42 ? 2.438 2.225 0.225 1 98.69 42 VAL B O 1
ATOM 2584 N N . MET B 1 43 ? 4.438 2.484 1.112 1 98.56 43 MET B N 1
ATOM 2585 C CA . MET B 1 43 ? 5.082 2.771 -0.166 1 98.56 43 MET B CA 1
ATOM 2586 C C . MET B 1 43 ? 4.977 1.578 -1.109 1 98.56 43 MET B C 1
ATOM 2588 O O . MET B 1 43 ? 4.855 1.749 -2.322 1 98.56 43 MET B O 1
ATOM 2592 N N . THR B 1 44 ? 5.074 0.386 -0.533 1 98.69 44 THR B N 1
ATOM 2593 C CA . THR B 1 44 ? 5.137 -0.801 -1.379 1 98.69 44 THR B CA 1
ATOM 2594 C C . THR B 1 44 ? 3.734 -1.332 -1.67 1 98.69 44 THR B C 1
ATOM 2596 O O . THR B 1 44 ? 3.568 -2.248 -2.477 1 98.69 44 THR B O 1
ATOM 2599 N N . GLY B 1 45 ? 2.705 -0.796 -0.99 1 98.25 45 GLY B N 1
ATOM 2600 C CA . GLY B 1 45 ? 1.345 -1.185 -1.327 1 98.25 45 GLY B CA 1
ATOM 2601 C C . GLY B 1 45 ? 0.953 -0.814 -2.746 1 98.25 45 GLY B C 1
ATOM 2602 O O . GLY B 1 45 ? 1.472 0.153 -3.307 1 98.25 45 GLY B O 1
ATOM 2603 N N . PHE B 1 46 ? 0.075 -1.602 -3.352 1 98 46 PHE B N 1
ATOM 2604 C CA . PHE B 1 46 ? -0.416 -1.39 -4.707 1 98 46 PHE B CA 1
ATOM 2605 C C . PHE B 1 46 ? 0.735 -1.399 -5.707 1 98 46 PHE B C 1
ATOM 2607 O O . PHE B 1 46 ? 0.731 -0.632 -6.672 1 98 46 PHE B O 1
ATOM 2614 N N . ALA B 1 47 ? 1.83 -2.047 -5.387 1 97.44 47 ALA B N 1
ATOM 2615 C CA . ALA B 1 47 ? 2.938 -2.311 -6.301 1 97.44 47 ALA B CA 1
ATOM 2616 C C . ALA B 1 47 ? 3.088 -3.807 -6.562 1 97.44 47 ALA B C 1
ATOM 2618 O O . ALA B 1 47 ? 4.18 -4.363 -6.414 1 97.44 47 ALA B O 1
ATOM 2619 N N . THR B 1 48 ? 2.043 -4.398 -7.039 1 92.62 48 THR B N 1
ATOM 2620 C CA . THR B 1 48 ? 1.981 -5.852 -7.164 1 92.62 48 THR B CA 1
ATOM 2621 C C . THR B 1 48 ? 2.332 -6.285 -8.586 1 92.62 48 THR B C 1
ATOM 2623 O O . THR B 1 48 ? 2.783 -7.414 -8.805 1 92.62 48 THR B O 1
ATOM 2626 N N . SER B 1 49 ? 2.027 -5.387 -9.539 1 88.06 49 SER B N 1
ATOM 2627 C CA . SER B 1 49 ? 2.303 -5.707 -10.93 1 88.06 49 SER B CA 1
ATOM 2628 C C . SER B 1 49 ? 2.664 -4.457 -11.727 1 88.06 49 SER B C 1
ATOM 2630 O O . SER B 1 49 ? 1.989 -3.432 -11.625 1 88.06 49 SER B O 1
ATOM 2632 N N . VAL B 1 50 ? 3.58 -4.645 -12.617 1 83.06 50 VAL B N 1
ATOM 2633 C CA . VAL B 1 50 ? 4.027 -3.518 -13.43 1 83.06 50 VAL B CA 1
ATOM 2634 C C . VAL B 1 50 ? 2.918 -3.102 -14.391 1 83.06 50 VAL B C 1
ATOM 2636 O O . VAL B 1 50 ? 2.777 -1.919 -14.711 1 83.06 50 VAL B O 1
ATOM 2639 N N . ILE B 1 51 ? 2.184 -3.996 -14.773 1 78.06 51 ILE B N 1
ATOM 2640 C CA . ILE B 1 51 ? 1.171 -3.732 -15.789 1 78.06 51 ILE B CA 1
ATOM 2641 C C . ILE B 1 51 ? 0.087 -2.824 -15.219 1 78.06 51 ILE B C 1
ATOM 2643 O O . ILE B 1 51 ? -0.248 -1.795 -15.812 1 78.06 51 ILE B O 1
ATOM 2647 N N . GLY B 1 52 ? -0.433 -3.094 -14.141 1 84.75 52 GLY B N 1
ATOM 2648 C CA . GLY B 1 52 ? -1.537 -2.336 -13.57 1 84.75 52 GLY B CA 1
ATOM 2649 C C . GLY B 1 52 ? -1.086 -1.26 -12.602 1 84.75 52 GLY B C 1
ATOM 2650 O O . GLY B 1 52 ? -1.67 -0.175 -12.555 1 84.75 52 GLY B O 1
ATOM 2651 N N . CYS B 1 53 ? 0.02 -1.51 -11.945 1 90.88 53 CYS B N 1
ATOM 2652 C CA . CYS B 1 53 ? 0.432 -0.642 -10.844 1 90.88 53 CYS B CA 1
ATOM 2653 C C . CYS B 1 53 ? 1.598 0.246 -11.266 1 90.88 53 CYS B C 1
ATOM 2655 O O . CYS B 1 53 ? 1.922 1.216 -10.57 1 90.88 53 CYS B O 1
ATOM 2657 N N . GLY B 1 54 ? 2.234 -0.125 -12.352 1 91.44 54 GLY B N 1
ATOM 2658 C CA . GLY B 1 54 ? 3.375 0.643 -12.828 1 91.44 54 GLY B CA 1
ATOM 2659 C C . GLY B 1 54 ? 4.691 0.183 -12.234 1 91.44 54 GLY B C 1
ATOM 2660 O O . GLY B 1 54 ? 5.762 0.558 -12.719 1 91.44 54 GLY B O 1
ATOM 2661 N N . ALA B 1 55 ? 4.609 -0.632 -11.211 1 96.25 55 ALA B N 1
ATOM 2662 C CA . ALA B 1 55 ? 5.816 -1.142 -10.57 1 96.25 55 ALA B CA 1
ATOM 2663 C C . ALA B 1 55 ? 5.504 -2.363 -9.711 1 96.25 55 ALA B C 1
ATOM 2665 O O . ALA B 1 55 ? 4.344 -2.619 -9.375 1 96.25 55 ALA B O 1
ATOM 2666 N N . GLU B 1 56 ? 6.5 -3.129 -9.453 1 98.19 56 GLU B N 1
ATOM 2667 C CA . GLU B 1 56 ? 6.523 -4.145 -8.406 1 98.19 56 GLU B CA 1
ATOM 2668 C C . GLU B 1 56 ? 7.523 -3.791 -7.312 1 98.19 56 GLU B C 1
ATOM 2670 O O . GLU B 1 56 ? 8.672 -3.436 -7.602 1 98.19 56 GLU B O 1
ATOM 2675 N N . ALA B 1 57 ? 7.074 -3.793 -6.098 1 98.75 57 ALA B N 1
ATOM 2676 C CA . ALA B 1 57 ? 7.949 -3.379 -5.004 1 98.75 57 ALA B CA 1
ATOM 2677 C C . ALA B 1 57 ? 7.715 -4.227 -3.76 1 98.75 57 ALA B C 1
ATOM 2679 O O . ALA B 1 57 ? 6.66 -4.852 -3.615 1 98.75 57 ALA B O 1
ATOM 2680 N N . GLY B 1 58 ? 8.68 -4.305 -2.922 1 98.69 58 GLY B N 1
ATOM 2681 C CA . GLY B 1 58 ? 8.625 -5.031 -1.664 1 98.69 58 GLY B CA 1
ATOM 2682 C C . GLY B 1 58 ? 9.812 -4.75 -0.762 1 98.69 58 GLY B C 1
ATOM 2683 O O . GLY B 1 58 ? 10.766 -4.086 -1.171 1 98.69 58 GLY B O 1
ATOM 2684 N N . ILE B 1 59 ? 9.711 -5.168 0.432 1 98.69 59 ILE B N 1
ATOM 2685 C CA . ILE B 1 59 ? 10.75 -5.031 1.445 1 98.69 59 ILE B CA 1
ATOM 2686 C C . ILE B 1 59 ? 11.586 -6.305 1.501 1 98.69 59 ILE B C 1
ATOM 2688 O O . ILE B 1 59 ? 11.047 -7.402 1.686 1 98.69 59 ILE B O 1
ATOM 2692 N N . ASP B 1 60 ? 12.898 -6.203 1.374 1 98.38 60 ASP B N 1
ATOM 2693 C CA . ASP B 1 60 ? 13.664 -7.445 1.413 1 98.38 60 ASP B CA 1
ATOM 2694 C C . ASP B 1 60 ? 14.523 -7.527 2.676 1 98.38 60 ASP B C 1
ATOM 2696 O O . ASP B 1 60 ? 15.031 -8.594 3.02 1 98.38 60 ASP B O 1
ATOM 2700 N N . ALA B 1 61 ? 14.602 -6.32 3.371 1 98.25 61 ALA B N 1
ATOM 2701 C CA . ALA B 1 61 ? 15.461 -6.41 4.547 1 98.25 61 ALA B CA 1
ATOM 2702 C C . ALA B 1 61 ? 15.086 -5.359 5.586 1 98.25 61 ALA B C 1
ATOM 2704 O O . ALA B 1 61 ? 14.789 -4.211 5.238 1 98.25 61 ALA B O 1
ATOM 2705 N N . GLU B 1 62 ? 15.07 -5.746 6.824 1 98.31 62 GLU B N 1
ATOM 2706 C CA . GLU B 1 62 ? 15.148 -4.816 7.945 1 98.31 62 GLU B CA 1
ATOM 2707 C C . GLU B 1 62 ? 16.594 -4.551 8.344 1 98.31 62 GLU B C 1
ATOM 2709 O O . GLU B 1 62 ? 17.422 -5.469 8.359 1 98.31 62 GLU B O 1
ATOM 2714 N N . LEU B 1 63 ? 16.875 -3.338 8.578 1 98.19 63 LEU B N 1
ATOM 2715 C CA . LEU B 1 63 ? 18.266 -2.951 8.82 1 98.19 63 LEU B CA 1
ATOM 2716 C C . LEU B 1 63 ? 18.438 -2.373 10.219 1 98.19 63 LEU B C 1
ATOM 2718 O O . LEU B 1 63 ? 17.609 -1.562 10.664 1 98.19 63 LEU B O 1
ATOM 2722 N N . SER B 1 64 ? 19.5 -2.775 10.898 1 97.75 64 SER B N 1
ATOM 2723 C CA . SER B 1 64 ? 19.875 -2.164 12.164 1 97.75 64 SER B CA 1
ATOM 2724 C C . SER B 1 64 ? 20.578 -0.824 11.953 1 97.75 64 SER B C 1
ATOM 2726 O O . SER B 1 64 ? 21 -0.515 10.836 1 97.75 64 SER B O 1
ATOM 2728 N N . PRO B 1 65 ? 20.672 -0.029 13.023 1 96.94 65 PRO B N 1
ATOM 2729 C CA . PRO B 1 65 ? 21.344 1.269 12.914 1 96.94 65 PRO B CA 1
ATOM 2730 C C . PRO B 1 65 ? 22.766 1.155 12.352 1 96.94 65 PRO B C 1
ATOM 2732 O O . PRO B 1 65 ? 23.219 2.043 11.625 1 96.94 65 PRO B O 1
ATOM 2735 N N . ASP B 1 66 ? 23.453 0.058 12.555 1 95.12 66 ASP B N 1
ATOM 2736 C CA . ASP B 1 66 ? 24.828 -0.116 12.094 1 95.12 66 ASP B CA 1
ATOM 2737 C C . ASP B 1 66 ? 24.875 -0.358 10.586 1 95.12 66 ASP B C 1
ATOM 2739 O O . ASP B 1 66 ? 25.938 -0.258 9.977 1 95.12 66 ASP B O 1
ATOM 2743 N N . GLU B 1 67 ? 23.703 -0.627 9.992 1 95.06 67 GLU B N 1
ATOM 2744 C CA . GLU B 1 67 ? 23.641 -0.989 8.578 1 95.06 67 GLU B CA 1
ATOM 2745 C C . GLU B 1 67 ? 23.125 0.169 7.73 1 95.06 67 GLU B C 1
ATOM 2747 O O . GLU B 1 67 ? 22.984 0.039 6.512 1 95.06 67 GLU B O 1
ATOM 2752 N N . THR B 1 68 ? 22.844 1.239 8.367 1 95.19 68 THR B N 1
ATOM 2753 C CA . THR B 1 68 ? 22.25 2.348 7.641 1 95.19 68 THR B CA 1
ATOM 2754 C C . THR B 1 68 ? 23.172 3.561 7.637 1 95.19 68 THR B C 1
ATOM 2756 O O . THR B 1 68 ? 23.984 3.73 8.547 1 95.19 68 THR B O 1
ATOM 2759 N N . PRO B 1 69 ? 22.984 4.41 6.691 1 93.12 69 PRO B N 1
ATOM 2760 C CA . PRO B 1 69 ? 23.906 5.535 6.531 1 93.12 69 PRO B CA 1
ATOM 2761 C C . PRO B 1 69 ? 23.797 6.555 7.664 1 93.12 69 PRO B C 1
ATOM 2763 O O . PRO B 1 69 ? 24.75 7.285 7.938 1 93.12 69 PRO B O 1
ATOM 2766 N N . ASP B 1 70 ? 22.672 6.656 8.32 1 93.88 70 ASP B N 1
ATOM 2767 C CA . ASP B 1 70 ? 22.516 7.727 9.297 1 93.88 70 ASP B CA 1
ATOM 2768 C C . ASP B 1 70 ? 22.406 7.164 10.719 1 93.88 70 ASP B C 1
ATOM 2770 O O . ASP B 1 70 ? 21.984 7.871 11.641 1 93.88 70 ASP B O 1
ATOM 2774 N N . GLY B 1 71 ? 22.641 5.914 10.883 1 95 71 GLY B N 1
ATOM 2775 C CA . GLY B 1 71 ? 22.734 5.305 12.195 1 95 71 GLY B CA 1
ATOM 2776 C C . GLY B 1 71 ? 21.375 5.082 12.844 1 95 71 GLY B C 1
ATOM 2777 O O . GLY B 1 71 ? 21.281 4.891 14.055 1 95 71 GLY B O 1
ATOM 2778 N N . ARG B 1 72 ? 20.312 5.133 12.07 1 97.75 72 ARG B N 1
ATOM 2779 C CA . ARG B 1 72 ? 18.969 4.855 12.562 1 97.75 72 ARG B CA 1
ATOM 2780 C C . ARG B 1 72 ? 18.438 3.537 12 1 97.75 72 ARG B C 1
ATOM 2782 O O . ARG B 1 72 ? 18.953 3.033 11 1 97.75 72 ARG B O 1
ATOM 2789 N N . PRO B 1 73 ? 17.453 2.947 12.711 1 98.62 73 PRO B N 1
ATOM 2790 C CA . PRO B 1 73 ? 16.844 1.75 12.117 1 98.62 73 PRO B CA 1
ATOM 2791 C C . PRO B 1 73 ? 16.203 2.021 10.758 1 98.62 73 PRO B C 1
ATOM 2793 O O . PRO B 1 73 ? 15.781 3.146 10.484 1 98.62 73 PRO B O 1
ATOM 2796 N N . GLY B 1 74 ? 16.203 0.954 9.938 1 98.69 74 GLY B N 1
ATOM 2797 C CA . GLY B 1 74 ? 15.656 1.176 8.617 1 98.69 74 GLY B CA 1
ATOM 2798 C C . GLY B 1 74 ? 15.211 -0.104 7.934 1 98.69 74 GLY B C 1
ATOM 2799 O O . GLY B 1 74 ? 15.156 -1.163 8.562 1 98.69 74 GLY B O 1
ATOM 2800 N N . VAL B 1 75 ? 14.703 0.077 6.707 1 98.75 75 VAL B N 1
ATOM 2801 C CA . VAL B 1 75 ? 14.297 -1.015 5.828 1 98.75 75 VAL B CA 1
ATOM 2802 C C . VAL B 1 75 ? 14.805 -0.756 4.414 1 98.75 75 VAL B C 1
ATOM 2804 O O . VAL B 1 75 ? 14.938 0.396 3.992 1 98.75 75 VAL B O 1
ATOM 2807 N N . ARG B 1 76 ? 15.195 -1.806 3.785 1 98.81 76 ARG B N 1
ATOM 2808 C CA . ARG B 1 76 ? 15.492 -1.702 2.359 1 98.81 76 ARG B CA 1
ATOM 2809 C C . ARG B 1 76 ? 14.289 -2.096 1.518 1 98.81 76 ARG B C 1
ATOM 2811 O O . ARG B 1 76 ? 13.602 -3.076 1.821 1 98.81 76 ARG B O 1
ATOM 2818 N N . ILE B 1 77 ? 13.984 -1.29 0.578 1 98.88 77 ILE B N 1
ATOM 2819 C CA . ILE B 1 77 ? 12.859 -1.479 -0.332 1 98.88 77 ILE B CA 1
ATOM 2820 C C . ILE B 1 77 ? 13.375 -1.672 -1.756 1 98.88 77 ILE B C 1
ATOM 2822 O O . ILE B 1 77 ? 14.188 -0.885 -2.24 1 98.88 77 ILE B O 1
ATOM 2826 N N . LEU B 1 78 ? 12.945 -2.707 -2.365 1 98.88 78 LEU B N 1
ATOM 2827 C CA . LEU B 1 78 ? 13.258 -2.92 -3.775 1 98.88 78 LEU B CA 1
ATOM 2828 C C . LEU B 1 78 ? 12.094 -2.469 -4.656 1 98.88 78 LEU B C 1
ATOM 2830 O O . LEU B 1 78 ? 10.93 -2.633 -4.289 1 98.88 78 LEU B O 1
ATOM 2834 N N . LEU B 1 79 ? 12.414 -1.912 -5.762 1 98.62 79 LEU B N 1
ATOM 2835 C CA . LEU B 1 79 ? 11.43 -1.493 -6.754 1 98.62 79 LEU B CA 1
ATOM 2836 C C . LEU B 1 79 ? 11.844 -1.933 -8.156 1 98.62 79 LEU B C 1
ATOM 2838 O O . LEU B 1 79 ? 13.016 -1.802 -8.523 1 98.62 79 LEU B O 1
ATOM 2842 N N . PHE B 1 80 ? 10.852 -2.463 -8.898 1 98.25 80 PHE B N 1
ATOM 2843 C CA . PHE B 1 80 ? 11.086 -2.975 -10.242 1 98.25 80 PHE B CA 1
ATOM 2844 C C . PHE B 1 80 ? 10.078 -2.393 -11.227 1 98.25 80 PHE B C 1
ATOM 2846 O O . PHE B 1 80 ? 8.914 -2.182 -10.883 1 98.25 80 PHE B O 1
ATOM 2853 N N . GLY B 1 81 ? 10.523 -2.061 -12.375 1 96 81 GLY B N 1
ATOM 2854 C CA . GLY B 1 81 ? 9.711 -1.63 -13.508 1 96 81 GLY B CA 1
ATOM 2855 C C . GLY B 1 81 ? 10.172 -2.215 -14.828 1 96 81 GLY B C 1
ATOM 2856 O O . GLY B 1 81 ? 11.266 -2.775 -14.922 1 96 81 GLY B O 1
ATOM 2857 N N . PHE B 1 82 ? 9.328 -2.096 -15.844 1 89.31 82 PHE B N 1
ATOM 2858 C CA . PHE B 1 82 ? 9.672 -2.668 -17.141 1 89.31 82 PHE B CA 1
ATOM 2859 C C . PHE B 1 82 ? 10.922 -2 -17.719 1 89.31 82 PHE B C 1
ATOM 2861 O O . PHE B 1 82 ? 11.82 -2.678 -18.219 1 89.31 82 PHE B O 1
ATOM 2868 N N . GLU B 1 83 ? 10.875 -0.624 -17.594 1 89.06 83 GLU B N 1
ATOM 2869 C CA . GLU B 1 83 ? 11.984 0.157 -18.141 1 89.06 83 GLU B CA 1
ATOM 2870 C C . GLU B 1 83 ? 12.414 1.256 -17.172 1 89.06 83 GLU B C 1
ATOM 2872 O O . GLU B 1 83 ? 11.672 1.604 -16.25 1 89.06 83 GLU B O 1
ATOM 2877 N N . PRO B 1 84 ? 13.594 1.738 -17.422 1 89.56 84 PRO B N 1
ATOM 2878 C CA . PRO B 1 84 ? 14.18 2.684 -16.469 1 89.56 84 PRO B CA 1
ATOM 2879 C C . PRO B 1 84 ? 13.328 3.934 -16.281 1 89.56 84 PRO B C 1
ATOM 2881 O O . PRO B 1 84 ? 13.195 4.426 -15.148 1 89.56 84 PRO B O 1
ATOM 2884 N N . ASN B 1 85 ? 12.75 4.414 -17.328 1 91.12 85 ASN B N 1
ATOM 2885 C CA . ASN B 1 85 ? 11.945 5.625 -17.203 1 91.12 85 ASN B CA 1
ATOM 2886 C C . ASN B 1 85 ? 10.711 5.387 -16.344 1 91.12 85 ASN B C 1
ATOM 2888 O O . ASN B 1 85 ? 10.359 6.215 -15.5 1 91.12 85 ASN B O 1
ATOM 2892 N N . GLY B 1 86 ? 10.047 4.297 -16.594 1 91.5 86 GLY B N 1
ATOM 2893 C CA . GLY B 1 86 ? 8.914 3.939 -15.758 1 91.5 86 GLY B CA 1
ATOM 2894 C C . GLY B 1 86 ? 9.289 3.717 -14.305 1 91.5 86 GLY B C 1
ATOM 2895 O O . GLY B 1 86 ? 8.57 4.137 -13.398 1 91.5 86 GLY B O 1
ATOM 2896 N N . LEU B 1 87 ? 10.375 3.084 -14.125 1 95.75 87 LEU B N 1
ATOM 2897 C CA . LEU B 1 87 ? 10.891 2.855 -12.781 1 95.75 87 LEU B CA 1
ATOM 2898 C C . LEU B 1 87 ? 11.141 4.176 -12.062 1 95.75 87 LEU B C 1
ATOM 2900 O O . LEU B 1 87 ? 10.742 4.352 -10.914 1 95.75 87 LEU B O 1
ATOM 2904 N N . LYS B 1 88 ? 11.789 5.074 -12.727 1 96.81 88 LYS B N 1
ATOM 2905 C CA . LYS B 1 88 ? 12.086 6.391 -12.172 1 96.81 88 LYS B CA 1
ATOM 2906 C C . LYS B 1 88 ? 10.812 7.113 -11.75 1 96.81 88 LYS B C 1
ATOM 2908 O O . LYS B 1 88 ? 10.727 7.637 -10.641 1 96.81 88 LYS B O 1
ATOM 2913 N N . ASP B 1 89 ? 9.859 7.125 -12.625 1 96.25 89 ASP B N 1
ATOM 2914 C CA . ASP B 1 89 ? 8.609 7.824 -12.352 1 96.25 89 ASP B CA 1
ATOM 2915 C C . ASP B 1 89 ? 7.918 7.254 -11.117 1 96.25 89 ASP B C 1
ATOM 2917 O O . ASP B 1 89 ? 7.477 8 -10.242 1 96.25 89 ASP B O 1
ATOM 2921 N N . GLN B 1 90 ? 7.836 5.973 -11.055 1 96.94 90 GLN B N 1
ATOM 2922 C CA . GLN B 1 90 ? 7.199 5.316 -9.922 1 96.94 90 GLN B CA 1
ATOM 2923 C C . GLN B 1 90 ? 7.984 5.555 -8.633 1 96.94 90 GLN B C 1
ATOM 2925 O O . GLN B 1 90 ? 7.398 5.777 -7.574 1 96.94 90 GLN B O 1
ATOM 2930 N N . LEU B 1 91 ? 9.273 5.508 -8.742 1 98.06 91 LEU B N 1
ATOM 2931 C CA . LEU B 1 91 ? 10.125 5.754 -7.586 1 98.06 91 LEU B CA 1
ATOM 2932 C C . LEU B 1 91 ? 9.883 7.145 -7.016 1 98.06 91 LEU B C 1
ATOM 2934 O O . LEU B 1 91 ? 9.656 7.297 -5.812 1 98.06 91 LEU B O 1
ATOM 2938 N N . LEU B 1 92 ? 9.875 8.156 -7.867 1 97.62 92 LEU B N 1
ATOM 2939 C CA . LEU B 1 92 ? 9.711 9.539 -7.438 1 97.62 92 LEU B CA 1
ATOM 2940 C C . LEU B 1 92 ? 8.336 9.75 -6.812 1 97.62 92 LEU B C 1
ATOM 2942 O O . LEU B 1 92 ? 8.211 10.383 -5.766 1 97.62 92 LEU B O 1
ATOM 2946 N N . LYS B 1 93 ? 7.328 9.195 -7.398 1 96.38 93 LYS B N 1
ATOM 2947 C CA . LYS B 1 93 ? 5.969 9.352 -6.887 1 96.38 93 LYS B CA 1
ATOM 2948 C C . LYS B 1 93 ? 5.816 8.688 -5.52 1 96.38 93 LYS B C 1
ATOM 2950 O O . LYS B 1 93 ? 5.273 9.281 -4.59 1 96.38 93 LYS B O 1
ATOM 2955 N N . ARG B 1 94 ? 6.328 7.527 -5.414 1 98.06 94 ARG B N 1
ATOM 2956 C CA . ARG B 1 94 ? 6.156 6.75 -4.188 1 98.06 94 ARG B CA 1
ATOM 2957 C C . ARG B 1 94 ? 6.98 7.336 -3.049 1 98.06 94 ARG B C 1
ATOM 2959 O O . ARG B 1 94 ? 6.516 7.402 -1.908 1 98.06 94 ARG B O 1
ATOM 2966 N N . VAL B 1 95 ? 8.195 7.762 -3.326 1 98.44 95 VAL B N 1
ATOM 2967 C CA . VAL B 1 95 ? 9 8.398 -2.289 1 98.44 95 VAL B CA 1
ATOM 2968 C C . VAL B 1 95 ? 8.383 9.734 -1.893 1 98.44 95 VAL B C 1
ATOM 2970 O O . VAL B 1 95 ? 8.312 10.062 -0.707 1 98.44 95 VAL B O 1
ATOM 2973 N N . GLY B 1 96 ? 7.918 10.492 -2.852 1 97.06 96 GLY B N 1
ATOM 2974 C CA . GLY B 1 96 ? 7.301 11.781 -2.578 1 97.06 96 GLY B CA 1
ATOM 2975 C C . GLY B 1 96 ? 6.027 11.672 -1.762 1 97.06 96 GLY B C 1
ATOM 2976 O O . GLY B 1 96 ? 5.785 12.492 -0.874 1 97.06 96 GLY B O 1
ATOM 2977 N N . GLN B 1 97 ? 5.273 10.625 -1.981 1 96.75 97 GLN B N 1
ATOM 2978 C CA . GLN B 1 97 ? 3.934 10.562 -1.403 1 96.75 97 GLN B CA 1
ATOM 2979 C C . GLN B 1 97 ? 3.932 9.742 -0.114 1 96.75 97 GLN B C 1
ATOM 2981 O O . GLN B 1 97 ? 3.039 9.891 0.721 1 96.75 97 GLN B O 1
ATOM 2986 N N . CYS B 1 98 ? 4.941 8.859 0.069 1 98 98 CYS B N 1
ATOM 2987 C CA . CYS B 1 98 ? 4.84 7.91 1.17 1 98 98 CYS B CA 1
ATOM 2988 C C . CYS B 1 98 ? 6.031 8.047 2.115 1 98 98 CYS B C 1
ATOM 2990 O O . CYS B 1 98 ? 5.934 7.699 3.295 1 98 98 CYS B O 1
ATOM 2992 N N . ILE B 1 99 ? 7.172 8.461 1.572 1 98.69 99 ILE B N 1
ATOM 2993 C CA . ILE B 1 99 ? 8.367 8.547 2.406 1 98.69 99 ILE B CA 1
ATOM 2994 C C . ILE B 1 99 ? 8.57 9.977 2.885 1 98.69 99 ILE B C 1
ATOM 2996 O O . ILE B 1 99 ? 8.664 10.234 4.086 1 98.69 99 ILE B O 1
ATOM 3000 N N . LEU B 1 100 ? 8.539 10.922 1.941 1 98.19 100 LEU B N 1
ATOM 3001 C CA . LEU B 1 100 ? 8.68 12.336 2.277 1 98.19 100 LEU B CA 1
ATOM 3002 C C . LEU B 1 100 ? 7.613 12.766 3.277 1 98.19 100 LEU B C 1
ATOM 3004 O O . LEU B 1 100 ? 7.887 13.562 4.18 1 98.19 100 LEU B O 1
ATOM 3008 N N . THR B 1 101 ? 6.461 12.203 3.189 1 97.69 101 THR B N 1
ATOM 3009 C CA . THR B 1 101 ? 5.32 12.656 3.977 1 97.69 101 THR B CA 1
ATOM 3010 C C . THR B 1 101 ? 5.301 11.984 5.344 1 97.69 101 THR B C 1
ATOM 3012 O O . THR B 1 101 ? 4.637 12.453 6.27 1 97.69 101 THR B O 1
ATOM 3015 N N . CYS B 1 102 ? 5.965 10.898 5.496 1 98.5 102 CYS B N 1
ATOM 3016 C CA . CYS B 1 102 ? 5.941 10.117 6.727 1 98.5 102 CYS B CA 1
ATOM 3017 C C . CYS B 1 102 ? 6.844 10.734 7.789 1 98.5 102 CYS B C 1
ATOM 3019 O O . CYS B 1 102 ? 8 11.062 7.516 1 98.5 102 CYS B O 1
ATOM 3021 N N . PRO B 1 103 ? 6.359 10.836 9.039 1 98.5 103 PRO B N 1
ATOM 3022 C CA . PRO B 1 103 ? 7.164 11.469 10.094 1 98.5 103 PRO B CA 1
ATOM 3023 C C . PRO B 1 103 ? 8.508 10.781 10.297 1 98.5 103 PRO B C 1
ATOM 3025 O O . PRO B 1 103 ? 8.57 9.555 10.414 1 98.5 103 PRO B O 1
ATOM 3028 N N . GLY B 1 104 ? 9.547 11.547 10.219 1 98.38 104 GLY B N 1
ATOM 3029 C CA . GLY B 1 104 ? 10.836 11.109 10.742 1 98.38 104 GLY B CA 1
ATOM 3030 C C . GLY B 1 104 ? 11.672 10.367 9.719 1 98.38 104 GLY B C 1
ATOM 3031 O O . GLY B 1 104 ? 12.82 10.023 9.984 1 98.38 104 GLY B O 1
ATOM 3032 N N . THR B 1 105 ? 11.219 10.203 8.531 1 98.81 105 THR B N 1
ATOM 3033 C CA . THR B 1 105 ? 11.898 9.344 7.566 1 98.81 105 THR B CA 1
ATOM 3034 C C . THR B 1 105 ? 13.102 10.07 6.949 1 98.81 105 THR B C 1
ATOM 3036 O O . THR B 1 105 ? 13.125 11.297 6.895 1 98.81 105 THR B O 1
ATOM 3039 N N . ALA B 1 106 ? 14.031 9.305 6.48 1 98.44 106 ALA B N 1
ATOM 3040 C CA . ALA B 1 106 ? 15.086 9.656 5.527 1 98.44 106 ALA B CA 1
ATOM 3041 C C . ALA B 1 106 ? 15.203 8.602 4.43 1 98.44 106 ALA B C 1
ATOM 3043 O O . ALA B 1 106 ? 14.688 7.488 4.57 1 98.44 106 ALA B O 1
ATOM 3044 N N . CYS B 1 107 ? 15.836 8.977 3.34 1 98.75 107 CYS B N 1
ATOM 3045 C CA . CYS B 1 107 ? 15.859 8.07 2.199 1 98.75 107 CYS B CA 1
ATOM 3046 C C . CYS B 1 107 ? 17.234 8.07 1.538 1 98.75 107 CYS B C 1
ATOM 3048 O O . CYS B 1 107 ? 17.781 9.125 1.223 1 98.75 107 CYS B O 1
ATOM 3050 N N . PHE B 1 108 ? 17.75 6.875 1.282 1 97.25 108 PHE B N 1
ATOM 3051 C CA . PHE B 1 108 ? 19.094 6.695 0.749 1 97.25 108 PHE B CA 1
ATOM 3052 C C . PHE B 1 108 ? 19.109 5.668 -0.375 1 97.25 108 PHE B C 1
ATOM 3054 O O . PHE B 1 108 ? 18.172 4.863 -0.491 1 97.25 108 PHE B O 1
ATOM 3061 N N . ALA B 1 109 ? 20.203 5.738 -1.184 1 97.25 109 ALA B N 1
ATOM 3062 C CA . ALA B 1 109 ? 20.406 4.672 -2.16 1 97.25 109 ALA B CA 1
ATOM 3063 C C . ALA B 1 109 ? 20.672 3.336 -1.47 1 97.25 109 ALA B C 1
ATOM 3065 O O . ALA B 1 109 ? 21.375 3.277 -0.462 1 97.25 109 ALA B O 1
ATOM 3066 N N . GLY B 1 110 ? 20.016 2.283 -2.002 1 96.88 110 GLY B N 1
ATOM 3067 C CA . GLY B 1 110 ? 20.109 0.999 -1.326 1 96.88 110 GLY B CA 1
ATOM 3068 C C . GLY B 1 110 ? 20.828 -0.058 -2.143 1 96.88 110 GLY B C 1
ATOM 3069 O O . GLY B 1 110 ? 20.922 -1.216 -1.728 1 96.88 110 GLY B O 1
ATOM 3070 N N . VAL B 1 111 ? 21.266 0.323 -3.35 1 96.5 111 VAL B N 1
ATOM 3071 C CA . VAL B 1 111 ? 21.984 -0.611 -4.215 1 96.5 111 VAL B CA 1
ATOM 3072 C C . VAL B 1 111 ? 22.969 0.153 -5.102 1 96.5 111 VAL B C 1
ATOM 3074 O O . VAL B 1 111 ? 22.781 1.346 -5.359 1 96.5 111 VAL B O 1
ATOM 3077 N N . GLU B 1 112 ? 23.984 -0.487 -5.504 1 94.19 112 GLU B N 1
ATOM 3078 C CA . GLU B 1 112 ? 24.906 0.056 -6.504 1 94.19 112 GLU B CA 1
ATOM 3079 C C . GLU B 1 112 ? 24.578 -0.475 -7.895 1 94.19 112 GLU B C 1
ATOM 3081 O O . GLU B 1 112 ? 23.938 -1.518 -8.031 1 94.19 112 GLU B O 1
ATOM 3086 N N . GLY B 1 113 ? 24.906 0.256 -8.891 1 94.88 113 GLY B N 1
ATOM 3087 C CA . GLY B 1 113 ? 24.672 -0.097 -10.281 1 94.88 113 GLY B CA 1
ATOM 3088 C C . GLY B 1 113 ? 25.109 0.978 -11.258 1 94.88 113 GLY B C 1
ATOM 3089 O O . GLY B 1 113 ? 25.484 2.076 -10.844 1 94.88 113 GLY B O 1
ATOM 3090 N N . PRO B 1 114 ? 25.031 0.637 -12.5 1 95 114 PRO B N 1
ATOM 3091 C CA . PRO B 1 114 ? 25.609 1.529 -13.5 1 95 114 PRO B CA 1
ATOM 3092 C C . PRO B 1 114 ? 24.703 2.715 -13.836 1 95 114 PRO B C 1
ATOM 3094 O O . PRO B 1 114 ? 25.188 3.74 -14.328 1 95 114 PRO B O 1
ATOM 3097 N N . THR B 1 115 ? 23.438 2.621 -13.602 1 95.06 115 THR B N 1
ATOM 3098 C CA . THR B 1 115 ? 22.516 3.645 -14.062 1 95.06 115 THR B CA 1
ATOM 3099 C C . THR B 1 115 ? 22.078 4.551 -12.914 1 95.06 115 THR B C 1
ATOM 3101 O O . THR B 1 115 ? 21.578 4.078 -11.898 1 95.06 115 THR B O 1
ATOM 3104 N N . LYS B 1 116 ? 22.297 5.797 -13.156 1 95.62 116 LYS B N 1
ATOM 3105 C CA . LYS B 1 116 ? 21.922 6.781 -12.148 1 95.62 116 LYS B CA 1
ATOM 3106 C C . LYS B 1 116 ? 20.469 7.227 -12.32 1 95.62 116 LYS B C 1
ATOM 3108 O O . LYS B 1 116 ? 20.031 7.48 -13.438 1 95.62 116 LYS B O 1
ATOM 3113 N N . ILE B 1 117 ? 19.719 7.254 -11.227 1 96.81 117 ILE B N 1
ATOM 3114 C CA . ILE B 1 117 ? 18.359 7.758 -11.195 1 96.81 117 ILE B CA 1
ATOM 3115 C C . ILE B 1 117 ? 18.25 8.914 -10.203 1 96.81 117 ILE B C 1
ATOM 3117 O O . ILE B 1 117 ? 18.516 8.742 -9.008 1 96.81 117 ILE B O 1
ATOM 3121 N N . LYS B 1 118 ? 17.891 10.031 -10.711 1 97.38 118 LYS B N 1
ATOM 3122 C CA . LYS B 1 118 ? 17.719 11.18 -9.836 1 97.38 118 LYS B CA 1
ATOM 3123 C C . LYS B 1 118 ? 16.578 10.945 -8.836 1 97.38 118 LYS B C 1
ATOM 3125 O O . LYS B 1 118 ? 15.516 10.453 -9.203 1 97.38 118 LYS B O 1
ATOM 3130 N N . LEU B 1 119 ? 16.828 11.234 -7.562 1 98.19 119 LEU B N 1
ATOM 3131 C CA . LEU B 1 119 ? 15.836 11.094 -6.504 1 98.19 119 LEU B CA 1
ATOM 3132 C C . LEU B 1 119 ? 15.695 12.391 -5.715 1 98.19 119 LEU B C 1
ATOM 3134 O O . LEU B 1 119 ? 14.891 13.258 -6.066 1 98.19 119 LEU B O 1
ATOM 3138 N N . GLY B 1 120 ? 16.547 12.578 -4.652 1 98.12 120 GLY B N 1
ATOM 3139 C CA . GLY B 1 120 ? 16.531 13.82 -3.896 1 98.12 120 GLY B CA 1
ATOM 3140 C C . GLY B 1 120 ? 16.688 15.055 -4.77 1 98.12 120 GLY B C 1
ATOM 3141 O O . GLY B 1 120 ? 16.141 16.109 -4.465 1 98.12 120 GLY B O 1
ATOM 3142 N N . GLY B 1 121 ? 17.453 14.898 -5.785 1 97.75 121 GLY B N 1
ATOM 3143 C CA . GLY B 1 121 ? 17.641 16 -6.715 1 97.75 121 GLY B CA 1
ATOM 3144 C C . GLY B 1 121 ? 16.359 16.469 -7.367 1 97.75 121 GLY B C 1
ATOM 3145 O O . GLY B 1 121 ? 16.234 17.625 -7.77 1 97.75 121 GLY B O 1
ATOM 3146 N N . ALA B 1 122 ? 15.438 15.633 -7.52 1 96.56 122 ALA B N 1
ATOM 3147 C CA . ALA B 1 122 ? 14.133 15.969 -8.062 1 96.56 122 ALA B CA 1
ATOM 3148 C C . ALA B 1 122 ? 13.164 16.375 -6.949 1 96.56 122 ALA B C 1
ATOM 3150 O O . ALA B 1 122 ? 12.414 17.344 -7.09 1 96.56 122 ALA B O 1
ATOM 3151 N N . ILE B 1 123 ? 13.164 15.766 -5.828 1 96.69 123 ILE B N 1
ATOM 3152 C CA . ILE B 1 123 ? 12.203 15.93 -4.742 1 96.69 123 ILE B CA 1
ATOM 3153 C C . ILE B 1 123 ? 12.484 17.234 -3.998 1 96.69 123 ILE B C 1
ATOM 3155 O O . ILE B 1 123 ? 11.586 17.812 -3.385 1 96.69 123 ILE B O 1
ATOM 3159 N N . ARG B 1 124 ? 13.672 17.688 -4.105 1 96.81 124 ARG B N 1
ATOM 3160 C CA . ARG B 1 124 ? 14.102 18.891 -3.387 1 96.81 124 ARG B CA 1
ATOM 3161 C C . ARG B 1 124 ? 13.234 20.078 -3.744 1 96.81 124 ARG B C 1
ATOM 3163 O O . ARG B 1 124 ? 13.117 21.031 -2.965 1 96.81 124 ARG B O 1
ATOM 3170 N N . TYR B 1 125 ? 12.617 20.094 -4.895 1 96 125 TYR B N 1
ATOM 3171 C CA . TYR B 1 125 ? 11.797 21.234 -5.312 1 96 125 TYR B CA 1
ATOM 3172 C C . TYR B 1 125 ? 10.578 21.375 -4.41 1 96 125 TYR B C 1
ATOM 3174 O O . TYR B 1 125 ? 9.977 22.453 -4.344 1 96 125 TYR B O 1
ATOM 3182 N N . PHE B 1 126 ? 10.234 20.375 -3.73 1 96.19 126 PHE B N 1
ATOM 3183 C CA . PHE B 1 126 ? 9.195 20.484 -2.709 1 96.19 126 PHE B CA 1
ATOM 3184 C C . PHE B 1 126 ? 9.578 21.5 -1.645 1 96.19 126 PHE B C 1
ATOM 3186 O O . PHE B 1 126 ? 8.711 22.156 -1.056 1 96.19 126 PHE B O 1
ATOM 3193 N N . GLY B 1 127 ? 10.812 21.688 -1.423 1 96.5 127 GLY B N 1
ATOM 3194 C CA . GLY B 1 127 ? 11.32 22.594 -0.407 1 96.5 127 GLY B CA 1
ATOM 3195 C C . GLY B 1 127 ? 11.125 24.062 -0.761 1 96.5 127 GLY B C 1
ATOM 3196 O O . GLY B 1 127 ? 11.43 24.938 0.039 1 96.5 127 GLY B O 1
ATOM 3197 N N . ASP B 1 128 ? 10.711 24.281 -1.958 1 96 128 ASP B N 1
ATOM 3198 C CA . ASP B 1 128 ? 10.297 25.609 -2.395 1 96 128 ASP B CA 1
ATOM 3199 C C . ASP B 1 128 ? 11.445 26.609 -2.312 1 96 128 ASP B C 1
ATOM 3201 O O . ASP B 1 128 ? 11.266 27.75 -1.858 1 96 128 ASP B O 1
ATOM 3205 N N . GLY B 1 129 ? 12.531 26.172 -2.625 1 95.12 129 GLY B N 1
ATOM 3206 C CA . GLY B 1 129 ? 13.695 27.047 -2.66 1 95.12 129 GLY B CA 1
ATOM 3207 C C . GLY B 1 129 ? 14.484 27.047 -1.365 1 95.12 129 GLY B C 1
ATOM 3208 O O . GLY B 1 129 ? 15.562 27.625 -1.288 1 95.12 129 GLY B O 1
ATOM 3209 N N . PHE B 1 130 ? 14.039 26.312 -0.362 1 95.88 130 PHE B N 1
ATOM 3210 C CA . PHE B 1 130 ? 14.695 26.328 0.937 1 95.88 130 PHE B CA 1
ATOM 3211 C C . PHE B 1 130 ? 15.516 25.062 1.143 1 95.88 130 PHE B C 1
ATOM 3213 O O . PHE B 1 130 ? 16.188 24.906 2.17 1 95.88 130 PHE B O 1
ATOM 3220 N N . ALA B 1 131 ? 15.461 24.156 0.154 1 97.19 131 ALA B N 1
ATOM 3221 C CA . ALA B 1 131 ? 16.25 22.938 0.258 1 97.19 131 ALA B CA 1
ATOM 3222 C C . ALA B 1 131 ? 17.75 23.25 0.219 1 97.19 131 ALA B C 1
ATOM 3224 O O . ALA B 1 131 ? 18.188 24.156 -0.494 1 97.19 131 ALA B O 1
ATOM 3225 N N . VAL B 1 132 ? 18.531 22.5 0.956 1 97.44 132 VAL B N 1
ATOM 3226 C CA . VAL B 1 132 ? 19.969 22.719 1.052 1 97.44 132 VAL B CA 1
ATOM 3227 C C . VAL B 1 132 ? 20.703 21.453 0.653 1 97.44 132 VAL B C 1
ATOM 3229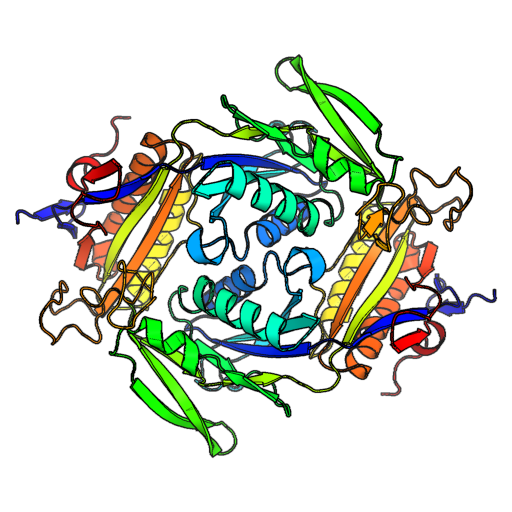 O O . VAL B 1 132 ? 20.375 20.359 1.119 1 97.44 132 VAL B O 1
ATOM 3232 N N . ALA B 1 133 ? 21.719 21.625 -0.172 1 96.81 133 ALA B N 1
ATOM 3233 C CA . ALA B 1 133 ? 22.562 20.5 -0.555 1 96.81 133 ALA B CA 1
ATOM 3234 C C . ALA B 1 133 ? 23.641 20.25 0.503 1 96.81 133 ALA B C 1
ATOM 3236 O O . ALA B 1 133 ? 24.156 21.172 1.113 1 96.81 133 ALA B O 1
ATOM 3237 N N . LYS B 1 134 ? 23.891 19 0.687 1 94.88 134 LYS B N 1
ATOM 3238 C CA . LYS B 1 134 ? 24.953 18.578 1.581 1 94.88 134 LYS B CA 1
ATOM 3239 C C . LYS B 1 134 ? 25.75 17.422 0.973 1 94.88 134 LYS B C 1
ATOM 3241 O O . LYS B 1 134 ? 25.203 16.609 0.219 1 94.88 134 LYS B O 1
ATOM 3246 N N . ARG B 1 135 ? 27.047 17.453 1.238 1 94.06 135 ARG B N 1
ATOM 3247 C CA . ARG B 1 135 ? 27.906 16.328 0.862 1 94.06 135 ARG B CA 1
ATOM 3248 C C . ARG B 1 135 ? 28.469 15.648 2.096 1 94.06 135 ARG B C 1
ATOM 3250 O O . ARG B 1 135 ? 29.078 16.297 2.949 1 94.06 135 ARG B O 1
ATOM 3257 N N . LEU B 1 136 ? 28.172 14.43 2.215 1 87.81 136 LEU B N 1
ATOM 3258 C CA . LEU B 1 136 ? 28.656 13.633 3.346 1 87.81 136 LEU B CA 1
ATOM 3259 C C . LEU B 1 136 ? 29.297 12.336 2.867 1 87.81 136 LEU B C 1
ATOM 3261 O O . LEU B 1 136 ? 28.906 11.789 1.832 1 87.81 136 LEU B O 1
ATOM 3265 N N . PRO B 1 137 ? 30.328 11.93 3.586 1 84.38 137 PRO B N 1
ATOM 3266 C CA . PRO B 1 137 ? 30.875 10.617 3.24 1 84.38 137 PRO B CA 1
ATOM 3267 C C . PRO B 1 137 ? 29.969 9.461 3.645 1 84.38 137 PRO B C 1
ATOM 3269 O O . PRO B 1 137 ? 29.312 9.523 4.688 1 84.38 137 PRO B O 1
ATOM 3272 N N . ASP B 1 138 ? 29.859 8.453 2.807 1 75.88 138 ASP B N 1
ATOM 3273 C CA . ASP B 1 138 ? 29.141 7.242 3.193 1 75.88 138 ASP B CA 1
ATOM 3274 C C . ASP B 1 138 ? 30.016 6.34 4.059 1 75.88 138 ASP B C 1
ATOM 3276 O O . ASP B 1 138 ? 31.078 6.766 4.527 1 75.88 138 ASP B O 1
ATOM 3280 N N . HIS B 1 139 ? 29.469 5.16 4.398 1 72.69 139 HIS B N 1
ATOM 3281 C CA . HIS B 1 139 ? 30.156 4.238 5.301 1 72.69 139 HIS B CA 1
ATOM 3282 C C . HIS B 1 139 ? 31.5 3.814 4.734 1 72.69 139 HIS B C 1
ATOM 3284 O O . HIS B 1 139 ? 32.375 3.361 5.477 1 72.69 139 HIS B O 1
ATOM 3290 N N . GLU B 1 140 ? 31.703 3.943 3.412 1 76.19 140 GLU B N 1
ATOM 3291 C CA . GLU B 1 140 ? 32.969 3.596 2.76 1 76.19 140 GLU B CA 1
ATOM 3292 C C . GLU B 1 140 ? 33.844 4.824 2.586 1 76.19 140 GLU B C 1
ATOM 3294 O O . GLU B 1 140 ? 34.938 4.738 2.002 1 76.19 140 GLU B O 1
ATOM 3299 N N . GLY B 1 141 ? 33.406 5.977 3.02 1 80.12 141 GLY B N 1
ATOM 3300 C CA . GLY B 1 141 ? 34.188 7.199 2.906 1 80.12 141 GLY B CA 1
ATOM 3301 C C . GLY B 1 141 ? 33.938 7.938 1.604 1 80.12 141 GLY B C 1
ATOM 3302 O O . GLY B 1 141 ? 34.531 8.992 1.36 1 80.12 141 GLY B O 1
ATOM 3303 N N . LYS B 1 142 ? 33.062 7.352 0.807 1 83.94 142 LYS B N 1
ATOM 3304 C CA . LYS B 1 142 ? 32.75 8.008 -0.457 1 83.94 142 LYS B CA 1
ATOM 3305 C C . LYS B 1 142 ? 31.766 9.156 -0.244 1 83.94 142 LYS B C 1
ATOM 3307 O O . LYS B 1 142 ? 30.75 9 0.452 1 83.94 142 LYS B O 1
ATOM 3312 N N . MET B 1 143 ? 32.094 10.25 -0.938 1 90.19 143 MET B N 1
ATOM 3313 C CA . MET B 1 143 ? 31.234 11.43 -0.788 1 90.19 143 MET B CA 1
ATOM 3314 C C . MET B 1 143 ? 29.938 11.258 -1.554 1 90.19 143 MET B C 1
ATOM 3316 O O . MET B 1 143 ? 29.938 10.945 -2.744 1 90.19 143 MET B O 1
ATOM 3320 N N . ARG B 1 144 ? 28.891 11.461 -0.817 1 93.31 144 ARG B N 1
ATOM 3321 C CA . ARG B 1 144 ? 27.562 11.406 -1.398 1 93.31 144 ARG B CA 1
ATOM 3322 C C . ARG B 1 144 ? 26.828 12.727 -1.225 1 93.31 144 ARG B C 1
ATOM 3324 O O . ARG B 1 144 ? 27.078 13.461 -0.26 1 93.31 144 ARG B O 1
ATOM 3331 N N . ARG B 1 145 ? 26.062 12.984 -2.23 1 96.69 145 ARG B N 1
ATOM 3332 C CA . ARG B 1 145 ? 25.266 14.203 -2.172 1 96.69 145 ARG B CA 1
ATOM 3333 C C . ARG B 1 145 ? 23.875 13.93 -1.602 1 96.69 145 ARG B C 1
ATOM 3335 O O . ARG B 1 145 ? 23.234 12.945 -1.975 1 96.69 145 ARG B O 1
ATOM 3342 N N . TYR B 1 146 ? 23.469 14.805 -0.706 1 97.38 146 TYR B N 1
ATOM 3343 C CA . TYR B 1 146 ? 22.172 14.734 -0.06 1 97.38 146 TYR B CA 1
ATOM 3344 C C . TYR B 1 146 ? 21.453 16.078 -0.133 1 97.38 146 TYR B C 1
ATOM 3346 O O . TYR B 1 146 ? 22.078 17.109 -0.375 1 97.38 146 TYR B O 1
ATOM 3354 N N . TRP B 1 147 ? 20.172 15.984 0.014 1 98.25 147 TRP B N 1
ATOM 3355 C CA . TRP B 1 147 ? 19.344 17.188 0.125 1 98.25 147 TRP B CA 1
ATOM 3356 C C . TRP B 1 147 ? 18.594 17.203 1.45 1 98.25 147 TRP B C 1
ATOM 3358 O O . TRP B 1 147 ? 18 16.188 1.854 1 98.25 147 TRP B O 1
ATOM 3368 N N . ARG B 1 148 ? 18.656 18.297 2.135 1 97.81 148 ARG B N 1
ATOM 3369 C CA . ARG B 1 148 ? 17.812 18.594 3.281 1 97.81 148 ARG B CA 1
ATOM 3370 C C . ARG B 1 148 ? 16.609 19.453 2.867 1 97.81 148 ARG B C 1
ATOM 3372 O O . ARG B 1 148 ? 16.781 20.609 2.461 1 97.81 148 ARG B O 1
ATOM 3379 N N . ILE B 1 149 ? 15.461 18.875 2.914 1 97.88 149 ILE B N 1
ATOM 3380 C CA . ILE B 1 149 ? 14.234 19.531 2.469 1 97.88 149 ILE B CA 1
ATOM 3381 C C . ILE B 1 149 ? 13.383 19.906 3.68 1 97.88 149 ILE B C 1
ATOM 3383 O O . ILE B 1 149 ? 13.016 19.047 4.484 1 97.88 149 ILE B O 1
ATOM 3387 N N . PRO B 1 150 ? 13.078 21.203 3.828 1 97.25 150 PRO B N 1
ATOM 3388 C CA . PRO B 1 150 ? 12.305 21.594 5.008 1 97.25 150 PRO B CA 1
ATOM 3389 C C . PRO B 1 150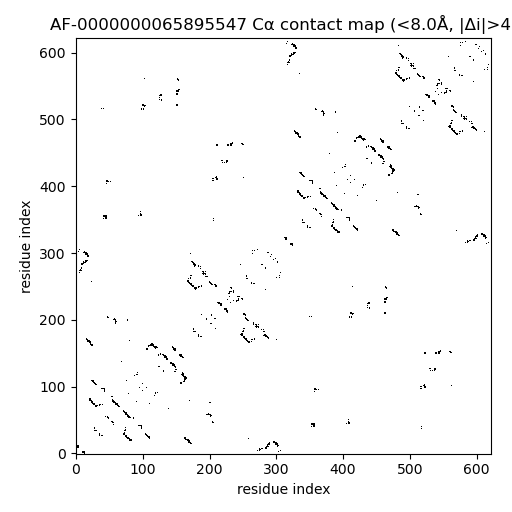 ? 10.883 21.047 4.996 1 97.25 150 PRO B C 1
ATOM 3391 O O . PRO B 1 150 ? 10.188 21.141 3.984 1 97.25 150 PRO B O 1
ATOM 3394 N N . VAL B 1 151 ? 10.477 20.438 6.051 1 97.69 151 VAL B N 1
ATOM 3395 C CA . VAL B 1 151 ? 9.133 19.938 6.332 1 97.69 151 VAL B CA 1
ATOM 3396 C C . VAL B 1 151 ? 8.742 20.312 7.762 1 97.69 151 VAL B C 1
ATOM 3398 O O . VAL B 1 151 ? 9.555 20.828 8.523 1 97.69 151 VAL B O 1
ATOM 3401 N N . MET B 1 152 ? 7.551 19.984 8.125 1 98.31 152 MET B N 1
ATOM 3402 C CA . MET B 1 152 ? 6.988 20.516 9.367 1 98.31 152 MET B CA 1
ATOM 3403 C C . MET B 1 152 ? 7.598 19.812 10.578 1 98.31 152 MET B C 1
ATOM 3405 O O . MET B 1 152 ? 7.523 20.344 11.695 1 98.31 152 MET B O 1
ATOM 3409 N N . ASP B 1 153 ? 8.172 18.656 10.406 1 97.88 153 ASP B N 1
ATOM 3410 C CA . ASP B 1 153 ? 8.797 18.047 11.57 1 97.88 153 ASP B CA 1
ATOM 3411 C C . ASP B 1 153 ? 10.312 18.203 11.523 1 97.88 153 ASP B C 1
ATOM 3413 O O . ASP B 1 153 ? 11.039 17.453 12.188 1 97.88 153 ASP B O 1
ATOM 3417 N N . GLY B 1 154 ? 10.789 19.172 10.773 1 96.56 154 GLY B N 1
ATOM 3418 C CA . GLY B 1 154 ? 12.211 19.469 10.656 1 96.56 154 GLY B CA 1
ATOM 3419 C C . GLY B 1 154 ? 12.703 19.453 9.219 1 96.56 154 GLY B C 1
ATOM 3420 O O . GLY B 1 154 ? 12.539 20.422 8.484 1 96.56 154 GLY B O 1
ATOM 3421 N N . GLU B 1 155 ? 13.383 18.328 8.898 1 96.81 155 GLU B N 1
ATOM 3422 C CA . GLU B 1 155 ? 13.898 18.172 7.543 1 96.81 155 GLU B CA 1
ATOM 3423 C C . GLU B 1 155 ? 13.773 16.719 7.07 1 96.81 155 GLU B C 1
ATOM 3425 O O . GLU B 1 155 ? 13.883 15.789 7.867 1 96.81 155 GLU B O 1
ATOM 3430 N N . PHE B 1 156 ? 13.547 16.641 5.816 1 98.31 156 PHE B N 1
ATOM 3431 C CA . PHE B 1 156 ? 13.648 15.359 5.133 1 98.31 156 PHE B CA 1
ATOM 3432 C C . PHE B 1 156 ? 15 15.219 4.438 1 98.31 156 PHE B C 1
ATOM 3434 O O . PHE B 1 156 ? 15.312 15.984 3.525 1 98.31 156 PHE B O 1
ATOM 3441 N N . LEU B 1 157 ? 15.766 14.273 4.926 1 97.69 157 LEU B N 1
ATOM 3442 C CA . LEU B 1 157 ? 17.062 13.984 4.305 1 97.69 157 LEU B CA 1
ATOM 3443 C C . LEU B 1 157 ? 16.922 12.922 3.223 1 97.69 157 LEU B C 1
ATOM 3445 O O . LEU B 1 157 ? 16.453 11.812 3.49 1 97.69 157 LEU B O 1
ATOM 3449 N N . CYS B 1 158 ? 17.344 13.273 2.008 1 98.44 158 CYS B N 1
ATOM 3450 C CA . CYS B 1 158 ? 17.219 12.375 0.866 1 98.44 158 CYS B CA 1
ATOM 3451 C C . CYS B 1 158 ? 18.484 12.398 0.014 1 98.44 158 CYS B C 1
ATOM 3453 O O . CYS B 1 158 ? 18.969 13.469 -0.374 1 98.44 158 CYS B O 1
ATOM 3455 N N . GLU B 1 159 ? 18.984 11.266 -0.247 1 97.94 159 GLU B N 1
ATOM 3456 C CA . GLU B 1 159 ? 20.141 11.203 -1.141 1 97.94 159 GLU B CA 1
ATOM 3457 C C . GLU B 1 159 ? 19.781 11.703 -2.537 1 97.94 159 GLU B C 1
ATOM 3459 O O . GLU B 1 159 ? 18.672 11.477 -3.02 1 97.94 159 GLU B O 1
ATOM 3464 N N . ASP B 1 160 ? 20.719 12.312 -3.184 1 98.25 160 ASP B N 1
ATOM 3465 C CA . ASP B 1 160 ? 20.5 13 -4.453 1 98.25 160 ASP B CA 1
ATOM 3466 C C . ASP B 1 160 ? 20.016 12.031 -5.527 1 98.25 160 ASP B C 1
ATOM 3468 O O . ASP B 1 160 ? 19.156 12.367 -6.336 1 98.25 160 ASP B O 1
ATOM 3472 N N . SER B 1 161 ? 20.625 10.898 -5.559 1 97.62 161 SER B N 1
ATOM 3473 C CA . SER B 1 161 ? 20.328 9.914 -6.59 1 97.62 161 SER B CA 1
ATOM 3474 C C . SER B 1 161 ? 20.453 8.492 -6.047 1 97.62 161 SER B C 1
ATOM 3476 O O . SER B 1 161 ? 21.078 8.266 -5.016 1 97.62 161 SER B O 1
ATOM 3478 N N . VAL B 1 162 ? 19.766 7.613 -6.695 1 97.31 162 VAL B N 1
ATOM 3479 C CA . VAL B 1 162 ? 19.938 6.18 -6.465 1 97.31 162 VAL B CA 1
ATOM 3480 C C . VAL B 1 162 ? 20.484 5.516 -7.73 1 97.31 162 VAL B C 1
ATOM 3482 O O . VAL B 1 162 ? 20.703 6.184 -8.742 1 97.31 162 VAL B O 1
ATOM 3485 N N . ARG B 1 163 ? 20.766 4.23 -7.598 1 96.06 163 ARG B N 1
ATOM 3486 C CA . ARG B 1 163 ? 21.297 3.475 -8.734 1 96.06 163 ARG B CA 1
ATOM 3487 C C . ARG B 1 163 ? 20.328 2.365 -9.148 1 96.06 163 ARG B C 1
ATOM 3489 O O . ARG B 1 163 ? 19.609 1.827 -8.312 1 96.06 163 ARG B O 1
ATOM 3496 N N . ALA B 1 164 ? 20.297 2.092 -10.375 1 96.62 164 ALA B N 1
ATOM 3497 C CA . ALA B 1 164 ? 19.625 0.903 -10.883 1 96.62 164 ALA B CA 1
ATOM 3498 C C . ALA B 1 164 ? 20.625 -0.146 -11.344 1 96.62 164 ALA B C 1
ATOM 3500 O O . ALA B 1 164 ? 21.672 0.192 -11.906 1 96.62 164 ALA B O 1
ATOM 3501 N N . VAL B 1 165 ? 20.297 -1.35 -11.109 1 96.44 165 VAL B N 1
ATOM 3502 C CA . VAL B 1 165 ? 21.203 -2.453 -11.422 1 96.44 165 VAL B CA 1
ATOM 3503 C C . VAL B 1 165 ? 20.984 -2.904 -12.867 1 96.44 165 VAL B C 1
ATOM 3505 O O . VAL B 1 165 ? 19.938 -2.637 -13.453 1 96.44 165 VAL B O 1
ATOM 3508 N N . ASP B 1 166 ? 22.125 -3.527 -13.266 1 90.62 166 ASP B N 1
ATOM 3509 C CA . ASP B 1 166 ? 22.016 -4.305 -14.5 1 90.62 166 ASP B CA 1
ATOM 3510 C C . ASP B 1 166 ? 21.703 -5.766 -14.203 1 90.62 166 ASP B C 1
ATOM 3512 O O . ASP B 1 166 ? 22.328 -6.379 -13.336 1 90.62 166 ASP B O 1
ATOM 3516 N N . GLY B 1 167 ? 20.531 -6.258 -14.734 1 94.56 167 GLY B N 1
ATOM 3517 C CA . GLY B 1 167 ? 20.328 -7.691 -14.594 1 94.56 167 GLY B CA 1
ATOM 3518 C C . GLY B 1 167 ? 19.156 -8.047 -13.703 1 94.56 167 GLY B C 1
ATOM 3519 O O . GLY B 1 167 ? 18.984 -9.219 -13.344 1 94.56 167 GLY B O 1
ATOM 3520 N N . ALA B 1 168 ? 18.438 -7.023 -13.234 1 97.94 168 ALA B N 1
ATOM 3521 C CA . ALA B 1 168 ? 17.25 -7.332 -12.461 1 97.94 168 ALA B CA 1
ATOM 3522 C C . ALA B 1 168 ? 16.281 -8.188 -13.273 1 97.94 168 ALA B C 1
ATOM 3524 O O . ALA B 1 168 ? 16.172 -8.031 -14.492 1 97.94 168 ALA B O 1
ATOM 3525 N N . VAL B 1 169 ? 15.672 -9.094 -12.594 1 98.12 169 VAL B N 1
ATOM 3526 C CA . VAL B 1 169 ? 14.781 -10.047 -13.242 1 98.12 169 VAL B CA 1
ATOM 3527 C C . VAL B 1 169 ? 13.461 -10.117 -12.484 1 98.12 169 VAL B C 1
ATOM 3529 O O . VAL B 1 169 ? 13.445 -10.117 -11.25 1 98.12 169 VAL B O 1
ATOM 3532 N N . GLY B 1 170 ? 12.383 -10.055 -13.234 1 96.69 170 GLY B N 1
ATOM 3533 C CA . GLY B 1 170 ? 11.062 -10.281 -12.68 1 96.69 170 GLY B CA 1
ATOM 3534 C C . GLY B 1 170 ? 10.352 -11.477 -13.289 1 96.69 170 GLY B C 1
ATOM 3535 O O . GLY B 1 170 ? 10.492 -11.742 -14.484 1 96.69 170 GLY B O 1
ATOM 3536 N N . GLY B 1 171 ? 9.672 -12.188 -12.367 1 95.5 171 GLY B N 1
ATOM 3537 C CA . GLY B 1 171 ? 8.773 -13.18 -12.93 1 95.5 171 GLY B CA 1
ATOM 3538 C C . GLY B 1 171 ? 9.18 -14.602 -12.602 1 95.5 171 GLY B C 1
ATOM 3539 O O . GLY B 1 171 ? 8.617 -15.555 -13.148 1 95.5 171 GLY B O 1
ATOM 3540 N N . GLY B 1 172 ? 10.242 -14.852 -11.773 1 97.62 172 GLY B N 1
ATOM 3541 C CA . GLY B 1 172 ? 10.344 -16.188 -11.227 1 97.62 172 GLY B CA 1
ATOM 3542 C C . GLY B 1 172 ? 9.086 -16.641 -10.516 1 97.62 172 GLY B C 1
ATOM 3543 O O . GLY B 1 172 ? 8.383 -15.836 -9.906 1 97.62 172 GLY B O 1
ATOM 3544 N N . ASN B 1 173 ? 8.852 -18 -10.625 1 98.25 173 ASN B N 1
ATOM 3545 C CA . ASN B 1 173 ? 7.578 -18.391 -10.031 1 98.25 173 ASN B CA 1
ATOM 3546 C C . ASN B 1 173 ? 7.543 -19.891 -9.727 1 98.25 173 ASN B C 1
ATOM 3548 O O . ASN B 1 173 ? 8.344 -20.656 -10.273 1 98.25 173 ASN B O 1
ATOM 3552 N N . LEU B 1 174 ? 6.746 -20.234 -8.859 1 98.75 174 LEU B N 1
ATOM 3553 C CA . LEU B 1 174 ? 6.336 -21.594 -8.539 1 98.75 174 LEU B CA 1
ATOM 3554 C C . LEU B 1 174 ? 4.824 -21.688 -8.359 1 98.75 174 LEU B C 1
ATOM 3556 O O . LEU B 1 174 ? 4.215 -20.781 -7.777 1 98.75 174 LEU B O 1
ATOM 3560 N N . LEU B 1 175 ? 4.262 -22.734 -8.867 1 98.69 175 LEU B N 1
ATOM 3561 C CA . LEU B 1 175 ? 2.865 -23.078 -8.602 1 98.69 175 LEU B CA 1
ATOM 3562 C C . LEU B 1 175 ? 2.764 -24.281 -7.672 1 98.69 175 LEU B C 1
ATOM 3564 O O . LEU B 1 175 ? 3.371 -25.312 -7.93 1 98.69 175 LEU B O 1
ATOM 3568 N N . PHE B 1 176 ? 2.047 -24.125 -6.625 1 98.88 176 PHE B N 1
ATOM 3569 C CA . PHE B 1 176 ? 1.8 -25.203 -5.672 1 98.88 176 PHE B CA 1
ATOM 3570 C C . PHE B 1 176 ? 0.417 -25.812 -5.883 1 98.88 176 PHE B C 1
ATOM 3572 O O . PHE B 1 176 ? -0.597 -25.141 -5.645 1 98.88 176 PHE B O 1
ATOM 3579 N N . LEU B 1 177 ? 0.383 -27.031 -6.371 1 98.69 177 LEU B N 1
ATOM 3580 C CA . LEU B 1 177 ? -0.859 -27.766 -6.582 1 98.69 177 LEU B CA 1
ATOM 3581 C C . LEU B 1 177 ? -1.241 -28.562 -5.34 1 98.69 177 LEU B C 1
ATOM 3583 O O . LEU B 1 177 ? -0.521 -29.469 -4.941 1 98.69 177 LEU B O 1
ATOM 3587 N N . GLY B 1 178 ? -2.338 -28.219 -4.723 1 98.75 178 GLY B N 1
ATOM 3588 C CA . GLY B 1 178 ? -2.74 -28.875 -3.49 1 98.75 178 GLY B CA 1
ATOM 3589 C C . GLY B 1 178 ? -4.176 -29.375 -3.518 1 98.75 178 GLY B C 1
ATOM 3590 O O . GLY B 1 178 ? -4.902 -29.125 -4.48 1 98.75 178 GLY B O 1
ATOM 3591 N N . ARG B 1 179 ? -4.59 -30.078 -2.475 1 98.62 179 ARG B N 1
ATOM 3592 C CA . ARG B 1 179 ? -5.91 -30.703 -2.391 1 98.62 179 ARG B CA 1
ATOM 3593 C C . ARG B 1 179 ? -6.914 -29.75 -1.745 1 98.62 179 ARG B C 1
ATOM 3595 O O . ARG B 1 179 ? -8.062 -29.656 -2.193 1 98.62 179 ARG B O 1
ATOM 3602 N N . LYS B 1 180 ? -6.457 -29.047 -0.707 1 98.38 180 LYS B N 1
ATOM 3603 C CA . LYS B 1 180 ? -7.324 -28.172 0.072 1 98.38 180 LYS B CA 1
ATOM 3604 C C . LYS B 1 180 ? -6.719 -26.781 0.202 1 98.38 180 LYS B C 1
ATOM 3606 O O . LYS B 1 180 ? -5.508 -26.641 0.375 1 98.38 180 LYS B O 1
ATOM 3611 N N . HIS B 1 181 ? -7.609 -25.844 0.179 1 98.19 181 HIS B N 1
ATOM 3612 C CA . HIS B 1 181 ? -7.168 -24.453 0.185 1 98.19 181 HIS B CA 1
ATOM 3613 C C . HIS B 1 181 ? -6.379 -24.125 1.449 1 98.19 181 HIS B C 1
ATOM 3615 O O . HIS B 1 181 ? -5.242 -23.656 1.371 1 98.19 181 HIS B O 1
ATOM 3621 N N . ALA B 1 182 ? -6.93 -24.438 2.615 1 98.44 182 ALA B N 1
ATOM 3622 C CA . ALA B 1 182 ? -6.305 -24.062 3.883 1 98.44 182 ALA B CA 1
ATOM 3623 C C . ALA B 1 182 ? -4.926 -24.703 4.02 1 98.44 182 ALA B C 1
ATOM 3625 O O . ALA B 1 182 ? -3.973 -24.047 4.461 1 98.44 182 ALA B O 1
ATOM 3626 N N . ASP B 1 183 ? -4.789 -25.938 3.621 1 98.75 183 ASP B N 1
ATOM 3627 C CA . ASP B 1 183 ? -3.529 -26.656 3.713 1 98.75 183 ASP B CA 1
ATOM 3628 C C . ASP B 1 183 ? -2.51 -26.125 2.711 1 98.75 183 ASP B C 1
ATOM 3630 O O . ASP B 1 183 ? -1.331 -25.969 3.037 1 98.75 183 ASP B O 1
ATOM 3634 N N . THR B 1 184 ? -2.971 -25.875 1.494 1 98.81 184 THR B N 1
ATOM 3635 C CA . THR B 1 184 ? -2.072 -25.375 0.459 1 98.81 184 THR B CA 1
ATOM 3636 C C . THR B 1 184 ? -1.588 -23.969 0.799 1 98.81 184 THR B C 1
ATOM 3638 O O . THR B 1 184 ? -0.45 -23.594 0.49 1 98.81 184 THR B O 1
ATOM 3641 N N . LEU B 1 185 ? -2.439 -23.203 1.463 1 98.88 185 LEU B N 1
ATOM 3642 C CA . LEU B 1 185 ? -2.049 -21.875 1.914 1 98.88 185 LEU B CA 1
ATOM 3643 C C . LEU B 1 185 ? -0.897 -21.953 2.91 1 98.88 185 LEU B C 1
ATOM 3645 O O . LEU B 1 185 ? 0.031 -21.141 2.861 1 98.88 185 LEU B O 1
ATOM 3649 N N . ILE B 1 186 ? -0.925 -22.906 3.795 1 98.88 186 ILE B N 1
ATOM 3650 C CA . ILE B 1 186 ? 0.164 -23.125 4.742 1 98.88 186 ILE B CA 1
ATOM 3651 C C . ILE B 1 186 ? 1.46 -23.406 3.986 1 98.88 186 ILE B C 1
ATOM 3653 O O . ILE B 1 186 ? 2.506 -22.828 4.297 1 98.88 186 ILE B O 1
ATOM 3657 N N . VAL B 1 187 ? 1.394 -24.234 2.957 1 98.94 187 VAL B N 1
ATOM 3658 C CA . VAL B 1 187 ? 2.549 -24.578 2.135 1 98.94 187 VAL B CA 1
ATOM 3659 C C . VAL B 1 187 ? 3.104 -23.312 1.476 1 98.94 187 VAL B C 1
ATOM 3661 O O . VAL B 1 187 ? 4.309 -23.062 1.518 1 98.94 187 VAL B O 1
ATOM 3664 N N . ALA B 1 188 ? 2.217 -22.547 0.881 1 98.94 188 ALA B N 1
ATOM 3665 C CA . ALA B 1 188 ? 2.627 -21.328 0.181 1 98.94 188 ALA B CA 1
ATOM 3666 C C . ALA B 1 188 ? 3.232 -20.312 1.147 1 98.94 188 ALA B C 1
ATOM 3668 O O . ALA B 1 188 ? 4.207 -19.641 0.814 1 98.94 188 ALA B O 1
ATOM 3669 N N . GLU B 1 189 ? 2.641 -20.203 2.357 1 98.88 189 GLU B N 1
ATOM 3670 C CA . GLU B 1 189 ? 3.17 -19.266 3.354 1 98.88 189 GLU B CA 1
ATOM 3671 C C . GLU B 1 189 ? 4.594 -19.641 3.754 1 98.88 189 GLU B C 1
ATOM 3673 O O . GLU B 1 189 ? 5.453 -18.781 3.9 1 98.88 189 GLU B O 1
ATOM 3678 N N . ILE B 1 190 ? 4.832 -20.922 3.9 1 98.81 190 ILE B N 1
ATOM 3679 C CA . ILE B 1 190 ? 6.164 -21.391 4.273 1 98.81 190 ILE B CA 1
ATOM 3680 C C . ILE B 1 190 ? 7.137 -21.156 3.123 1 98.81 190 ILE B C 1
ATOM 3682 O O . ILE B 1 190 ? 8.289 -20.766 3.346 1 98.81 190 ILE B O 1
ATOM 3686 N N . ALA B 1 191 ? 6.695 -21.359 1.935 1 98.94 191 ALA B N 1
ATOM 3687 C CA . ALA B 1 191 ? 7.508 -21.094 0.752 1 98.94 191 ALA B CA 1
ATOM 3688 C C . ALA B 1 191 ? 7.871 -19.609 0.669 1 98.94 191 ALA B C 1
ATOM 3690 O O . ALA B 1 191 ? 9.008 -19.25 0.349 1 98.94 191 ALA B O 1
ATOM 3691 N N . VAL B 1 192 ? 6.906 -18.766 0.954 1 98.88 192 VAL B N 1
ATOM 3692 C CA . VAL B 1 192 ? 7.121 -17.312 0.91 1 98.88 192 VAL B CA 1
ATOM 3693 C C . VAL B 1 192 ? 8.188 -16.922 1.926 1 98.88 192 VAL B C 1
ATOM 3695 O O . VAL B 1 192 ? 9.094 -16.141 1.615 1 98.88 192 VAL B O 1
ATOM 3698 N N . GLU B 1 193 ? 8.078 -17.469 3.111 1 98.69 193 GLU B N 1
ATOM 3699 C CA . GLU B 1 193 ? 9.055 -17.156 4.145 1 98.69 193 GLU B CA 1
ATOM 3700 C C . GLU B 1 193 ? 10.461 -17.547 3.711 1 98.69 193 GLU B C 1
ATOM 3702 O O . GLU B 1 193 ? 11.422 -16.797 3.924 1 98.69 193 GLU B O 1
ATOM 3707 N N . ALA B 1 194 ? 10.578 -18.656 3.072 1 98.75 194 ALA B N 1
ATOM 3708 C CA . ALA B 1 194 ? 11.875 -19.125 2.596 1 98.75 194 ALA B CA 1
ATOM 3709 C C . ALA B 1 194 ? 12.383 -18.266 1.446 1 98.75 194 ALA B C 1
ATOM 3711 O O . ALA B 1 194 ? 13.562 -17.906 1.403 1 98.75 194 ALA B O 1
ATOM 3712 N N . ALA B 1 195 ? 11.516 -17.953 0.553 1 98.81 195 ALA B N 1
ATOM 3713 C CA . ALA B 1 195 ? 11.883 -17.141 -0.612 1 98.81 195 ALA B CA 1
ATOM 3714 C C . ALA B 1 195 ? 12.336 -15.75 -0.194 1 98.81 195 ALA B C 1
ATOM 3716 O O . ALA B 1 195 ? 13.312 -15.227 -0.729 1 98.81 195 ALA B O 1
ATOM 3717 N N . LYS B 1 196 ? 11.648 -15.188 0.736 1 97.75 196 LYS B N 1
ATOM 3718 C CA . LYS B 1 196 ? 11.898 -13.805 1.156 1 97.75 196 LYS B CA 1
ATOM 3719 C C . LYS B 1 196 ? 13.211 -13.695 1.927 1 97.75 196 LYS B C 1
ATOM 3721 O O . LYS B 1 196 ? 13.734 -12.594 2.105 1 97.75 196 LYS B O 1
ATOM 3726 N N . ALA B 1 197 ? 13.695 -14.797 2.383 1 97.88 197 ALA B N 1
ATOM 3727 C CA . ALA B 1 197 ? 14.93 -14.797 3.164 1 97.88 197 ALA B CA 1
ATOM 3728 C C . ALA B 1 197 ? 16.141 -14.57 2.27 1 97.88 197 ALA B C 1
ATOM 3730 O O . ALA B 1 197 ? 17.25 -14.289 2.76 1 97.88 197 ALA B O 1
ATOM 3731 N N . ILE B 1 198 ? 15.992 -14.656 0.965 1 98.06 198 ILE B N 1
ATOM 3732 C CA . ILE B 1 198 ? 17.078 -14.438 0.024 1 98.06 198 ILE B CA 1
ATOM 3733 C C . ILE B 1 198 ? 17.25 -12.938 -0.219 1 98.06 198 ILE B C 1
ATOM 3735 O O . ILE B 1 198 ? 16.359 -12.281 -0.757 1 98.06 198 ILE B O 1
ATOM 3739 N N . PRO B 1 199 ? 18.422 -12.406 0.138 1 96.81 199 PRO B N 1
ATOM 3740 C CA . PRO B 1 199 ? 18.625 -10.977 -0.069 1 96.81 199 PRO B CA 1
ATOM 3741 C C . PRO B 1 199 ? 18.5 -10.562 -1.534 1 96.81 199 PRO B C 1
ATOM 3743 O O . PRO B 1 199 ? 18.984 -11.273 -2.422 1 96.81 199 PRO B O 1
ATOM 3746 N N . GLY B 1 200 ? 17.781 -9.484 -1.718 1 98.25 200 GLY B N 1
ATOM 3747 C CA . GLY B 1 200 ? 17.656 -8.953 -3.064 1 98.25 200 GLY B CA 1
ATOM 3748 C C . GLY B 1 200 ? 16.438 -9.5 -3.807 1 98.25 200 GLY B C 1
ATOM 3749 O O . GLY B 1 200 ? 16.234 -9.188 -4.98 1 98.25 200 GLY B O 1
ATOM 3750 N N . ALA B 1 201 ? 15.633 -10.297 -3.115 1 98.75 201 ALA B N 1
ATOM 3751 C CA . ALA B 1 201 ? 14.43 -10.852 -3.727 1 98.75 201 ALA B CA 1
ATOM 3752 C C . ALA B 1 201 ? 13.18 -10.398 -2.982 1 98.75 201 ALA B C 1
ATOM 3754 O O . ALA B 1 201 ? 13.203 -10.234 -1.76 1 98.75 201 ALA B O 1
ATOM 3755 N N . ILE B 1 202 ? 12.148 -10.18 -3.756 1 98.81 202 ILE B N 1
ATOM 3756 C CA . ILE B 1 202 ? 10.859 -9.844 -3.146 1 98.81 202 ILE B CA 1
ATOM 3757 C C . ILE B 1 202 ? 9.75 -10.641 -3.818 1 98.81 202 ILE B C 1
ATOM 3759 O O . ILE B 1 202 ? 9.938 -11.195 -4.906 1 98.81 202 ILE B O 1
ATOM 3763 N N . LEU B 1 203 ? 8.68 -10.789 -3.176 1 98.75 203 LEU B N 1
ATOM 3764 C CA . LEU B 1 203 ? 7.414 -11.336 -3.664 1 98.75 203 LEU B CA 1
ATOM 3765 C C . LEU B 1 203 ? 6.305 -10.289 -3.57 1 98.75 203 LEU B C 1
ATOM 3767 O O . LEU B 1 203 ? 5.637 -10.18 -2.539 1 98.75 203 LEU B O 1
ATOM 3771 N N . PRO B 1 204 ? 6 -9.586 -4.609 1 97.94 204 PRO B N 1
ATOM 3772 C CA . PRO B 1 204 ? 5.289 -8.305 -4.539 1 97.94 204 PRO B CA 1
ATOM 3773 C C . PRO B 1 204 ? 3.791 -8.477 -4.301 1 97.94 204 PRO B C 1
ATOM 3775 O O . PRO B 1 204 ? 3.115 -7.531 -3.891 1 97.94 204 PRO B O 1
ATOM 3778 N N . PHE B 1 205 ? 3.186 -9.633 -4.559 1 98.06 205 PHE B N 1
ATOM 3779 C CA . PHE B 1 205 ? 1.742 -9.797 -4.426 1 98.06 205 PHE B CA 1
ATOM 3780 C C . PHE B 1 205 ? 1.333 -9.836 -2.959 1 98.06 205 PHE B C 1
ATOM 3782 O O . PHE B 1 205 ? 2.174 -10.023 -2.078 1 98.06 205 PHE B O 1
ATOM 3789 N N . PRO B 1 206 ? 0.038 -9.625 -2.652 1 98.25 206 PRO B N 1
ATOM 3790 C CA . PRO B 1 206 ? -0.409 -9.617 -1.257 1 98.25 206 PRO B CA 1
ATOM 3791 C C . PRO B 1 206 ? 0.011 -10.867 -0.495 1 98.25 206 PRO B C 1
ATOM 3793 O O . PRO B 1 206 ? -0.329 -11.984 -0.898 1 98.25 206 PRO B O 1
ATOM 3796 N N . GLY B 1 207 ? 0.778 -10.617 0.541 1 98.38 207 GLY B N 1
ATOM 3797 C CA . GLY B 1 207 ? 1.242 -11.742 1.33 1 98.38 207 GLY B CA 1
ATOM 3798 C C . GLY B 1 207 ? 2.26 -12.602 0.603 1 98.38 207 GLY B C 1
ATOM 3799 O O . GLY B 1 207 ? 2.664 -13.656 1.103 1 98.38 207 GLY B O 1
ATOM 3800 N N . GLY B 1 208 ? 2.602 -12.211 -0.613 1 98.5 208 GLY B N 1
ATOM 3801 C CA . GLY B 1 208 ? 3.584 -12.93 -1.409 1 98.5 208 GLY B CA 1
ATOM 3802 C C . GLY B 1 208 ? 2.986 -14.078 -2.197 1 98.5 208 GLY B C 1
ATOM 3803 O O . GLY B 1 208 ? 3.717 -14.883 -2.785 1 98.5 208 GLY B O 1
ATOM 3804 N N . ILE B 1 209 ? 1.689 -14.195 -2.164 1 98.75 209 ILE B N 1
ATOM 3805 C CA . ILE B 1 209 ? 1.021 -15.32 -2.803 1 98.75 209 ILE B CA 1
ATOM 3806 C C . ILE B 1 209 ? -0.006 -14.805 -3.811 1 98.75 209 ILE B C 1
ATOM 3808 O O . ILE B 1 209 ? -0.696 -13.82 -3.553 1 98.75 209 ILE B O 1
ATOM 3812 N N . VAL B 1 210 ? -0.131 -15.43 -4.918 1 97.44 210 VAL B N 1
ATOM 3813 C CA . VAL B 1 210 ? -1.091 -15.023 -5.941 1 97.44 210 VAL B CA 1
ATOM 3814 C C . VAL B 1 210 ? -1.991 -16.203 -6.305 1 97.44 210 VAL B C 1
ATOM 3816 O O . VAL B 1 210 ? -1.521 -17.344 -6.43 1 97.44 210 VAL B O 1
ATOM 3819 N N . ARG B 1 211 ? -3.223 -15.938 -6.426 1 96.81 211 ARG B N 1
ATOM 3820 C CA . ARG B 1 211 ? -4.168 -17 -6.754 1 96.81 211 ARG B CA 1
ATOM 3821 C C . ARG B 1 211 ? -4.676 -16.859 -8.18 1 96.81 211 ARG B C 1
ATOM 3823 O O . ARG B 1 211 ? -5.383 -17.734 -8.68 1 96.81 211 ARG B O 1
ATOM 3830 N N . SER B 1 212 ? -4.523 -15.734 -8.766 1 87.19 212 SER B N 1
ATOM 3831 C CA . SER B 1 212 ? -5.16 -15.492 -10.055 1 87.19 212 SER B CA 1
ATOM 3832 C C . SER B 1 212 ? -4.414 -16.203 -11.18 1 87.19 212 SER B C 1
ATOM 3834 O O . SER B 1 212 ? -5.027 -16.641 -12.156 1 87.19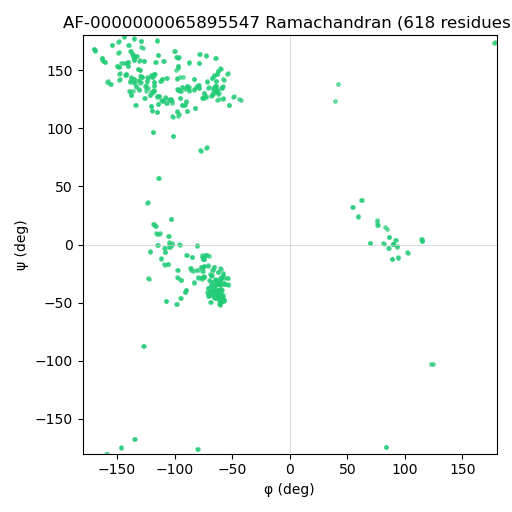 212 SER B O 1
ATOM 3836 N N . GLY B 1 213 ? -3.164 -16.359 -10.922 1 81.5 213 GLY B N 1
ATOM 3837 C CA . GLY B 1 213 ? -2.459 -16.844 -12.094 1 81.5 213 GLY B CA 1
ATOM 3838 C C . GLY B 1 213 ? -2.891 -16.156 -13.375 1 81.5 213 GLY B C 1
ATOM 3839 O O . GLY B 1 213 ? -3.904 -15.461 -13.398 1 81.5 213 GLY B O 1
ATOM 3840 N N . SER B 1 214 ? -2.031 -15.742 -14.391 1 85.25 214 SER B N 1
ATOM 3841 C CA . SER B 1 214 ? -2.465 -15.078 -15.617 1 85.25 214 SER B CA 1
ATOM 3842 C C . SER B 1 214 ? -1.755 -15.656 -16.844 1 85.25 214 SER B C 1
ATOM 3844 O O . SER B 1 214 ? -0.6 -16.078 -16.75 1 85.25 214 SER B O 1
ATOM 3846 N N . LYS B 1 215 ? -2.701 -15.875 -17.688 1 87.88 215 LYS B N 1
ATOM 3847 C CA . LYS B 1 215 ? -2.109 -16.125 -19 1 87.88 215 LYS B CA 1
ATOM 3848 C C . LYS B 1 215 ? -2.105 -14.844 -19.844 1 87.88 215 LYS B C 1
ATOM 3850 O O . LYS B 1 215 ? -2.842 -13.898 -19.547 1 87.88 215 LYS B O 1
ATOM 3855 N N . VAL B 1 216 ? -1.303 -14.883 -20.781 1 85.06 216 VAL B N 1
ATOM 3856 C CA . VAL B 1 216 ? -1.206 -13.719 -21.656 1 85.06 216 VAL B CA 1
ATOM 3857 C C . VAL B 1 216 ? -2.426 -13.656 -22.578 1 85.06 216 VAL B C 1
ATOM 3859 O O . VAL B 1 216 ? -2.803 -14.664 -23.188 1 85.06 216 VAL B O 1
ATOM 3862 N N . GLY B 1 217 ? -3.045 -12.625 -22.578 1 85.81 217 GLY B N 1
ATOM 3863 C CA . GLY B 1 217 ? -4.164 -12.406 -23.469 1 85.81 217 GLY B CA 1
ATOM 3864 C C . GLY B 1 217 ? -5.473 -12.969 -22.953 1 85.81 217 GLY B C 1
ATOM 3865 O O . GLY B 1 217 ? -5.602 -13.242 -21.75 1 85.81 217 GLY B O 1
ATOM 3866 N N . GLY B 1 218 ? -6.516 -12.906 -23.766 1 88.19 218 GLY B N 1
ATOM 3867 C CA . GLY B 1 218 ? -7.848 -13.406 -23.469 1 88.19 218 GLY B CA 1
ATOM 3868 C C . GLY B 1 218 ? -8.758 -13.43 -24.688 1 88.19 218 GLY B C 1
ATOM 3869 O O . GLY B 1 218 ? -8.398 -12.914 -25.75 1 88.19 218 GLY B O 1
ATOM 3870 N N . ARG B 1 219 ? -9.828 -14.109 -24.484 1 89.5 219 ARG B N 1
ATOM 3871 C CA . ARG B 1 219 ? -10.828 -14.18 -25.547 1 89.5 219 ARG B CA 1
ATOM 3872 C C . ARG B 1 219 ? -11.422 -12.805 -25.828 1 89.5 219 ARG B C 1
ATOM 3874 O O . ARG B 1 219 ? -11.75 -12.484 -26.969 1 89.5 219 ARG B O 1
ATOM 3881 N N . THR B 1 220 ? -11.602 -12.141 -24.719 1 87.19 220 THR B N 1
ATOM 3882 C CA . THR B 1 220 ? -12.102 -10.781 -24.891 1 87.19 220 THR B CA 1
ATOM 3883 C C . THR B 1 220 ? -11.031 -9.883 -25.5 1 87.19 220 THR B C 1
ATOM 3885 O O . THR B 1 220 ? -9.891 -9.852 -25.031 1 87.19 220 THR B O 1
ATOM 3888 N N . LYS B 1 221 ? -11.406 -9.086 -26.453 1 87 221 LYS B N 1
ATOM 3889 C CA . LYS B 1 221 ? -10.477 -8.195 -27.141 1 87 221 LYS B CA 1
ATOM 3890 C C . LYS B 1 221 ? -9.914 -7.148 -26.188 1 87 221 LYS B C 1
ATOM 3892 O O . LYS B 1 221 ? -10.648 -6.562 -25.391 1 87 221 LYS B O 1
ATOM 3897 N N . GLY B 1 222 ? -8.539 -6.969 -26.25 1 85.44 222 GLY B N 1
ATOM 3898 C CA . GLY B 1 222 ? -7.895 -5.922 -25.484 1 85.44 222 GLY B CA 1
ATOM 3899 C C . GLY B 1 222 ? -7.379 -6.402 -24.141 1 85.44 222 GLY B C 1
ATOM 3900 O O . GLY B 1 222 ? -6.652 -5.684 -23.453 1 85.44 222 GLY B O 1
ATOM 3901 N N . MET B 1 223 ? -7.773 -7.598 -23.781 1 87.56 223 MET B N 1
ATOM 3902 C CA . MET B 1 223 ? -7.289 -8.109 -22.5 1 87.56 223 MET B CA 1
ATOM 3903 C C . MET B 1 223 ? -5.816 -8.492 -22.594 1 87.56 223 MET B C 1
ATOM 3905 O O . MET B 1 223 ? -5.434 -9.328 -23.422 1 87.56 223 MET B O 1
ATOM 3909 N N . MET B 1 224 ? -5.016 -7.961 -21.672 1 84.25 224 MET B N 1
ATOM 3910 C CA . MET B 1 224 ? -3.588 -8.25 -21.641 1 84.25 224 MET B CA 1
ATOM 3911 C C . MET B 1 224 ? -3.318 -9.57 -20.922 1 84.25 224 MET B C 1
ATOM 3913 O O . MET B 1 224 ? -2.354 -10.266 -21.234 1 84.25 224 MET B O 1
ATOM 3917 N N . ALA B 1 225 ? -4.16 -9.781 -19.969 1 90.06 225 ALA B N 1
ATOM 3918 C CA . ALA B 1 225 ? -4.043 -11 -19.172 1 90.06 225 ALA B CA 1
ATOM 3919 C C . ALA B 1 225 ? -5.41 -11.484 -18.703 1 90.06 225 ALA B C 1
ATOM 3921 O O . ALA B 1 225 ? -6.332 -10.68 -18.516 1 90.06 225 ALA B O 1
ATOM 3922 N N . SER B 1 226 ? -5.566 -12.734 -18.578 1 94.62 226 SER B N 1
ATOM 3923 C CA . SER B 1 226 ? -6.797 -13.344 -18.078 1 94.62 226 SER B CA 1
ATOM 3924 C C . SER B 1 226 ? -6.5 -14.578 -17.234 1 94.62 226 SER B C 1
ATOM 3926 O O . SER B 1 226 ? -5.336 -14.93 -17.031 1 94.62 226 SER B O 1
ATOM 3928 N N . THR B 1 227 ? -7.535 -15.195 -16.734 1 95.5 227 THR B N 1
ATOM 3929 C CA . THR B 1 227 ? -7.398 -16.328 -15.82 1 95.5 227 THR B CA 1
ATOM 3930 C C . THR B 1 227 ? -6.621 -17.469 -16.469 1 95.5 227 THR B C 1
ATOM 3932 O O . THR B 1 227 ? -6.785 -17.719 -17.672 1 95.5 227 THR B O 1
ATOM 3935 N N . ASN B 1 228 ? -5.742 -18.016 -15.75 1 95.19 228 ASN B N 1
ATOM 3936 C CA . ASN B 1 228 ? -5.07 -19.25 -16.172 1 95.19 228 ASN B CA 1
ATOM 3937 C C . ASN B 1 228 ? -6 -20.453 -16.094 1 95.19 228 ASN B C 1
ATOM 3939 O O . ASN B 1 228 ? -5.91 -21.25 -15.164 1 95.19 228 ASN B O 1
ATOM 3943 N N . ASP B 1 229 ? -6.777 -20.641 -17.109 1 94.69 229 ASP B N 1
ATOM 3944 C CA . ASP B 1 229 ? -7.852 -21.641 -17.094 1 94.69 229 ASP B CA 1
ATOM 3945 C C . ASP B 1 229 ? -7.293 -23.047 -16.969 1 94.69 229 ASP B C 1
ATOM 3947 O O . ASP B 1 229 ? -7.938 -23.922 -16.375 1 94.69 229 ASP B O 1
ATOM 3951 N N . ALA B 1 230 ? -6.098 -23.297 -17.484 1 95.44 230 ALA B N 1
ATOM 3952 C CA . ALA B 1 230 ? -5.492 -24.625 -17.422 1 95.44 230 ALA B CA 1
ATOM 3953 C C . ALA B 1 230 ? -5.262 -25.047 -15.977 1 95.44 230 ALA B C 1
ATOM 3955 O O . ALA B 1 230 ? -5.234 -26.25 -15.672 1 95.44 230 ALA B O 1
ATOM 3956 N N . TYR B 1 231 ? -5.164 -24.062 -15.078 1 97.06 231 TYR B N 1
ATOM 3957 C CA . TYR B 1 231 ? -4.836 -24.391 -13.695 1 97.06 231 TYR B CA 1
ATOM 3958 C C . TYR B 1 231 ? -5.965 -23.984 -12.758 1 97.06 231 TYR B C 1
ATOM 3960 O O . TYR B 1 231 ? -5.75 -23.812 -11.555 1 97.06 231 TYR B O 1
ATOM 3968 N N . CYS B 1 232 ? -7.125 -23.766 -13.25 1 96.88 232 CYS B N 1
ATOM 3969 C CA . CYS B 1 232 ? -8.297 -23.453 -12.438 1 96.88 232 CYS B CA 1
ATOM 3970 C C . CYS B 1 232 ? -9.055 -24.719 -12.062 1 96.88 232 CYS B C 1
ATOM 3972 O O . CYS B 1 232 ? -9.617 -25.391 -12.93 1 96.88 232 CYS B O 1
ATOM 3974 N N . PRO B 1 233 ? -9.172 -24.969 -10.781 1 97.19 233 PRO B N 1
ATOM 3975 C CA . PRO B 1 233 ? -9.828 -26.219 -10.383 1 97.19 233 PRO B CA 1
ATOM 3976 C C . PRO B 1 233 ? -11.305 -26.266 -10.797 1 97.19 233 PRO B C 1
ATOM 3978 O O . PRO B 1 233 ? -11.836 -27.344 -11.062 1 97.19 233 PRO B O 1
ATOM 3981 N N . THR B 1 234 ? -11.984 -25.141 -10.859 1 96.19 234 THR B N 1
ATOM 3982 C CA . THR B 1 234 ? -13.398 -25.109 -11.219 1 96.19 234 THR B CA 1
ATOM 3983 C C . THR B 1 234 ? -13.586 -25.391 -12.703 1 96.19 234 THR B C 1
ATOM 3985 O O . THR B 1 234 ? -14.711 -25.625 -13.164 1 96.19 234 THR B O 1
ATOM 3988 N N . LEU B 1 235 ? -12.5 -25.438 -13.453 1 95.69 235 LEU B N 1
ATOM 3989 C CA . LEU B 1 235 ? -12.555 -25.672 -14.891 1 95.69 235 LEU B CA 1
ATOM 3990 C C . LEU B 1 235 ? -11.867 -27 -15.242 1 95.69 235 LEU B C 1
ATOM 3992 O O . LEU B 1 235 ? -11.555 -27.25 -16.406 1 95.69 235 LEU B O 1
ATOM 3996 N N . LYS B 1 236 ? -11.531 -27.75 -14.234 1 94.44 236 LYS B N 1
ATOM 3997 C CA . LYS B 1 236 ? -10.75 -28.984 -14.383 1 94.44 236 LYS B CA 1
ATOM 3998 C C . LYS B 1 236 ? -11.438 -29.953 -15.328 1 94.44 236 LYS B C 1
ATOM 4000 O O . LYS B 1 236 ? -10.781 -30.734 -16.016 1 94.44 236 LYS B O 1
ATOM 4005 N N . GLY B 1 237 ? -12.742 -30.016 -15.508 1 91.12 237 GLY B N 1
ATOM 4006 C CA . GLY B 1 237 ? -13.484 -30.938 -16.359 1 91.12 237 GLY B CA 1
ATOM 4007 C C . GLY B 1 237 ? -13.492 -30.531 -17.812 1 91.12 237 GLY B C 1
ATOM 4008 O O . GLY B 1 237 ? -13.914 -31.297 -18.688 1 91.12 237 GLY B O 1
ATOM 4009 N N . ARG B 1 238 ? -12.875 -29.453 -18.109 1 90.44 238 ARG B N 1
ATOM 4010 C CA . ARG B 1 238 ? -12.852 -28.953 -19.469 1 90.44 238 ARG B CA 1
ATOM 4011 C C . ARG B 1 238 ? -11.555 -29.344 -20.172 1 90.44 238 ARG B C 1
ATOM 4013 O O . ARG B 1 238 ? -10.555 -29.641 -19.516 1 90.44 238 ARG B O 1
ATOM 4020 N N . ALA B 1 239 ? -11.617 -29.266 -21.469 1 89.19 239 ALA B N 1
ATOM 4021 C CA . ALA B 1 239 ? -10.414 -29.531 -22.25 1 89.19 239 ALA B CA 1
ATOM 4022 C C . ALA B 1 239 ? -9.328 -28.5 -21.969 1 89.19 239 ALA B C 1
ATOM 4024 O O . ALA B 1 239 ? -9.609 -27.312 -21.828 1 89.19 239 ALA B O 1
ATOM 4025 N N . GLY B 1 240 ? -8.117 -29 -21.812 1 92.5 240 GLY B N 1
ATOM 4026 C CA . GLY B 1 240 ? -7.004 -28.078 -21.656 1 92.5 240 GLY B CA 1
ATOM 4027 C C . GLY B 1 240 ? -6.535 -27.953 -20.219 1 92.5 240 GLY B C 1
ATOM 4028 O O . GLY B 1 240 ? -5.527 -27.297 -19.938 1 92.5 240 GLY B O 1
ATOM 4029 N N . SER B 1 241 ? -7.27 -28.562 -19.312 1 95.5 241 SER B N 1
ATOM 4030 C CA . SER B 1 241 ? -6.84 -28.516 -17.906 1 95.5 241 SER B CA 1
ATOM 4031 C C . SER B 1 241 ? -5.508 -29.234 -17.719 1 95.5 241 SER B C 1
ATOM 4033 O O . SER B 1 241 ? -5.285 -30.312 -18.297 1 95.5 241 SER B O 1
ATOM 4035 N N . ALA B 1 242 ? -4.676 -28.672 -16.906 1 95.88 242 ALA B N 1
ATOM 4036 C CA . ALA B 1 242 ? -3.379 -29.25 -16.578 1 95.88 242 ALA B CA 1
ATOM 4037 C C . ALA B 1 242 ? -3.389 -29.859 -15.188 1 95.88 242 ALA B C 1
ATOM 4039 O O . ALA B 1 242 ? -2.355 -30.328 -14.695 1 95.88 242 ALA B O 1
ATOM 4040 N N . LEU B 1 243 ? -4.57 -29.922 -14.539 1 97.25 243 LEU B N 1
ATOM 4041 C CA . LEU B 1 243 ? -4.633 -30.312 -13.141 1 97.25 243 LEU B CA 1
ATOM 4042 C C . LEU B 1 243 ? -4.965 -31.797 -13 1 97.25 243 LEU B C 1
ATOM 4044 O O . LEU B 1 243 ? -5.867 -32.312 -13.68 1 97.25 243 LEU B O 1
ATOM 4048 N N . PRO B 1 244 ? -4.211 -32.5 -12.156 1 95.25 244 PRO B N 1
ATOM 4049 C CA . PRO B 1 244 ? -4.648 -33.844 -11.812 1 95.25 244 PRO B CA 1
ATOM 4050 C C . PRO B 1 244 ? -5.977 -33.875 -11.062 1 95.25 244 PRO B C 1
ATOM 4052 O O . PRO B 1 244 ? -6.359 -32.875 -10.453 1 95.25 244 PRO B O 1
ATOM 4055 N N . PRO B 1 245 ? -6.629 -35 -11.055 1 95.19 245 PRO B N 1
ATOM 4056 C CA . PRO B 1 245 ? -7.977 -35.094 -10.484 1 95.19 245 PRO B CA 1
ATOM 4057 C C . PRO B 1 245 ? -8.016 -34.719 -9.008 1 95.19 245 PRO B C 1
ATOM 4059 O O . PRO B 1 245 ? -9.016 -34.156 -8.531 1 95.19 245 PRO B O 1
ATOM 4062 N N . GLU B 1 246 ? -7.031 -34.969 -8.305 1 96.69 246 GLU B N 1
ATOM 4063 C CA . GLU B 1 246 ? -7.062 -34.75 -6.855 1 96.69 246 GLU B CA 1
ATOM 4064 C C . GLU B 1 246 ? -6.734 -33.312 -6.484 1 96.69 246 GLU B C 1
ATOM 4066 O O . GLU B 1 246 ? -6.891 -32.906 -5.328 1 96.69 246 GLU B O 1
ATOM 4071 N N . CYS B 1 247 ? -6.258 -32.531 -7.441 1 97.88 247 CYS B N 1
ATOM 4072 C CA . CYS B 1 247 ? -5.91 -31.141 -7.16 1 97.88 247 CYS B CA 1
ATOM 4073 C C . CYS B 1 247 ? -7.164 -30.281 -7.02 1 97.88 247 CYS B C 1
ATOM 4075 O O . CYS B 1 247 ? -8.039 -30.312 -7.887 1 97.88 247 CYS B O 1
ATOM 4077 N N . GLY B 1 248 ? -7.211 -29.5 -5.922 1 98.06 248 GLY B N 1
ATOM 4078 C CA . GLY B 1 248 ? -8.375 -28.672 -5.672 1 98.06 248 GLY B CA 1
ATOM 4079 C C . GLY B 1 248 ? -8.039 -27.188 -5.566 1 98.06 248 GLY B C 1
ATOM 4080 O O . GLY B 1 248 ? -8.938 -26.344 -5.473 1 98.06 248 GLY B O 1
ATOM 4081 N N . VAL B 1 249 ? -6.785 -26.875 -5.574 1 98.31 249 VAL B N 1
ATOM 4082 C CA . VAL B 1 249 ? -6.328 -25.5 -5.387 1 98.31 249 VAL B CA 1
ATOM 4083 C C . VAL B 1 249 ? -4.926 -25.344 -5.969 1 98.31 249 VAL B C 1
ATOM 4085 O O . VAL B 1 249 ? -4.098 -26.25 -5.867 1 98.31 249 VAL B O 1
ATOM 4088 N N . VAL B 1 250 ? -4.68 -24.234 -6.594 1 98.75 250 VAL B N 1
ATOM 4089 C CA . VAL B 1 250 ? -3.336 -23.859 -7.016 1 98.75 250 VAL B CA 1
ATOM 4090 C C . VAL B 1 250 ? -2.998 -22.469 -6.488 1 98.75 250 VAL B C 1
ATOM 4092 O O . VAL B 1 250 ? -3.777 -21.516 -6.66 1 98.75 250 VAL B O 1
ATOM 4095 N N . LEU B 1 251 ? -1.923 -22.297 -5.801 1 98.81 251 LEU B N 1
ATOM 4096 C CA . LEU B 1 251 ? -1.374 -21.016 -5.371 1 98.81 251 LEU B CA 1
ATOM 4097 C C . LEU B 1 251 ? 0.009 -20.797 -5.969 1 98.81 251 LEU B C 1
ATOM 4099 O O . LEU B 1 251 ? 0.773 -21.75 -6.16 1 98.81 251 LEU B O 1
ATOM 4103 N N . GLU B 1 252 ? 0.266 -19.547 -6.25 1 98.56 252 GLU B N 1
ATOM 4104 C CA . GLU B 1 252 ? 1.497 -19.172 -6.941 1 98.56 252 GLU B CA 1
ATOM 4105 C C . GLU B 1 252 ? 2.297 -18.156 -6.129 1 98.56 252 GLU B C 1
ATOM 4107 O O . GLU B 1 252 ? 1.72 -17.328 -5.426 1 98.56 252 GLU B O 1
ATOM 4112 N N . ILE B 1 253 ? 3.58 -18.281 -6.18 1 98.69 253 ILE B N 1
ATOM 4113 C CA . ILE B 1 253 ? 4.441 -17.172 -5.777 1 98.69 253 ILE B CA 1
ATOM 4114 C C . ILE B 1 253 ? 5.176 -16.625 -7 1 98.69 253 ILE B C 1
ATOM 4116 O O . ILE B 1 253 ? 5.531 -17.375 -7.906 1 98.69 253 ILE B O 1
ATOM 4120 N N . VAL B 1 254 ? 5.32 -15.336 -7.078 1 98.12 254 VAL B N 1
ATOM 4121 C CA . VAL B 1 254 ? 6.066 -14.633 -8.117 1 98.12 254 VAL B CA 1
ATOM 4122 C C . VAL B 1 254 ? 7.219 -13.852 -7.48 1 98.12 254 VAL B C 1
ATOM 4124 O O . VAL B 1 254 ? 7.027 -13.148 -6.488 1 98.12 254 VAL B O 1
ATOM 4127 N N . ILE B 1 255 ? 8.398 -13.984 -8.039 1 98.56 255 ILE B N 1
ATOM 4128 C CA . ILE B 1 255 ? 9.617 -13.477 -7.43 1 98.56 255 ILE B CA 1
ATOM 4129 C C . ILE B 1 255 ? 10.289 -12.477 -8.367 1 98.56 255 ILE B C 1
ATOM 4131 O O . ILE B 1 255 ? 10.469 -12.758 -9.555 1 98.56 255 ILE B O 1
ATOM 4135 N N . ASP B 1 256 ? 10.602 -11.336 -7.895 1 98.56 256 ASP B N 1
ATOM 4136 C CA . ASP B 1 256 ? 11.508 -10.375 -8.516 1 98.56 256 ASP B CA 1
ATOM 4137 C C . ASP B 1 256 ? 12.797 -10.234 -7.707 1 98.56 256 ASP B C 1
ATOM 4139 O O . ASP B 1 256 ? 12.773 -10.266 -6.477 1 98.56 256 ASP B O 1
ATOM 4143 N N . ALA B 1 257 ? 13.875 -10.086 -8.43 1 98.81 257 ALA B N 1
ATOM 4144 C CA . ALA B 1 257 ? 15.133 -9.93 -7.699 1 98.81 257 ALA B CA 1
ATOM 4145 C C . ALA B 1 257 ? 16.109 -9.047 -8.469 1 98.81 257 ALA B C 1
ATOM 4147 O O . ALA B 1 257 ? 15.945 -8.836 -9.672 1 98.81 257 ALA B O 1
ATOM 4148 N N . LEU B 1 258 ? 17.125 -8.609 -7.777 1 98.56 258 LEU B N 1
ATOM 4149 C CA . LEU B 1 258 ? 18.125 -7.695 -8.328 1 98.56 258 LEU B CA 1
ATOM 4150 C C . LEU B 1 258 ? 19.062 -8.43 -9.281 1 98.56 258 LEU B C 1
ATOM 4152 O O . LEU B 1 258 ? 19.781 -7.797 -10.062 1 98.56 258 LEU B O 1
ATOM 4156 N N . THR B 1 259 ? 19.109 -9.781 -9.18 1 98.06 259 THR B N 1
ATOM 4157 C CA . THR B 1 259 ? 19.906 -10.602 -10.094 1 98.06 259 THR B CA 1
ATOM 4158 C C . THR B 1 259 ? 19.156 -11.883 -10.461 1 98.06 259 THR B C 1
ATOM 4160 O O . THR B 1 259 ? 18.297 -12.336 -9.719 1 98.06 259 THR B O 1
ATOM 4163 N N . SER B 1 260 ? 19.594 -12.391 -11.617 1 98.12 260 SER B N 1
ATOM 4164 C CA . SER B 1 260 ? 19.047 -13.68 -12.039 1 98.12 260 SER B CA 1
ATOM 4165 C C . SER B 1 260 ? 19.375 -14.773 -11.031 1 98.12 260 SER B C 1
ATOM 4167 O O . SER B 1 260 ? 18.547 -15.641 -10.742 1 98.12 260 SER B O 1
ATOM 4169 N N . ALA B 1 261 ? 20.562 -14.75 -10.508 1 97.88 261 ALA B N 1
ATOM 4170 C CA . ALA B 1 261 ? 20.984 -15.742 -9.531 1 97.88 261 ALA B CA 1
ATOM 4171 C C . ALA B 1 261 ? 20.109 -15.695 -8.281 1 97.88 261 ALA B C 1
ATOM 4173 O O . ALA B 1 261 ? 19.781 -16.734 -7.703 1 97.88 261 ALA B O 1
ATOM 4174 N N . ALA B 1 262 ? 19.734 -14.516 -7.855 1 98.44 262 ALA B N 1
ATOM 4175 C CA . ALA B 1 262 ? 18.891 -14.367 -6.672 1 98.44 262 ALA B CA 1
ATOM 4176 C C . ALA B 1 262 ? 17.484 -14.906 -6.926 1 98.44 262 ALA B C 1
ATOM 4178 O O . ALA B 1 262 ? 16.859 -15.453 -6.02 1 98.44 262 ALA B O 1
ATOM 4179 N N . VAL B 1 263 ? 16.969 -14.758 -8.117 1 98.69 263 VAL B N 1
ATOM 4180 C CA . VAL B 1 263 ? 15.68 -15.352 -8.453 1 98.69 263 VAL B CA 1
ATOM 4181 C C . VAL B 1 263 ? 15.758 -16.875 -8.297 1 98.69 263 VAL B C 1
ATOM 4183 O O . VAL B 1 263 ? 14.922 -17.469 -7.625 1 98.69 263 VAL B O 1
ATOM 4186 N N . ALA B 1 264 ? 16.781 -17.422 -8.922 1 98.38 264 ALA B N 1
ATOM 4187 C CA . ALA B 1 264 ? 16.953 -18.875 -8.875 1 98.38 264 ALA B CA 1
ATOM 4188 C C . ALA B 1 264 ? 17.062 -19.375 -7.438 1 98.38 264 ALA B C 1
ATOM 4190 O O . ALA B 1 264 ? 16.438 -20.359 -7.062 1 98.38 264 ALA B O 1
ATOM 4191 N N . GLU B 1 265 ? 17.844 -18.688 -6.684 1 98.56 265 GLU B N 1
ATOM 4192 C CA . GLU B 1 265 ? 18.047 -19.094 -5.297 1 98.56 265 GLU B CA 1
ATOM 4193 C C . GLU B 1 265 ? 16.75 -18.938 -4.488 1 98.56 265 GLU B C 1
ATOM 4195 O O . GLU B 1 265 ? 16.469 -19.766 -3.619 1 98.56 265 GLU B O 1
ATOM 4200 N N . SER B 1 266 ? 16.062 -17.875 -4.68 1 98.81 266 SER B N 1
ATOM 4201 C CA . SER B 1 266 ? 14.773 -17.672 -4.016 1 98.81 266 SER B CA 1
ATOM 4202 C C . SER B 1 266 ? 13.773 -18.766 -4.387 1 98.81 266 SER B C 1
ATOM 4204 O O . SER B 1 266 ? 13.094 -19.297 -3.52 1 98.81 266 SER B O 1
ATOM 4206 N N . MET B 1 267 ? 13.695 -19.125 -5.645 1 98.88 267 MET B N 1
ATOM 4207 C CA . MET B 1 267 ? 12.844 -20.219 -6.09 1 98.88 267 MET B CA 1
ATOM 4208 C C . MET B 1 267 ? 13.258 -21.531 -5.434 1 98.88 267 MET B C 1
ATOM 4210 O O . MET B 1 267 ? 12.406 -22.312 -4.992 1 98.88 267 MET B O 1
ATOM 4214 N N . ARG B 1 268 ? 14.562 -21.75 -5.441 1 98.75 268 ARG B N 1
ATOM 4215 C CA . ARG B 1 268 ? 15.078 -22.984 -4.836 1 98.75 268 ARG B CA 1
ATOM 4216 C C . ARG B 1 268 ? 14.68 -23.078 -3.367 1 98.75 268 ARG B C 1
ATOM 4218 O O . ARG B 1 268 ? 14.195 -24.109 -2.916 1 98.75 268 ARG B O 1
ATOM 4225 N N . ALA B 1 269 ? 14.898 -21.984 -2.627 1 98.81 269 ALA B N 1
ATOM 4226 C CA . ALA B 1 269 ? 14.547 -21.953 -1.209 1 98.81 269 ALA B CA 1
ATOM 4227 C C . ALA B 1 269 ? 13.055 -22.234 -1.008 1 98.81 269 ALA B C 1
ATOM 4229 O O . ALA B 1 269 ? 12.68 -23 -0.128 1 98.81 269 ALA B O 1
ATOM 4230 N N . ALA B 1 270 ? 12.234 -21.656 -1.786 1 98.88 270 ALA B N 1
ATOM 4231 C CA . ALA B 1 270 ? 10.789 -21.828 -1.701 1 98.88 270 ALA B CA 1
ATOM 4232 C C . ALA B 1 270 ? 10.391 -23.266 -2.021 1 98.88 270 ALA B C 1
ATOM 4234 O O . ALA B 1 270 ? 9.57 -23.859 -1.324 1 98.88 270 ALA B O 1
ATOM 4235 N N . LEU B 1 271 ? 10.977 -23.797 -3.104 1 98.88 271 LEU B N 1
ATOM 4236 C CA . LEU B 1 271 ? 10.672 -25.156 -3.527 1 98.88 271 LEU B CA 1
ATOM 4237 C C . LEU B 1 271 ? 11.008 -26.156 -2.426 1 98.88 271 LEU B C 1
ATOM 4239 O O . LEU B 1 271 ? 10.195 -27.016 -2.102 1 98.88 271 LEU B O 1
ATOM 4243 N N . HIS B 1 272 ? 12.141 -26.016 -1.872 1 98.81 272 HIS B N 1
ATOM 4244 C CA . HIS B 1 272 ? 12.57 -26.938 -0.821 1 98.81 272 HIS B CA 1
ATOM 4245 C C . HIS B 1 272 ? 11.688 -26.812 0.413 1 98.81 272 HIS B C 1
ATOM 4247 O O . HIS B 1 272 ? 11.266 -27.812 0.985 1 98.81 272 HIS B O 1
ATOM 4253 N N . ALA B 1 273 ? 11.375 -25.594 0.837 1 98.81 273 ALA B N 1
ATOM 4254 C CA . ALA B 1 273 ? 10.531 -25.391 2.008 1 98.81 273 ALA B CA 1
ATOM 4255 C C . ALA B 1 273 ? 9.133 -25.953 1.78 1 98.81 273 ALA B C 1
ATOM 4257 O O . ALA B 1 273 ? 8.578 -26.625 2.656 1 98.81 273 ALA B O 1
ATOM 4258 N N . ALA B 1 274 ? 8.586 -25.719 0.637 1 98.88 274 ALA B N 1
ATOM 4259 C CA . ALA B 1 274 ? 7.242 -26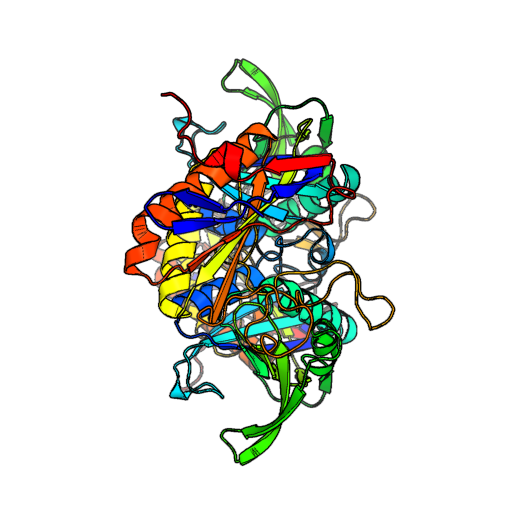.188 0.303 1 98.88 274 ALA B CA 1
ATOM 4260 C C . ALA B 1 274 ? 7.172 -27.719 0.327 1 98.88 274 ALA B C 1
ATOM 4262 O O . ALA B 1 274 ? 6.25 -28.297 0.907 1 98.88 274 ALA B O 1
ATOM 4263 N N . THR B 1 275 ? 8.133 -28.359 -0.283 1 98.69 275 THR B N 1
ATOM 4264 C CA . THR B 1 275 ? 8.078 -29.812 -0.424 1 98.69 275 THR B CA 1
ATOM 4265 C C . THR B 1 275 ? 8.391 -30.5 0.902 1 98.69 275 THR B C 1
ATOM 4267 O O . THR B 1 275 ? 7.922 -31.609 1.162 1 98.69 275 THR B O 1
ATOM 4270 N N . GLU B 1 276 ? 9.172 -29.812 1.717 1 98.44 276 GLU B N 1
ATOM 4271 C CA . GLU B 1 276 ? 9.492 -30.391 3.023 1 98.44 276 GLU B CA 1
ATOM 4272 C C . GLU B 1 276 ? 8.227 -30.625 3.848 1 98.44 276 GLU B C 1
ATOM 4274 O O . GLU B 1 276 ? 8.117 -31.625 4.559 1 98.44 276 GLU B O 1
ATOM 4279 N N . ILE B 1 277 ? 7.277 -29.781 3.711 1 98.56 277 ILE B N 1
ATOM 4280 C CA . ILE B 1 277 ? 6.078 -29.906 4.531 1 98.56 277 ILE B CA 1
ATOM 4281 C C . ILE B 1 277 ? 4.91 -30.375 3.668 1 98.56 277 ILE B C 1
ATOM 4283 O O . ILE B 1 277 ? 3.807 -30.594 4.172 1 98.56 277 ILE B O 1
ATOM 4287 N N . GLY B 1 278 ? 5.145 -30.516 2.402 1 98.44 278 GLY B N 1
ATOM 4288 C CA . GLY B 1 278 ? 4.105 -30.703 1.402 1 98.44 278 GLY B CA 1
ATOM 4289 C C . GLY B 1 278 ? 3.254 -31.938 1.645 1 98.44 278 GLY B C 1
ATOM 4290 O O . GLY B 1 278 ? 2.025 -31.875 1.559 1 98.44 278 GLY B O 1
ATOM 4291 N N . ALA B 1 279 ? 3.865 -33.062 1.951 1 97.75 279 ALA B N 1
ATOM 4292 C CA . ALA B 1 279 ? 3.135 -34.312 2.137 1 97.75 279 ALA B CA 1
ATOM 4293 C C . ALA B 1 279 ? 2.127 -34.188 3.275 1 97.75 279 ALA B C 1
ATOM 4295 O O . ALA B 1 279 ? 0.988 -34.656 3.154 1 97.75 279 ALA B O 1
ATOM 4296 N N . GLN B 1 280 ? 2.525 -33.531 4.328 1 98.31 280 GLN B N 1
ATOM 4297 C CA . GLN B 1 280 ? 1.685 -33.375 5.508 1 98.31 280 GLN B CA 1
ATOM 4298 C C . GLN B 1 280 ? 0.481 -32.5 5.211 1 98.31 280 GLN B C 1
ATOM 4300 O O . GLN B 1 280 ? -0.551 -32.594 5.879 1 98.31 280 GLN B O 1
ATOM 4305 N N . HIS B 1 281 ? 0.597 -31.703 4.184 1 98.62 281 HIS B N 1
ATOM 4306 C CA . HIS B 1 281 ? -0.447 -30.719 3.9 1 98.62 281 HIS B CA 1
ATOM 4307 C C . HIS B 1 281 ? -1.109 -30.984 2.555 1 98.62 281 HIS B C 1
ATOM 4309 O O . HIS B 1 281 ? -1.728 -30.094 1.971 1 98.62 281 HIS B O 1
ATOM 4315 N N . GLY B 1 282 ? -0.918 -32.156 2.035 1 98.44 282 GLY B N 1
ATOM 4316 C CA . GLY B 1 282 ? -1.677 -32.594 0.878 1 98.44 282 GLY B CA 1
ATOM 4317 C C . GLY B 1 282 ? -1.21 -31.969 -0.421 1 98.44 282 GLY B C 1
ATOM 4318 O O . GLY B 1 282 ? -1.985 -31.859 -1.373 1 98.44 282 GLY B O 1
ATOM 4319 N N . LEU B 1 283 ? 0.021 -31.453 -0.446 1 98.75 283 LEU B N 1
ATOM 4320 C CA . LEU B 1 283 ? 0.604 -30.984 -1.695 1 98.75 283 LEU B CA 1
ATOM 4321 C C . LEU B 1 283 ? 0.73 -32.125 -2.705 1 98.75 283 LEU B C 1
ATOM 4323 O O . LEU B 1 283 ? 1.258 -33.188 -2.383 1 98.75 283 LEU B O 1
ATOM 4327 N N . VAL B 1 284 ? 0.25 -31.859 -3.908 1 98.44 284 VAL B N 1
ATOM 4328 C CA . VAL B 1 284 ? 0.198 -32.875 -4.941 1 98.44 284 VAL B CA 1
ATOM 4329 C C . VAL B 1 284 ? 1.435 -32.781 -5.832 1 98.44 284 VAL B C 1
ATOM 4331 O O . VAL B 1 284 ? 2.045 -33.812 -6.172 1 98.44 284 VAL B O 1
ATOM 4334 N N . ALA B 1 285 ? 1.761 -31.594 -6.227 1 98.5 285 ALA B N 1
ATOM 4335 C CA . ALA B 1 285 ? 2.887 -31.344 -7.125 1 98.5 285 ALA B CA 1
ATOM 4336 C C . ALA B 1 285 ? 3.301 -29.875 -7.094 1 98.5 285 ALA B C 1
ATOM 4338 O O . ALA B 1 285 ? 2.574 -29.031 -6.566 1 98.5 285 ALA B O 1
ATOM 4339 N N . VAL B 1 286 ? 4.477 -29.625 -7.52 1 98.62 286 VAL B N 1
ATOM 4340 C CA . VAL B 1 286 ? 4.949 -28.281 -7.77 1 98.62 286 VAL B CA 1
ATOM 4341 C C . VAL B 1 286 ? 5.293 -28.109 -9.25 1 98.62 286 VAL B C 1
ATOM 4343 O O . VAL B 1 286 ? 5.898 -29 -9.852 1 98.62 286 VAL B O 1
ATOM 4346 N N . THR B 1 287 ? 4.863 -27.078 -9.844 1 98 287 THR B N 1
ATOM 4347 C CA . THR B 1 287 ? 5.18 -26.734 -11.219 1 98 287 THR B CA 1
ATOM 4348 C C . THR B 1 287 ? 5.539 -25.266 -11.344 1 98 287 THR B C 1
ATOM 4350 O O . THR B 1 287 ? 5.949 -24.625 -10.367 1 98 287 THR B O 1
ATOM 4353 N N . ALA B 1 288 ? 5.602 -24.734 -12.57 1 97.25 288 ALA B N 1
ATOM 4354 C CA . ALA B 1 288 ? 5.93 -23.344 -12.82 1 97.25 288 ALA B CA 1
ATOM 4355 C C . ALA B 1 288 ? 5.215 -22.828 -14.062 1 97.25 288 ALA B C 1
ATOM 4357 O O . ALA B 1 288 ? 4.84 -23.594 -14.945 1 97.25 288 ALA B O 1
ATOM 4358 N N . GLY B 1 289 ? 5.004 -21.531 -14 1 94.38 289 GLY B N 1
ATOM 4359 C CA . GLY B 1 289 ? 4.398 -20.891 -15.156 1 94.38 289 GLY B CA 1
ATOM 4360 C C . GLY B 1 289 ? 5.414 -20.438 -16.188 1 94.38 289 GLY B C 1
ATOM 4361 O O . GLY B 1 289 ? 6.488 -19.938 -15.828 1 94.38 289 GLY B O 1
ATOM 4362 N N . ASN B 1 290 ? 5.141 -20.688 -17.469 1 93 290 ASN B N 1
ATOM 4363 C CA . ASN B 1 290 ? 5.953 -20.203 -18.578 1 93 290 ASN B CA 1
ATOM 4364 C C . ASN B 1 290 ? 5.105 -19.953 -19.828 1 93 290 ASN B C 1
ATOM 4366 O O . ASN B 1 290 ? 3.887 -20.109 -19.797 1 93 290 ASN B O 1
ATOM 4370 N N . TYR B 1 291 ? 5.73 -19.391 -20.859 1 87.88 291 TYR B N 1
ATOM 4371 C CA . TYR B 1 291 ? 5.066 -19.016 -22.094 1 87.88 291 TYR B CA 1
ATOM 4372 C C . TYR B 1 291 ? 5.73 -19.703 -23.297 1 87.88 291 TYR B C 1
ATOM 4374 O O . TYR B 1 291 ? 5.945 -19.062 -24.328 1 87.88 291 TYR B O 1
ATOM 4382 N N . GLY B 1 292 ? 6.121 -20.875 -23.031 1 88.69 292 GLY B N 1
ATOM 4383 C CA . GLY B 1 292 ? 6.723 -21.641 -24.109 1 88.69 292 GLY B CA 1
ATOM 4384 C C . GLY B 1 292 ? 8.18 -21.297 -24.344 1 88.69 292 GLY B C 1
ATOM 4385 O O . GLY B 1 292 ? 8.828 -21.891 -25.219 1 88.69 292 GLY B O 1
ATOM 4386 N N . GLY B 1 293 ? 8.664 -20.422 -23.547 1 87.38 293 GLY B N 1
ATOM 4387 C CA . GLY B 1 293 ? 10.078 -20.062 -23.609 1 87.38 293 GLY B CA 1
ATOM 4388 C C . GLY B 1 293 ? 10.375 -19.031 -24.672 1 87.38 293 GLY B C 1
ATOM 4389 O O . GLY B 1 293 ? 11.547 -18.75 -24.969 1 87.38 293 GLY B O 1
ATOM 4390 N N . ASN B 1 294 ? 9.359 -18.406 -25.141 1 86.19 294 ASN B N 1
ATOM 4391 C CA . ASN B 1 294 ? 9.555 -17.516 -26.281 1 86.19 294 ASN B CA 1
ATOM 4392 C C . ASN B 1 294 ? 9.43 -16.047 -25.875 1 86.19 294 ASN B C 1
ATOM 4394 O O . ASN B 1 294 ? 9.695 -15.156 -26.688 1 86.19 294 ASN B O 1
ATOM 4398 N N . LEU B 1 295 ? 9.055 -15.781 -24.672 1 81.56 295 LEU B N 1
ATOM 4399 C CA . LEU B 1 295 ? 8.797 -14.406 -24.25 1 81.56 295 LEU B CA 1
ATOM 4400 C C . LEU B 1 295 ? 9.891 -13.898 -23.328 1 81.56 295 LEU B C 1
ATOM 4402 O O . LEU B 1 295 ? 10.516 -12.875 -23.594 1 81.56 295 LEU B O 1
ATOM 4406 N N . GLY B 1 296 ? 10.18 -14.656 -22.422 1 88.19 296 GLY B N 1
ATOM 4407 C CA . GLY B 1 296 ? 11.18 -14.258 -21.453 1 88.19 296 GLY B CA 1
ATOM 4408 C C . GLY B 1 296 ? 12.555 -14.836 -21.734 1 88.19 296 GLY B C 1
ATOM 4409 O O . GLY B 1 296 ? 12.672 -15.961 -22.219 1 88.19 296 GLY B O 1
ATOM 4410 N N . ARG B 1 297 ? 13.547 -14.125 -21.344 1 91.12 297 ARG B N 1
ATOM 4411 C CA . ARG B 1 297 ? 14.93 -14.492 -21.625 1 91.12 297 ARG B CA 1
ATOM 4412 C C . ARG B 1 297 ? 15.453 -15.492 -20.594 1 91.12 297 ARG B C 1
ATOM 4414 O O . ARG B 1 297 ? 16.422 -16.219 -20.859 1 91.12 297 ARG B O 1
ATOM 4421 N N . HIS B 1 298 ? 14.797 -15.477 -19.422 1 96.38 298 HIS B N 1
ATOM 4422 C CA . HIS B 1 298 ? 15.312 -16.312 -18.344 1 96.38 298 HIS B CA 1
ATOM 4423 C C . HIS B 1 298 ? 14.445 -17.547 -18.156 1 96.38 298 HIS B C 1
ATOM 4425 O O . HIS B 1 298 ? 13.234 -17.438 -17.938 1 96.38 298 HIS B O 1
ATOM 4431 N N . HIS B 1 299 ? 15.078 -18.672 -18.234 1 98 299 HIS B N 1
ATOM 4432 C CA . HIS B 1 299 ? 14.406 -19.938 -17.969 1 98 299 HIS B CA 1
ATOM 4433 C C . HIS B 1 299 ? 14.977 -20.625 -16.734 1 98 299 HIS B C 1
ATOM 4435 O O . HIS B 1 299 ? 16.141 -21.016 -16.719 1 98 299 HIS B O 1
ATOM 4441 N N . TYR B 1 300 ? 14.188 -20.734 -15.742 1 98.12 300 TYR B N 1
ATOM 4442 C CA . TYR B 1 300 ? 14.578 -21.453 -14.539 1 98.12 300 TYR B CA 1
ATOM 4443 C C . TYR B 1 300 ? 13.969 -22.844 -14.516 1 98.12 300 TYR B C 1
ATOM 4445 O O . TYR B 1 300 ? 12.852 -23.047 -14.016 1 98.12 300 TYR B O 1
ATOM 4453 N N . HIS B 1 301 ? 14.75 -23.781 -15.008 1 97.5 301 HIS B N 1
ATOM 4454 C CA . HIS B 1 301 ? 14.281 -25.172 -15.023 1 97.5 301 HIS B CA 1
ATOM 4455 C C . HIS B 1 301 ? 14.18 -25.734 -13.617 1 97.5 301 HIS B C 1
ATOM 4457 O O . HIS B 1 301 ? 15.141 -25.656 -12.844 1 97.5 301 HIS B O 1
ATOM 4463 N N . LEU B 1 302 ? 13.008 -26.312 -13.258 1 98.19 302 LEU B N 1
ATOM 4464 C CA . LEU B 1 302 ? 12.773 -26.781 -11.891 1 98.19 302 LEU B CA 1
ATOM 4465 C C . LEU B 1 302 ? 13.742 -27.906 -11.531 1 98.19 302 LEU B C 1
ATOM 4467 O O . LEU B 1 302 ? 14.156 -28.016 -10.375 1 98.19 302 LEU B O 1
ATOM 4471 N N . ARG B 1 303 ? 14.125 -28.734 -12.469 1 96.94 303 ARG B N 1
ATOM 4472 C CA . ARG B 1 303 ? 15.07 -29.812 -12.227 1 96.94 303 ARG B CA 1
ATOM 4473 C C . ARG B 1 303 ? 16.391 -29.281 -11.664 1 96.94 303 ARG B C 1
ATOM 4475 O O . ARG B 1 303 ? 17.031 -29.938 -10.852 1 96.94 303 ARG B O 1
ATOM 4482 N N . ASP B 1 304 ? 16.734 -28.062 -12.117 1 96.88 304 ASP B N 1
ATOM 4483 C CA . ASP B 1 304 ? 18 -27.453 -11.703 1 96.88 304 ASP B CA 1
ATOM 4484 C C . ASP B 1 304 ? 17.906 -26.922 -10.273 1 96.88 304 ASP B C 1
ATOM 4486 O O . ASP B 1 304 ? 18.922 -26.547 -9.68 1 96.88 304 ASP B O 1
ATOM 4490 N N . LEU B 1 305 ? 16.703 -26.875 -9.688 1 97.81 305 LEU B N 1
ATOM 4491 C CA . LEU B 1 305 ? 16.469 -26.297 -8.359 1 97.81 305 LEU B CA 1
ATOM 4492 C C . LEU B 1 305 ? 16.328 -27.406 -7.312 1 97.81 305 LEU B C 1
ATOM 4494 O O . LEU B 1 305 ? 16.109 -27.109 -6.137 1 97.81 305 LEU B O 1
ATOM 4498 N N . LEU B 1 306 ? 16.422 -28.672 -7.691 1 97.38 306 LEU B N 1
ATOM 4499 C CA . LEU B 1 306 ? 16.172 -29.797 -6.801 1 97.38 306 LEU B CA 1
ATOM 4500 C C . LEU B 1 306 ? 17.344 -30.016 -5.84 1 97.38 306 LEU B C 1
ATOM 4502 O O . LEU B 1 306 ? 17.172 -30.547 -4.746 1 97.38 306 LEU B O 1
ATOM 4506 N N . GLU B 1 307 ? 18.469 -29.656 -6.355 1 90.44 307 GLU B N 1
ATOM 4507 C CA . GLU B 1 307 ? 19.625 -29.844 -5.492 1 90.44 307 GLU B CA 1
ATOM 4508 C C . GLU B 1 307 ? 19.891 -28.609 -4.648 1 90.44 307 GLU B C 1
ATOM 4510 O O . GLU B 1 307 ? 19.734 -27.484 -5.117 1 90.44 307 GLU B O 1
ATOM 4515 N N . LYS B 1 308 ? 20.156 -28.812 -3.332 1 76.25 308 LYS B N 1
ATOM 4516 C CA . LYS B 1 308 ? 20.578 -27.672 -2.516 1 76.25 308 LYS B CA 1
ATOM 4517 C C . LYS B 1 308 ? 21.938 -27.172 -2.957 1 76.25 308 LYS B C 1
ATOM 4519 O O . LYS B 1 308 ? 22.797 -27.938 -3.4 1 76.25 308 LYS B O 1
ATOM 4524 N N . PRO B 1 309 ? 21.953 -25.797 -3.088 1 59.91 309 PRO B N 1
ATOM 4525 C CA . PRO B 1 309 ? 23.297 -25.328 -3.426 1 59.91 309 PRO B CA 1
ATOM 4526 C C . PRO B 1 309 ? 24.375 -25.922 -2.512 1 59.91 309 PRO B C 1
ATOM 4528 O O . PRO B 1 309 ? 24.094 -26.203 -1.342 1 59.91 309 PRO B O 1
ATOM 4531 N N . ALA B 1 310 ? 25.375 -26.484 -3.082 1 46.91 310 ALA B N 1
ATOM 4532 C CA . ALA B 1 310 ? 26.484 -26.922 -2.254 1 46.91 310 ALA B CA 1
ATOM 4533 C C . ALA B 1 310 ? 26.859 -25.875 -1.211 1 46.91 310 ALA B C 1
ATOM 4535 O O . ALA B 1 310 ? 26.906 -24.672 -1.521 1 46.91 310 ALA B O 1
ATOM 4536 N N . ALA B 1 311 ? 26.891 -26.188 -0.005 1 41.69 311 ALA B N 1
ATOM 4537 C CA . ALA B 1 311 ? 27.297 -25.312 1.088 1 41.69 311 ALA B CA 1
ATOM 4538 C C . ALA B 1 311 ? 28.703 -24.75 0.838 1 41.69 311 ALA B C 1
ATOM 4540 O O . ALA B 1 311 ? 29.578 -25.453 0.319 1 41.69 311 ALA B O 1
#

GO terms:
  GO:0030270 formylmethanofuran-tetrahydromethanopterin N-formyltransferase activity (F, IDA)
  GO:0006730 one-carbon metabolic process (P, IDA)
  GO:0030270 formylmethanofuran-tetrahydromethanopterin N-formyltransferase activity (F, EXP)

Solvent-accessible surface area (backbone atoms only — not comparable to full-atom values): 29302 Å² total; per-residue (Å²): 131,71,68,44,71,45,77,86,26,38,31,44,73,47,33,14,36,16,33,78,28,27,22,36,26,31,29,34,25,13,90,38,58,67,56,18,48,39,24,51,51,29,40,29,11,52,13,45,36,44,86,82,48,45,20,28,19,28,69,38,42,80,35,51,30,90,71,36,93,82,58,30,24,24,30,34,38,39,42,32,10,75,39,62,66,49,32,50,54,48,49,51,47,36,41,57,58,21,39,60,22,18,68,67,30,33,39,36,54,52,42,76,48,86,42,80,39,79,39,23,68,62,56,34,60,34,20,44,81,63,39,41,80,43,77,43,60,46,97,85,62,47,78,38,54,31,28,39,21,50,18,12,60,29,61,38,43,24,28,26,46,32,20,26,36,79,54,7,28,35,44,35,44,39,34,43,31,7,43,40,60,74,39,35,48,52,35,51,52,47,13,38,56,40,20,41,68,34,71,56,17,28,39,34,35,40,87,25,33,33,16,28,58,68,31,83,30,50,78,50,86,89,39,67,50,13,35,31,54,38,51,13,41,80,41,47,91,41,90,73,37,73,59,58,90,71,45,43,17,27,43,28,38,47,29,33,14,51,30,58,67,38,32,52,49,20,50,26,38,16,52,53,46,24,25,68,50,17,67,85,33,43,41,60,36,36,43,43,56,59,67,86,69,76,77,32,85,40,72,50,46,44,73,76,40,71,59,74,77,81,129,130,72,67,45,70,46,76,85,25,40,33,45,73,47,33,14,35,16,30,78,27,27,22,36,25,31,30,34,25,13,89,39,59,67,56,18,49,40,28,52,50,29,40,28,13,52,14,43,35,43,84,82,50,46,21,29,20,30,68,39,42,80,36,51,30,92,74,36,91,81,56,31,24,25,29,34,36,38,41,32,9,74,39,64,68,48,31,49,53,49,49,51,49,36,41,57,60,20,39,62,22,19,68,66,31,33,39,35,54,52,43,76,48,86,41,80,39,79,38,23,68,62,56,35,60,33,20,44,81,63,40,42,80,44,75,44,61,46,96,84,63,49,78,37,53,31,26,40,21,48,18,11,61,30,60,37,43,22,28,26,45,32,20,27,37,79,55,7,27,35,44,34,44,40,32,42,31,7,42,40,62,74,40,34,48,53,35,50,51,47,13,38,56,40,20,41,66,33,71,55,17,29,39,34,35,38,88,24,30,34,16,26,60,68,33,83,29,50,79,51,86,87,38,67,48,12,32,31,56,37,51,12,42,80,40,46,91,42,91,72,38,73,60,58,90,70,45,45,20,27,42,28,36,49,30,34,14,51,30,58,65,38,32,54,48,19,51,26,38,15,51,52,46,23,25,68,51,15,68,85,32,45,40,59,35,36,43,44,58,60,68,88,69,75,76,32,84,40,73,50,46,45,73,75,41,70,59,74,75,80,127

InterPro domains:
  IPR002770 Formylmethanofuran: tetrahydromethanopterin formyltransferase Ftr, C-terminal [PF02741] (154-305)
  IPR014053 Formylmethanofuran: tetrahydromethanopterin formyltransferase Ftr [MF_00579] (4-306)
  IPR014053 Formylmethanofuran: tetrahydromethanopterin formyltransferase Ftr [NF002554] (5-306)
  IPR014053 Formylmethanofuran: tetrahydromethanopterin formyltransferase Ftr [PIRSF006414] (5-307)
  IPR014053 Formylmethanofuran: tetrahydromethanopterin formyltransferase Ftr [TIGR03119] (11-305)
  IPR022667 Formylmethanofuran: tetrahydromethanopterin formyltransferase Ftr, N-terminal [PF01913] (5-151)
  IPR023447 Formylmethanofuran: tetrahydromethanopterin formyltransferase Ftr, ferredoxin-like superfamily [G3DSA:3.30.70.520] (6-304)
  IPR023447 Formylmethanofuran: tetrahydromethanopterin formyltransferase Ftr, ferredoxin-like superfamily [G3DSA:3.30.70.520] (20-170)
  IPR023447 Formylmethanofuran: tetrahydromethanopterin formyltransferase Ftr, ferredoxin-like superfamily [SSF55112] (5-152)
  IPR023447 Formylmethanofuran: tetrahydromethanopterin formyltransferase Ftr, ferredoxin-like superfamily [SSF55112] (153-306)

Nearest PDB structures (foldseek):
  6s6y-assembly1_D  TM=9.943E-01  e=1.139E-63  Methylorubrum extorquens PA1
  1ftr-assembly1_B  TM=9.520E-01  e=1.514E-38  Methanopyrus kandleri
  1m5s-assembly1_D  TM=9.441E-01  e=1.607E-38  Methanosarcina barkeri
  1m5h-assembly1_D  TM=9.480E-01  e=1.021E-37  Archaeoglobus fulgidus
  8fmw-assembly1_F  TM=4.038E-01  e=5.997E-02  Borreliella burgdorferi B31

Sequence (622 aa):
MSDFTLNGIKVEDTFAEAFDVAGTAIIVTNDTPKWAMIAATVMTGFATSVIGCGAEAGIDAELSPDETPDGRPGVRILLFGFEPNGLKDQLLKRVGQCILTCPGTACFAGVEGPTKIKLGGAIRYFGDGFAVAKRLPDHEGKMRRYWRIPVMDGEFLCEDSVRAVDGAVGGGNLLFLGRKHADTLIVAEIAVEAAKAIPGAILPFPGGIVRSGSKVGGRTKGMMASTNDAYCPTLKGRAGSALPPECGVVLEIVIDALTSAAVAESMRAALHAATEIGAQHGLVAVTAGNYGGNLGRHHYHLRDLLEKPAAMSDFTLNGIKVEDTFAEAFDVAGTAIIVTNDTPKWAMIAATVMTGFATSVIGCGAEAGIDAELSPDETPDGRPGVRILLFGFEPNGLKDQLLKRVGQCILTCPGTACFAGVEGPTKIKLGGAIRYFGDGFAVAKRLPDHEGKMRRYWRIPVMDGEFLCEDSVRAVDGAVGGGNLLFLGRKHADTLIVAEIAVEAAKAIPGAILPFPGGIVRSGSKVGGRTKGMMASTNDAYCPTLKGRAGSALPPECGVVLEIVIDALTSAAVAESMRAALHAATEIGAQHGLVAVTAGNYGGNLGRHHYHLRDLLEKPAA

Organism: Methylorubrum extorquens (strain ATCC 14718 / DSM 1338 / JCM 2805 / NCIMB 9133 / AM1) (NCBI:txid272630)

Foldseek 3Di:
DDWDDFLRATADFFWWFWADWKKFKKKKFFQDLVLQVQLQVQLLPQQQDCVRSVKFKDWLDWDALVRDFNSGTITMMMIIGRDDVSRLVSLQVSCLVRAQVGPGMEMGGDDDADAKRFHQLVSQCVLVPVKDKDWDAGPVGHTWIWIWRQDDNGTYIYTGIYHIHDAKMWGQKKKWFFQDDVLSVVLQLQLQVQLSNQPFKHFRPVSQKDQQDWDADDPDPPDGTHGPLLDAQVNCPDPNHPHDPRTHGMMMGIMIGSHPVSSLSSNLRSVNRSSNCVVVSGTHHMYYDDDVCPPHPDIGGVVVSSDDPDD/DDWDDFLRATADFFWWFWADWKKFKKKKFFQDLVLQVQLQVQLLPQQQDCVRSLKFKDWLDWDALVRDFNSGTITMMMIIGRDDVSRLVSLQVSCLPRAQVGPGMEMGGDDDADAKRFHQLVSQCVLVPVKDKDWDAGPVGHTWIWIWRQDDNGTYIYTGIYHIHDAKMWGQKKKWFFQDDVLSVVLQLQLQVQLSNQPFKHFRPVSQKDFQDWDADDPDPPDGTHGPLLDAQVNCPDPNHPHDPRTRGMMMGIMIGSHPVSSLSSNLRSVNRSSNCVVVSGTHYMYYDDDVCPPHPDIGGVVVSSDDPDD

pLDDT: mean 95.11, std 7.14, range [41.69, 98.94]

Secondary structure (DSSP, 8-state):
-PEEEETTEEEES-EEEEEE-EEEEEEEE-SSHHHHHHHHHHHHTT-EEHHHHSEEEEEEEEE-GGGSTTSS-EEEEEEEESSHHHHHHHHHHHIIIIITTSTT-EEEE----SEEEESHHHHGGGGTT--EEEEEE-TTS-EEEEEEEEETTEEEEEESEEEEESS-EEEEEEEEEES-HHHHHHHHHHHHHHHHTSTTEE--SGGG-BSS--EE--SSTT-SEE--GGG-GGGTTSTT----TT--EEEEEEEEESSHHHHHHHHHHHHHHHHHHHGGGTEEEEE---STTSS-SEEEEGGGGSSPP--/-PEEEETTEEEES-EEEEEE-EEEEEEEE-SSHHHHHHHHHHHHTT-EEHHHHSEEEEEEEEE-GGGSTTSS-EEEEEEEESSHHHHHHHHHHHIIIIITTSTT-EEEE----SEEEESHHHHGGGGTT--EEEEEE-TTS-EEEEEEEEETTEEEEEESEEEEESS-EEEEEEEEEES-HHHHHHHHHHHHHHHHTSTTEE--SGGG-BSS--EE--SSTT-SEE--GGG-GGGTTSTT----TT--EEEEEEEEESSHHHHHHHHHHHHHHHHHHHGGGTEEEEE---STTSS-SEEEEGGGGSSPP--

Radius of gyration: 24.95 Å; Cα contacts (8 Å, |Δi|>4): 1797; chains: 2; bounding box: 68×74×57 Å